Protein AF-A0A354T573-F1 (afdb_monomer_lite)

pLDDT: mean 89.65, std 6.26, range [58.09, 98.44]

Foldseek 3Di:
DAADDPPDPFGLLNVLLQVLLVQQWDFDPPPRFDFPFFFPDVVLQVVLVVVVVVLVVVLLVLLVVLLVQCLDLLNQLVLLVLLLVCLPPPDLVVQQVVCVVVPHQSLLSVLSNVLCVPAACDPDHQLQRLLVNVLSPDDLVCNQVCQQVSLVVLCDPVSSHQNVLSVQCNVPGDRGNSSVSSSLSVVLNVCPRVSSVVSCCPPSHPNVQDSVRSVSRDDPVSVVVSVVSSVVSVCSCQPRSRRGDGDRDIFGHPDRDFAFRAHSPPNVRGDHTSANFHGVVVPGHGADPGSCVVVVVCVCPPPVNLPNLLLVLQVLVCVQQVAGQFNQSVDDDPVGDDRPPNVVSSVLSVVCVVVVNDPVVSCVVQCPDPLSVFAQDADPVNCVVQVPCSVSPGGDKFFDFPQRLLQLLLQLLVLADPVPDDGAADDCPDPCVSNYRPVRHDADLVDGDPVNVVRQNDRPVDDDSHGDGDDDVVVVCCLVPPPSNLVSLQSLLVVQDDDPPDDDLSSVQSLCCSQLVDGDDPVRSVVLNVLQVVLVVVLVLDLFFKFKFKWFWDADPVGDTDTHDTDGADDWDDDPPRQKIKGANDPDAPDPPLQAHRFIQILFFTFAGPDRMWIKMKTAHRAWAKKKKKKKKFADALPAAWKKKFWAKPVPGTPDIDICGSVRGIDIDIDIDTDGHGIMTMIIIHGDHGRPRRTIGIWMFMAGPPPRHTSDICNQQPADPVSGRPNDDRDDNSSSVSSSVSSPDSSNRIDD

Sequence (752 aa):
RCHDHKFDPIPSRDYYAMFSIFSSSDEPDEPAMPIIGKAANEQDGKDYEVKIAEIEKKALDFKRTVYDEFRQPERLTEYLVFAQETVGIADSTVFRGKAGQMKLRDRVADQWRDFLKRHALSPKPHAAMVAWKRFAELPAGEFATKAPAIAQELAKPESGCSPEIAAAFAKAPPKSMKDVASAYAQIILDSKVEPVRQLMQDKLSPMSVPVEGADAFFTRKDRETVVRLENERSKLDSTHAGAPPRAMVLLDKPKPNDVRIYIRGNPARQGDPAPRAWLTMFGGEKFTDGSGRLELAKHIASKDNPLTARVIVNRVWMQHFGRPLVSQPSDFGVQTPKPVQADLLDYLAAYLMENGWSLKKLHTLILSSRTWQQSSHATPEKLTKDAENDLLSRFNRQRLDYETMRDAILAATGELDAAKQGGRAVELSAKDADTRRTLYLKVDRYDQASVPAMFDFANPDSHSPQRFNTTVPQQALFLMNSPFMRARADAIAKATPLKGSTFDSEAIRAMYQRILARDPQPDEVELAQRFAADADALNGEKPFRWSYGSMQLTRTPDGKPAFAEFQSFAHLTERSGGGQRLWSPSEKIPSADPTWGHAFWANYGGHAAPKDLAVTARWHVPTDMKISIDAVLSRSSDRGDGVRAWIHNSRSGVVSEYFCTPQNKKVPTQITTDVKKGDIVSFIVHNETGTDSDSFDWQPQITRADNGEVLTHAKNDFCDASRWPFGRQKPQQPLSQLAQVLMISNEFMFVD

Secondary structure (DSSP, 8-state):
--S--TT-SS-HHHHHHHHHHHHTEEPPPTT-SPB-S--SSHHHHHHHHHHHHHHHHHHHHHHHHHHHHTTSHHHHHHHHHHHHHTTT---HHHHHHHHHHTT--HHHHHHHHHHHHHHTSSSS--TTTHHHHHHHTS-GGGHHHHHHHHHHHHTSGGG---HHHHHHHHHS--SSHHHHHHHHHHHHHH---HHHHHHHTSTTSGGGS-GGGGGGG--HHHHHHHHHHHHHHHHHHHH-TTSPPB----EEPSS--PPEEEGGG-TTSEEEE--SB--GGGT-PBP-STTSHHHHHHHHT-TT-HHHHHHHHHHHHHHHHSS-SSS-TT--STTSPPPTTHHHHHHHHHHHHHTTT-HHHHHHHHHTSTTTT------HHHHHH-TT-TT--SPPPEEPPHHHHHHHHHHHHT---TT--SS--B-TTSTTGGGS-GGGB---SSS--HHHHHTTPPPTTS--SS------HHHHHHHHH-HHHHHHHHHHHHHS--STT---HHHHHHHHHHHTSSPPPHHHHHHHHHHHHHHHHHHH--S--EEEEEEEEEE-TTS-EEEEEEEEP-EEEE-TTSS-EEEESSSSSS-SSTTTTT-EEETTEEEPPSTTEEEEEEEEP-SSEEEEEE-EEEES-S-SS-EEEEEEETTTEEEEEEEE-SS--EEE--EEEEE-TT-EEEEEEEESS--TT-EEEE--EEEETTT--EEEETTTT-B-TTS-BTTSPPPPPHHHHHHHHHHTSHHHHEE-

Radius of gyration: 44.27 Å; chains: 1; bounding box: 96×80×131 Å

Structure (mmCIF, N/CA/C/O backbone):
data_AF-A0A354T573-F1
#
_entry.id   AF-A0A354T573-F1
#
loop_
_atom_site.group_PDB
_atom_site.id
_atom_site.type_symbol
_atom_site.label_atom_id
_atom_site.label_alt_id
_atom_site.label_comp_id
_atom_site.label_asym_id
_atom_site.label_entity_id
_atom_site.label_seq_id
_atom_site.pdbx_PDB_ins_code
_atom_site.Cartn_x
_atom_site.Cartn_y
_atom_site.Cartn_z
_atom_site.occupancy
_atom_site.B_iso_or_equiv
_atom_site.auth_seq_id
_atom_site.auth_comp_id
_atom_site.auth_asym_id
_atom_site.auth_atom_id
_atom_site.pdbx_PDB_model_num
ATOM 1 N N . ARG A 1 1 ? 16.384 -21.798 -17.582 1.00 75.50 1 ARG A N 1
ATOM 2 C CA . ARG A 1 1 ? 16.438 -23.258 -17.329 1.00 75.50 1 ARG A CA 1
ATOM 3 C C . ARG A 1 1 ? 17.745 -23.813 -17.889 1.00 75.50 1 ARG A C 1
ATOM 5 O O . ARG A 1 1 ? 18.058 -23.489 -19.024 1.00 75.50 1 ARG A O 1
ATOM 12 N N . CYS A 1 2 ? 18.539 -24.560 -17.113 1.00 77.50 2 CYS A N 1
ATOM 13 C CA . CYS A 1 2 ? 19.895 -24.954 -17.538 1.00 77.50 2 CYS A CA 1
ATOM 14 C C . CYS A 1 2 ? 19.952 -26.297 -18.285 1.00 77.50 2 CYS A C 1
ATOM 16 O O . CYS A 1 2 ? 20.821 -26.482 -19.132 1.00 77.50 2 CYS A O 1
ATOM 18 N N . HIS A 1 3 ? 19.074 -27.239 -17.957 1.00 81.38 3 HIS A N 1
ATOM 19 C CA . HIS A 1 3 ? 19.016 -28.564 -18.572 1.00 81.38 3 HIS A CA 1
ATOM 20 C C . HIS A 1 3 ? 17.621 -29.172 -18.389 1.00 81.38 3 HIS A C 1
ATOM 22 O O . HIS A 1 3 ? 16.781 -28.618 -17.671 1.00 81.38 3 HIS A O 1
ATOM 28 N N . ASP A 1 4 ? 17.396 -30.313 -19.036 1.00 83.56 4 ASP A N 1
ATOM 29 C CA . ASP A 1 4 ? 16.202 -31.130 -18.838 1.00 83.56 4 ASP A CA 1
ATOM 30 C C . ASP A 1 4 ? 16.300 -31.852 -17.499 1.00 83.56 4 ASP A C 1
ATOM 32 O O . ASP A 1 4 ? 17.265 -32.573 -17.236 1.00 83.56 4 ASP A O 1
ATOM 36 N N . HIS A 1 5 ? 15.310 -31.650 -16.636 1.00 81.50 5 HIS A N 1
ATOM 37 C CA . HIS A 1 5 ? 15.233 -32.366 -15.372 1.00 81.50 5 HIS A CA 1
ATOM 38 C C . HIS A 1 5 ? 14.504 -33.694 -15.573 1.00 81.50 5 HIS A C 1
ATOM 40 O O . HIS A 1 5 ? 13.460 -33.742 -16.212 1.00 81.50 5 HIS A O 1
ATOM 46 N N . LYS A 1 6 ? 15.023 -34.768 -14.967 1.00 78.69 6 LYS A N 1
ATOM 47 C CA . LYS A 1 6 ? 14.490 -36.138 -15.097 1.00 78.69 6 LYS A CA 1
ATOM 48 C C . LYS A 1 6 ? 12.989 -36.262 -14.790 1.00 78.69 6 LYS A C 1
ATOM 50 O O . LYS A 1 6 ? 12.331 -37.120 -15.364 1.00 78.69 6 LYS A O 1
ATOM 55 N N . PHE A 1 7 ? 12.481 -35.455 -13.861 1.00 77.44 7 PHE A N 1
ATOM 56 C CA . PHE A 1 7 ? 11.103 -35.534 -13.363 1.00 77.44 7 PHE A CA 1
ATOM 57 C C . PHE A 1 7 ? 10.227 -34.358 -13.795 1.00 77.44 7 PHE A C 1
ATOM 59 O O . PHE A 1 7 ? 9.070 -34.290 -13.393 1.00 77.44 7 PHE A O 1
ATOM 66 N N . ASP A 1 8 ? 10.768 -33.426 -14.578 1.00 78.19 8 ASP A N 1
ATOM 67 C CA . ASP A 1 8 ? 9.994 -32.297 -15.072 1.00 78.19 8 ASP A CA 1
ATOM 68 C C . ASP A 1 8 ? 9.544 -32.598 -16.507 1.00 78.19 8 ASP A C 1
ATOM 70 O O . ASP A 1 8 ? 10.397 -32.771 -17.382 1.00 78.19 8 ASP A O 1
ATOM 74 N N . PRO A 1 9 ? 8.226 -32.675 -16.761 1.00 81.06 9 PRO A N 1
ATOM 75 C CA . PRO A 1 9 ? 7.696 -33.034 -18.069 1.00 81.06 9 PRO A CA 1
ATOM 76 C C . PRO A 1 9 ? 7.913 -31.948 -19.128 1.00 81.06 9 PRO A C 1
ATOM 78 O O . PRO A 1 9 ? 7.636 -32.205 -20.295 1.00 81.06 9 PRO A O 1
ATOM 81 N N . ILE A 1 10 ? 8.390 -30.755 -18.753 1.00 89.25 10 ILE A N 1
ATOM 82 C CA . ILE A 1 10 ? 8.650 -29.650 -19.677 1.00 89.25 10 ILE A CA 1
ATOM 83 C C . ILE A 1 10 ? 10.118 -29.708 -20.135 1.00 89.25 10 ILE A C 1
ATOM 85 O O . ILE A 1 10 ? 11.024 -29.451 -19.331 1.00 89.25 10 ILE A O 1
ATOM 89 N N . PRO A 1 11 ? 10.401 -29.992 -21.421 1.00 91.00 11 PRO A N 1
ATOM 90 C CA . PRO A 1 11 ? 11.755 -29.911 -21.954 1.00 91.00 11 PRO A CA 1
ATOM 91 C C . PRO A 1 11 ? 12.308 -28.483 -21.903 1.00 91.00 11 PRO A C 1
ATOM 93 O O . PRO A 1 11 ? 11.579 -27.491 -21.940 1.00 91.00 11 PRO A O 1
ATOM 96 N N . SER A 1 12 ? 13.630 -28.354 -21.923 1.00 91.00 12 SER A N 1
ATOM 97 C CA . SER A 1 12 ? 14.335 -27.076 -22.047 1.00 91.00 12 SER A CA 1
ATOM 98 C C . SER A 1 12 ? 13.889 -26.337 -23.300 1.00 91.00 12 SER A C 1
ATOM 100 O O . SER A 1 12 ? 13.683 -25.129 -23.252 1.00 91.00 12 SER A O 1
ATOM 102 N N . ARG A 1 13 ? 13.678 -27.061 -24.405 1.00 92.25 13 ARG A N 1
ATOM 103 C CA . ARG A 1 13 ? 13.150 -26.494 -25.649 1.00 92.25 13 ARG A CA 1
ATOM 104 C C . ARG A 1 13 ? 11.804 -25.798 -25.435 1.00 92.25 13 ARG A C 1
ATOM 106 O O . ARG A 1 13 ? 11.670 -24.653 -25.850 1.00 92.25 13 ARG A O 1
ATOM 113 N N . ASP A 1 14 ? 10.865 -26.442 -24.751 1.00 94.12 14 ASP A N 1
ATOM 114 C CA . ASP A 1 14 ? 9.524 -25.898 -24.502 1.00 94.12 14 ASP A CA 1
ATOM 115 C C . ASP A 1 14 ? 9.564 -24.718 -23.530 1.00 94.12 14 ASP A C 1
ATOM 117 O O . ASP A 1 14 ? 8.904 -23.704 -23.750 1.00 94.12 14 ASP A O 1
ATOM 121 N N . TYR A 1 15 ? 10.420 -24.785 -22.505 1.00 93.62 15 TYR A N 1
ATOM 122 C CA . TYR A 1 15 ? 10.694 -23.632 -21.647 1.00 93.62 15 TYR A CA 1
ATOM 123 C C . TYR A 1 15 ? 11.185 -22.427 -22.463 1.00 93.62 15 TYR A C 1
ATOM 125 O O . TYR A 1 15 ? 10.714 -21.309 -22.261 1.00 93.62 15 TYR A O 1
ATOM 133 N N . TYR A 1 16 ? 12.133 -22.634 -23.383 1.00 94.62 16 TYR A N 1
ATOM 134 C CA . TYR A 1 16 ? 12.661 -21.551 -24.211 1.00 94.62 16 TYR A CA 1
ATOM 135 C C . TYR A 1 16 ? 11.662 -21.088 -25.281 1.00 94.62 16 TYR A C 1
ATOM 137 O O . TYR A 1 16 ? 11.648 -19.902 -25.588 1.00 94.62 16 TYR A O 1
ATOM 145 N N . ALA A 1 17 ? 10.783 -21.961 -25.783 1.00 95.12 17 ALA A N 1
ATOM 146 C CA . ALA A 1 17 ? 9.676 -21.579 -26.663 1.00 95.12 17 ALA A CA 1
ATOM 147 C C . ALA A 1 17 ? 8.694 -20.641 -25.943 1.00 95.12 17 ALA A C 1
ATOM 149 O O . ALA A 1 17 ? 8.340 -19.587 -26.471 1.00 95.12 17 ALA A O 1
ATOM 150 N N . MET A 1 18 ? 8.341 -20.965 -24.694 1.00 94.19 18 MET A N 1
ATOM 151 C CA . MET A 1 18 ? 7.554 -20.088 -23.822 1.00 94.19 18 MET A CA 1
ATOM 152 C C . MET A 1 18 ? 8.297 -18.786 -23.511 1.00 94.19 18 MET A C 1
ATOM 154 O O . MET A 1 18 ? 7.709 -17.708 -23.546 1.00 94.19 18 MET A O 1
ATOM 158 N N . PHE A 1 19 ? 9.605 -18.853 -23.256 1.00 94.31 19 PHE A N 1
ATOM 159 C CA . PHE A 1 19 ? 10.422 -17.659 -23.051 1.00 94.31 19 PHE A CA 1
ATOM 160 C C . PHE A 1 19 ? 10.437 -16.747 -24.286 1.00 94.31 19 PHE A C 1
ATOM 162 O O . PHE A 1 19 ? 10.341 -15.534 -24.125 1.00 94.31 19 PHE A O 1
ATOM 169 N N . SER A 1 20 ? 10.477 -17.296 -25.507 1.00 95.44 20 SER A N 1
ATOM 170 C CA . SER A 1 20 ? 10.376 -16.510 -26.746 1.00 95.44 20 SER A CA 1
ATOM 171 C C . SER A 1 20 ? 9.075 -15.712 -26.832 1.00 95.44 20 SER A C 1
ATOM 173 O O . SER A 1 20 ? 9.087 -14.597 -27.354 1.00 95.44 20 SER A O 1
ATOM 175 N N . ILE A 1 21 ? 7.967 -16.245 -26.296 1.00 95.62 21 ILE A N 1
ATOM 176 C CA . ILE A 1 21 ? 6.666 -15.557 -26.293 1.00 95.62 21 ILE A CA 1
ATOM 177 C C . ILE A 1 21 ? 6.771 -14.261 -25.489 1.00 95.62 21 ILE A C 1
ATOM 179 O O . ILE A 1 21 ? 6.440 -13.187 -25.980 1.00 95.62 21 ILE A O 1
ATOM 183 N N . PHE A 1 22 ? 7.295 -14.339 -24.267 1.00 93.94 22 PHE A N 1
ATOM 184 C CA . PHE A 1 22 ? 7.407 -13.170 -23.390 1.00 93.94 22 PHE A CA 1
ATOM 185 C C . PHE A 1 22 ? 8.586 -12.258 -23.751 1.00 93.94 22 PHE A C 1
ATOM 187 O O . PHE A 1 22 ? 8.494 -11.046 -23.588 1.00 93.94 22 PHE A O 1
ATOM 194 N N . SER A 1 23 ? 9.676 -12.809 -24.298 1.00 93.81 23 SER A N 1
ATOM 195 C CA . SER A 1 23 ? 10.812 -12.021 -24.796 1.00 93.81 23 SER A CA 1
ATOM 196 C C . SER A 1 23 ? 10.439 -11.162 -26.011 1.00 93.81 23 SER A C 1
ATOM 198 O O . SER A 1 23 ? 11.102 -10.153 -26.263 1.00 93.81 23 SER A O 1
ATOM 200 N N . SER A 1 24 ? 9.356 -11.518 -26.709 1.00 95.06 24 SER A N 1
ATOM 201 C CA . SER A 1 24 ? 8.780 -10.773 -27.833 1.00 95.06 24 SER A CA 1
ATOM 202 C C . SER A 1 24 ? 7.867 -9.610 -27.415 1.00 95.06 24 SER A C 1
ATOM 204 O O . SER A 1 24 ? 7.118 -9.086 -28.242 1.00 95.06 24 SER A O 1
ATOM 206 N N . SER A 1 25 ? 7.922 -9.187 -26.153 1.00 92.81 25 SER A N 1
ATOM 207 C CA . SER A 1 25 ? 7.190 -8.031 -25.635 1.00 92.81 25 SER A CA 1
ATOM 208 C C . SER A 1 25 ? 8.126 -7.031 -24.957 1.00 92.81 25 SER A C 1
ATOM 210 O O . SER A 1 25 ? 9.206 -7.407 -24.502 1.00 92.81 25 SER A O 1
ATOM 212 N N . ASP A 1 26 ? 7.699 -5.771 -24.908 1.00 89.56 26 ASP A N 1
ATOM 213 C CA . ASP A 1 26 ? 8.361 -4.677 -24.196 1.00 89.56 26 ASP A CA 1
ATOM 214 C C . ASP A 1 26 ? 7.409 -4.068 -23.163 1.00 89.56 26 ASP A C 1
ATOM 216 O O . ASP A 1 26 ? 6.204 -3.919 -23.402 1.00 89.56 26 ASP A O 1
ATOM 220 N N . GLU A 1 27 ? 7.966 -3.714 -22.009 1.00 88.31 27 GLU A N 1
ATOM 221 C CA . GLU A 1 27 ? 7.308 -2.834 -21.051 1.00 88.31 27 GLU A CA 1
ATOM 222 C C . GLU A 1 27 ? 7.547 -1.389 -21.512 1.00 88.31 27 GLU A C 1
ATOM 224 O O . GLU A 1 27 ? 8.699 -1.010 -21.731 1.00 88.31 27 GLU A O 1
ATOM 229 N N . PRO A 1 28 ? 6.495 -0.591 -21.756 1.00 84.19 28 PRO A N 1
ATOM 230 C CA . PRO A 1 28 ? 6.670 0.797 -22.145 1.00 84.19 28 PRO A CA 1
ATOM 231 C C . PRO A 1 28 ? 7.262 1.585 -20.971 1.00 84.19 28 PRO A C 1
ATOM 233 O O . PRO A 1 28 ? 6.624 1.698 -19.926 1.00 84.19 28 PRO A O 1
ATOM 236 N N . ASP A 1 29 ? 8.455 2.152 -21.161 1.00 73.12 29 ASP A N 1
ATOM 237 C CA . ASP A 1 29 ? 9.105 3.013 -20.166 1.00 73.12 29 ASP A CA 1
ATOM 238 C C . ASP A 1 29 ? 8.200 4.197 -19.789 1.00 73.12 29 ASP A C 1
ATOM 240 O O . ASP A 1 29 ? 7.486 4.736 -20.637 1.00 73.12 29 ASP A O 1
ATOM 244 N N . GLU A 1 30 ? 8.237 4.663 -18.537 1.00 62.28 30 GLU A N 1
ATOM 245 C CA . GLU A 1 30 ? 7.581 5.928 -18.190 1.00 62.28 30 GLU A CA 1
ATOM 246 C C . GLU A 1 30 ? 8.228 7.073 -18.984 1.00 62.28 30 GLU A C 1
ATOM 248 O O . GLU A 1 30 ? 9.455 7.194 -18.994 1.00 62.28 30 GLU A O 1
ATOM 253 N N . PRO A 1 31 ? 7.450 7.930 -19.674 1.00 65.06 31 PRO A N 1
ATOM 254 C CA . PRO A 1 31 ? 5.999 8.155 -19.577 1.00 65.06 31 PRO A CA 1
ATOM 255 C C . PRO A 1 31 ? 5.146 7.510 -20.690 1.00 65.06 31 PRO A C 1
ATOM 257 O O . PRO A 1 31 ? 3.982 7.884 -20.870 1.00 65.06 31 PRO A O 1
ATOM 260 N N . ALA A 1 32 ? 5.710 6.599 -21.479 1.00 71.44 32 ALA A N 1
ATOM 261 C CA . ALA A 1 32 ? 5.087 5.983 -22.651 1.00 71.44 32 ALA A CA 1
ATOM 262 C C . ALA A 1 32 ? 3.964 4.982 -22.318 1.00 71.44 32 ALA A C 1
ATOM 264 O O . ALA A 1 32 ? 3.316 4.465 -23.230 1.00 71.44 32 ALA A O 1
ATOM 265 N N . MET A 1 33 ? 3.691 4.724 -21.033 1.00 82.44 33 MET A N 1
ATOM 266 C CA . MET A 1 33 ? 2.549 3.910 -20.615 1.00 82.44 33 MET A CA 1
ATOM 267 C C . MET A 1 33 ? 1.224 4.478 -21.164 1.00 82.44 33 MET A C 1
ATOM 269 O O . MET A 1 33 ? 0.958 5.676 -20.982 1.00 82.44 33 MET A O 1
ATOM 273 N N . PRO A 1 34 ? 0.357 3.649 -21.781 1.00 86.75 34 PRO A N 1
ATOM 274 C CA . PRO A 1 34 ? -0.887 4.111 -22.385 1.00 86.75 34 PRO A CA 1
ATOM 275 C C . PRO A 1 34 ? -1.823 4.782 -21.384 1.00 86.75 34 PRO A C 1
ATOM 277 O O . PRO A 1 34 ? -2.126 4.233 -20.324 1.00 86.75 34 PRO A O 1
ATOM 280 N N . ILE A 1 35 ? -2.328 5.954 -21.761 1.00 88.38 35 ILE A N 1
ATOM 281 C CA . ILE A 1 35 ? -3.375 6.659 -21.025 1.00 88.38 35 ILE A CA 1
ATOM 282 C C . ILE A 1 35 ? -4.716 5.984 -21.329 1.00 88.38 35 ILE A C 1
ATOM 284 O O . ILE A 1 35 ? -5.114 5.885 -22.488 1.00 88.38 35 ILE A O 1
ATOM 288 N N . ILE A 1 36 ? -5.417 5.535 -20.288 1.00 88.38 36 ILE A N 1
ATOM 289 C CA . ILE A 1 36 ? -6.692 4.798 -20.404 1.00 88.38 36 ILE A CA 1
ATOM 290 C C . ILE A 1 36 ? -7.904 5.587 -19.907 1.00 88.38 36 ILE A C 1
ATOM 292 O O . ILE A 1 36 ? -9.014 5.064 -19.838 1.00 88.38 36 ILE A O 1
ATOM 296 N N . GLY A 1 37 ? -7.714 6.857 -19.564 1.00 86.25 37 GLY A N 1
ATOM 297 C CA . GLY A 1 37 ? -8.786 7.720 -19.095 1.00 86.25 37 GLY A CA 1
ATOM 298 C C . GLY A 1 37 ? -8.309 9.142 -18.850 1.00 86.25 37 GLY A C 1
ATOM 299 O O . GLY A 1 37 ? -7.150 9.479 -19.075 1.00 86.25 37 GLY A O 1
ATOM 300 N N . LYS A 1 38 ? -9.227 9.984 -18.382 1.00 86.06 38 LYS A N 1
ATOM 301 C CA . LYS A 1 38 ? -8.937 11.367 -17.990 1.00 86.06 38 LYS A CA 1
ATOM 302 C C . LYS A 1 38 ? -8.722 11.461 -16.480 1.00 86.06 38 LYS A C 1
ATOM 304 O O . LYS A 1 38 ? -9.063 10.536 -15.742 1.00 86.06 38 LYS A O 1
ATOM 309 N N . ALA A 1 39 ? -8.178 12.590 -16.033 1.00 83.44 39 ALA A N 1
ATOM 310 C CA . ALA A 1 39 ? -8.167 12.951 -14.622 1.00 83.44 39 ALA A CA 1
ATOM 311 C C . ALA A 1 39 ? -9.592 12.925 -14.043 1.00 83.44 39 ALA A C 1
ATOM 313 O O . ALA A 1 39 ? -10.556 13.252 -14.738 1.00 83.44 39 ALA A O 1
ATOM 314 N N . ALA A 1 40 ? -9.720 12.565 -12.765 1.00 75.88 40 ALA A N 1
ATOM 315 C CA . ALA A 1 40 ? -11.015 12.554 -12.082 1.00 75.88 40 ALA A CA 1
ATOM 316 C C . ALA A 1 40 ? -11.615 13.968 -11.937 1.00 75.88 40 ALA A C 1
ATOM 318 O O . ALA A 1 40 ? -12.833 14.118 -11.878 1.00 75.88 40 ALA A O 1
ATOM 319 N N . ASN A 1 41 ? -10.761 14.995 -11.900 1.00 85.44 41 ASN A N 1
ATOM 320 C CA . ASN A 1 41 ? -11.126 16.403 -11.806 1.00 85.44 41 ASN A CA 1
ATOM 321 C C . ASN A 1 41 ? -10.400 17.200 -12.905 1.00 85.44 41 ASN A C 1
ATOM 323 O O . ASN A 1 41 ? -9.191 17.055 -13.088 1.00 85.44 41 ASN A O 1
ATOM 327 N N . GLU A 1 42 ? -11.135 18.042 -13.636 1.00 88.50 42 GLU A N 1
ATOM 328 C CA . GLU A 1 42 ? -10.591 18.835 -14.747 1.00 88.50 42 GLU A CA 1
ATOM 329 C C . GLU A 1 42 ? -9.580 19.896 -14.283 1.00 88.50 42 GLU A C 1
ATOM 331 O O . GLU A 1 42 ? -8.574 20.121 -14.954 1.00 88.50 42 GLU A O 1
ATOM 336 N N . GLN A 1 43 ? -9.817 20.530 -13.132 1.00 90.81 43 GLN A N 1
ATOM 337 C CA . GLN A 1 43 ? -8.921 21.546 -12.581 1.00 90.81 43 GLN A CA 1
ATOM 338 C C . GLN A 1 43 ? -7.587 20.931 -12.155 1.00 90.81 43 GLN A C 1
ATOM 340 O O . GLN A 1 43 ? -6.532 21.472 -12.487 1.00 90.81 43 GLN A O 1
ATOM 345 N N . ASP A 1 44 ? -7.633 19.777 -11.486 1.00 89.75 44 ASP A N 1
ATOM 346 C CA . ASP A 1 44 ? -6.421 19.039 -11.123 1.00 89.75 44 ASP A CA 1
ATOM 347 C C . ASP A 1 44 ? -5.676 18.570 -12.381 1.00 89.75 44 ASP A C 1
ATOM 349 O O . ASP A 1 44 ? -4.446 18.603 -12.417 1.00 89.75 44 ASP A O 1
ATOM 353 N N . GLY A 1 45 ? -6.413 18.164 -13.424 1.00 91.00 45 GLY A N 1
ATOM 354 C CA . GLY A 1 45 ? -5.855 17.800 -14.728 1.00 91.00 45 GLY A CA 1
ATOM 355 C C . GLY A 1 45 ? -5.085 18.947 -15.386 1.00 91.00 45 GLY A C 1
ATOM 356 O O . GLY A 1 45 ? -3.954 18.749 -15.821 1.00 91.00 45 GLY A O 1
ATOM 357 N N . LYS A 1 46 ? -5.642 20.165 -15.385 1.00 93.69 46 LYS A N 1
ATOM 358 C CA . LYS A 1 46 ? -4.953 21.362 -15.902 1.00 93.69 46 LYS A CA 1
ATOM 359 C C . LYS A 1 46 ? -3.697 21.697 -15.100 1.00 93.69 46 LYS A C 1
ATOM 361 O O . LYS A 1 46 ? -2.663 22.000 -15.686 1.00 93.69 46 LYS A O 1
ATOM 366 N N . ASP A 1 47 ? -3.763 21.619 -13.771 1.00 94.25 47 ASP A N 1
ATOM 367 C CA . ASP A 1 47 ? -2.596 21.844 -12.905 1.00 94.25 47 ASP A CA 1
ATOM 368 C C . ASP A 1 47 ? -1.486 20.803 -13.154 1.00 94.25 47 ASP A C 1
ATOM 370 O O . ASP A 1 47 ? -0.304 21.144 -13.227 1.00 94.25 47 ASP A O 1
ATOM 374 N N . TYR A 1 48 ? -1.864 19.540 -13.377 1.00 93.81 48 TYR A N 1
ATOM 375 C CA . TYR A 1 48 ? -0.935 18.485 -13.783 1.00 93.81 48 TYR A CA 1
ATOM 376 C C . TYR A 1 48 ? -0.258 18.792 -15.127 1.00 93.81 48 TYR A C 1
ATOM 378 O O . TYR A 1 48 ? 0.967 18.702 -15.222 1.00 93.81 48 TYR A O 1
ATOM 386 N N . GLU A 1 49 ? -1.023 19.190 -16.148 1.00 92.88 49 GLU A N 1
ATOM 387 C CA . GLU A 1 49 ? -0.487 19.530 -17.474 1.00 92.88 49 GLU A CA 1
ATOM 388 C C . GLU A 1 49 ? 0.520 20.685 -17.413 1.00 92.88 49 GLU A C 1
ATOM 390 O O . GLU A 1 49 ? 1.579 20.609 -18.037 1.00 92.88 49 GLU A O 1
ATOM 395 N N . VAL A 1 50 ? 0.239 21.719 -16.611 1.00 95.88 50 VAL A N 1
ATOM 396 C CA . VAL A 1 50 ? 1.167 22.841 -16.393 1.00 95.88 50 VAL A CA 1
ATOM 397 C C . VAL A 1 50 ? 2.486 22.350 -15.795 1.00 95.88 50 VAL A C 1
ATOM 399 O O . VAL A 1 50 ? 3.554 22.665 -16.320 1.00 95.88 50 VAL A O 1
ATOM 402 N N . LYS A 1 51 ? 2.433 21.526 -14.743 1.00 95.00 51 LYS A N 1
ATOM 403 C CA . LYS A 1 51 ? 3.636 20.990 -14.085 1.00 95.00 51 LYS A CA 1
ATOM 404 C C . LYS A 1 51 ? 4.441 20.061 -14.996 1.00 95.00 51 LYS A C 1
ATOM 406 O O . LYS A 1 51 ? 5.670 20.111 -14.983 1.00 95.00 51 LYS A O 1
ATOM 411 N N . ILE A 1 52 ? 3.778 19.243 -15.817 1.00 93.12 52 ILE A N 1
ATOM 412 C CA . ILE A 1 52 ? 4.457 18.427 -16.835 1.00 93.12 52 ILE A CA 1
ATOM 413 C C . ILE A 1 52 ? 5.152 19.320 -17.862 1.00 93.12 52 ILE A C 1
ATOM 415 O O . ILE A 1 52 ? 6.333 19.110 -18.136 1.00 93.12 52 ILE A O 1
ATOM 419 N N . ALA A 1 53 ? 4.467 20.345 -18.374 1.00 94.31 53 ALA A N 1
ATOM 420 C CA . ALA A 1 53 ? 5.043 21.275 -19.340 1.00 94.31 53 ALA A CA 1
ATOM 421 C C . ALA A 1 53 ? 6.273 22.008 -18.773 1.00 94.31 53 ALA A C 1
ATOM 423 O O . ALA A 1 53 ? 7.253 22.220 -19.488 1.00 94.31 53 ALA A O 1
ATOM 424 N N . GLU A 1 54 ? 6.272 22.349 -17.480 1.00 95.81 54 GLU A N 1
ATOM 425 C CA . GLU A 1 54 ? 7.444 22.913 -16.802 1.00 95.81 54 GLU A CA 1
ATOM 426 C C . GLU A 1 54 ? 8.629 21.939 -16.764 1.00 95.81 54 GLU A C 1
ATOM 428 O O . GLU A 1 54 ? 9.761 22.342 -17.041 1.00 95.81 54 GLU A O 1
ATOM 433 N N . ILE A 1 55 ? 8.395 20.662 -16.443 1.00 94.31 55 ILE A N 1
ATOM 434 C CA . ILE A 1 55 ? 9.449 19.634 -16.412 1.00 94.31 55 ILE A CA 1
ATOM 435 C C . ILE A 1 55 ? 10.000 19.384 -17.820 1.00 94.31 55 ILE A C 1
ATOM 437 O O . ILE A 1 55 ? 11.218 19.341 -18.009 1.00 94.31 55 ILE A O 1
ATOM 441 N N . GLU A 1 56 ? 9.125 19.270 -18.820 1.00 91.38 56 GLU A N 1
ATOM 442 C CA . GLU A 1 56 ? 9.517 19.074 -20.220 1.00 91.38 56 GLU A CA 1
ATOM 443 C C . GLU A 1 56 ? 10.312 20.270 -20.751 1.00 91.38 56 GLU A C 1
ATOM 445 O O . GLU A 1 56 ? 11.346 20.087 -21.401 1.00 91.38 56 GLU A O 1
ATOM 450 N N . LYS A 1 57 ? 9.911 21.493 -20.387 1.00 94.81 57 LYS A N 1
ATOM 451 C CA . LYS A 1 57 ? 10.672 22.706 -20.692 1.00 94.81 57 LYS A CA 1
ATOM 452 C C . LYS A 1 57 ? 12.057 22.684 -20.041 1.00 94.81 57 LYS A C 1
ATOM 454 O O . LYS A 1 57 ? 13.040 22.899 -20.743 1.00 94.81 57 LYS A O 1
ATOM 459 N N . LYS A 1 58 ? 12.169 22.358 -18.745 1.00 95.44 58 LYS A N 1
ATOM 460 C CA . LYS A 1 58 ? 13.473 22.221 -18.058 1.00 95.44 58 LYS A CA 1
ATOM 461 C C . LYS A 1 58 ? 14.376 21.200 -18.761 1.00 95.44 58 LYS A C 1
ATOM 463 O O . LYS A 1 58 ? 15.574 21.441 -18.911 1.00 95.44 58 LYS A O 1
ATOM 468 N N . ALA A 1 59 ? 13.817 20.068 -19.193 1.00 92.06 59 ALA A N 1
ATOM 469 C CA . ALA A 1 59 ? 14.563 19.030 -19.901 1.00 92.06 59 ALA A CA 1
ATOM 470 C C . ALA A 1 59 ? 15.053 19.511 -21.277 1.00 92.06 59 ALA A C 1
ATOM 472 O O . ALA A 1 59 ? 16.212 19.278 -21.633 1.00 92.06 59 ALA A O 1
ATOM 473 N N . LEU A 1 60 ? 14.206 20.218 -22.030 1.00 93.56 60 LEU A N 1
ATOM 474 C CA . LEU A 1 60 ? 14.569 20.789 -23.327 1.00 93.56 60 LEU A CA 1
ATOM 475 C C . LEU A 1 60 ? 15.599 21.921 -23.195 1.00 93.56 60 LEU A C 1
ATOM 477 O O . LEU A 1 60 ? 16.563 21.951 -23.957 1.00 93.56 60 LEU A O 1
ATOM 481 N N . ASP A 1 61 ? 15.448 22.805 -22.207 1.00 95.25 61 ASP A N 1
ATOM 482 C CA . ASP A 1 61 ? 16.398 23.886 -21.911 1.00 95.25 61 ASP A CA 1
ATOM 483 C C . ASP A 1 61 ? 17.777 23.318 -21.530 1.00 95.25 61 ASP A C 1
ATOM 485 O O . ASP A 1 61 ? 18.822 23.817 -21.965 1.00 95.25 61 ASP A O 1
ATOM 489 N N . PHE A 1 62 ? 17.801 22.212 -20.779 1.00 94.94 62 PHE A N 1
ATOM 490 C CA . PHE A 1 62 ? 19.037 21.501 -20.463 1.00 94.94 62 PHE A CA 1
ATOM 491 C C . PHE A 1 62 ? 19.679 20.875 -21.711 1.00 94.94 62 PHE A C 1
ATOM 493 O O . PHE A 1 62 ? 20.877 21.057 -21.945 1.00 94.94 62 PHE A O 1
ATOM 500 N N . LYS A 1 63 ? 18.889 20.202 -22.559 1.00 94.19 63 LYS A N 1
ATOM 501 C CA . LYS A 1 63 ? 19.358 19.688 -23.857 1.00 94.19 63 LYS A CA 1
ATOM 502 C C . LYS A 1 63 ? 19.920 20.801 -24.738 1.00 94.19 63 LYS A C 1
ATOM 504 O O . LYS A 1 63 ? 20.987 20.625 -25.321 1.00 94.19 63 LYS A O 1
ATOM 509 N N . ARG A 1 64 ? 19.256 21.959 -24.783 1.00 95.12 64 ARG A N 1
ATOM 510 C CA . ARG A 1 64 ? 19.722 23.150 -25.505 1.00 95.12 64 ARG A CA 1
ATOM 511 C C . ARG A 1 64 ? 21.052 23.659 -24.957 1.00 95.12 64 ARG A C 1
ATOM 513 O O . ARG A 1 64 ? 21.959 23.909 -25.735 1.00 95.12 64 ARG A O 1
ATOM 520 N N . THR A 1 65 ? 21.215 23.699 -23.636 1.00 94.00 65 THR A N 1
ATOM 521 C CA . THR A 1 65 ? 22.491 24.082 -23.007 1.00 94.00 65 THR A CA 1
ATOM 522 C C . THR A 1 65 ? 23.637 23.173 -23.461 1.00 94.00 65 THR A C 1
ATOM 524 O O . THR A 1 65 ? 24.699 23.660 -23.843 1.00 94.00 65 THR A O 1
ATOM 527 N N . VAL A 1 66 ? 23.419 21.852 -23.474 1.00 92.56 66 VAL A N 1
ATOM 528 C CA . VAL A 1 66 ? 24.413 20.886 -23.976 1.00 92.56 66 VAL A CA 1
ATOM 529 C C . VAL A 1 66 ? 24.665 21.074 -25.473 1.00 92.56 66 VAL A C 1
ATOM 531 O O . VAL A 1 66 ? 25.816 21.056 -25.905 1.00 92.56 66 VAL A O 1
ATOM 534 N N . TYR A 1 67 ? 23.601 21.255 -26.255 1.00 92.62 67 TYR A N 1
ATOM 535 C CA . TYR A 1 67 ? 23.654 21.473 -27.699 1.00 92.62 67 TYR A CA 1
ATOM 536 C C . TYR A 1 67 ? 24.464 22.725 -28.070 1.00 92.62 67 TYR A C 1
ATOM 538 O O . TYR A 1 67 ? 25.254 22.676 -29.017 1.00 92.62 67 TYR A O 1
ATOM 546 N N . ASP A 1 68 ? 24.281 23.817 -27.326 1.00 93.00 68 ASP A N 1
ATOM 547 C CA . ASP A 1 68 ? 24.950 25.097 -27.550 1.00 93.00 68 ASP A CA 1
ATOM 548 C C . ASP A 1 68 ? 26.412 25.055 -27.084 1.00 93.00 68 ASP A C 1
ATOM 550 O O . ASP A 1 68 ? 27.275 25.607 -27.763 1.00 93.00 68 ASP A O 1
ATOM 554 N N . GLU A 1 69 ? 26.725 24.353 -25.983 1.00 91.31 69 GLU A N 1
ATOM 555 C CA . GLU A 1 69 ? 28.077 24.282 -25.399 1.00 91.31 69 GLU A CA 1
ATOM 556 C C . GLU A 1 69 ? 29.141 23.916 -26.442 1.00 91.31 69 GLU A C 1
ATOM 558 O O . GLU A 1 69 ? 30.129 24.628 -26.605 1.00 91.31 69 GLU A O 1
ATOM 563 N N . PHE A 1 70 ? 28.952 22.817 -27.178 1.00 89.69 70 PHE A N 1
ATOM 564 C CA . PHE A 1 70 ? 29.945 22.364 -28.159 1.00 89.69 70 PHE A CA 1
ATOM 565 C C . PHE A 1 70 ? 29.849 23.071 -29.518 1.00 89.69 70 PHE A C 1
ATOM 567 O O . PHE A 1 70 ? 30.653 22.789 -30.406 1.00 89.69 70 PHE A O 1
ATOM 574 N N . ARG A 1 71 ? 28.894 23.994 -29.670 1.00 91.19 71 ARG A N 1
ATOM 575 C CA . ARG A 1 71 ? 28.728 24.863 -30.843 1.00 91.19 71 ARG A CA 1
ATOM 576 C C . ARG A 1 71 ? 29.213 26.292 -30.595 1.00 91.19 71 ARG A C 1
ATOM 578 O O . ARG A 1 71 ? 29.122 27.124 -31.491 1.00 91.19 71 ARG A O 1
ATOM 585 N N . GLN A 1 72 ? 29.768 26.585 -29.421 1.00 93.19 72 GLN A N 1
ATOM 586 C CA . GLN A 1 72 ? 30.483 27.839 -29.197 1.00 93.19 72 GLN A CA 1
ATOM 587 C C . GLN A 1 72 ? 31.783 27.858 -30.023 1.00 93.19 72 GLN A C 1
ATOM 589 O O . GLN A 1 72 ? 32.467 26.831 -30.070 1.00 93.19 72 GLN A O 1
ATOM 594 N N . PRO A 1 73 ? 32.156 28.983 -30.663 1.00 92.31 73 PRO A N 1
ATOM 595 C CA . PRO A 1 73 ? 33.327 29.052 -31.543 1.00 92.31 73 PRO A CA 1
ATOM 596 C C . PRO A 1 73 ? 34.625 28.561 -30.888 1.00 92.31 73 PRO A C 1
ATOM 598 O O . PRO A 1 73 ? 35.368 27.766 -31.471 1.00 92.31 73 PRO A O 1
ATOM 601 N N . GLU A 1 74 ? 34.881 28.983 -29.651 1.00 92.62 74 GLU A N 1
ATOM 602 C CA . GLU A 1 74 ? 36.071 28.616 -28.882 1.00 92.62 74 GLU A CA 1
ATOM 603 C C . GLU A 1 74 ? 36.066 27.119 -28.571 1.00 92.62 74 GLU A C 1
ATOM 605 O O . GLU A 1 74 ? 37.069 26.425 -28.741 1.00 92.62 74 GLU A O 1
ATOM 610 N N . ARG A 1 75 ? 34.902 26.597 -28.183 1.00 94.62 75 ARG A N 1
ATOM 611 C CA . ARG A 1 75 ? 34.746 25.200 -27.794 1.00 94.62 75 ARG A CA 1
ATOM 612 C C . ARG A 1 75 ? 34.844 24.252 -28.984 1.00 94.62 75 ARG A C 1
ATOM 614 O O . ARG A 1 75 ? 35.498 23.216 -28.896 1.00 94.62 75 ARG A O 1
ATOM 621 N N . LEU A 1 76 ? 34.240 24.615 -30.111 1.00 94.81 76 LEU A N 1
ATOM 622 C CA . LEU A 1 76 ? 34.360 23.878 -31.366 1.00 94.81 76 LEU A CA 1
ATOM 623 C C . LEU A 1 76 ? 35.818 23.845 -31.845 1.00 94.81 76 LEU A C 1
ATOM 625 O O . LEU A 1 76 ? 36.303 22.799 -32.272 1.00 94.81 76 LEU A O 1
ATOM 629 N N . THR A 1 77 ? 36.544 24.955 -31.691 1.00 95.25 77 THR A N 1
ATOM 630 C CA . THR A 1 77 ? 37.986 25.009 -31.965 1.00 95.25 77 THR A CA 1
ATOM 631 C C . THR A 1 77 ? 38.752 23.993 -31.116 1.00 95.25 77 THR A C 1
ATOM 633 O O . THR A 1 77 ? 39.558 23.236 -31.656 1.00 95.25 77 THR A O 1
ATOM 636 N N . GLU A 1 78 ? 38.483 23.922 -29.807 1.00 95.62 78 GLU A N 1
ATOM 637 C CA . GLU A 1 78 ? 39.103 22.929 -28.916 1.00 95.62 78 GLU A CA 1
ATOM 638 C C . GLU A 1 78 ? 38.813 21.489 -29.361 1.00 95.62 78 GLU A C 1
ATOM 640 O O . GLU A 1 78 ? 39.737 20.676 -29.415 1.00 95.62 78 GLU A O 1
ATOM 645 N N . TYR A 1 79 ? 37.564 21.175 -29.730 1.00 95.81 79 TYR A N 1
ATOM 646 C CA . TYR A 1 79 ? 37.200 19.846 -30.236 1.00 95.81 79 TYR A CA 1
ATOM 647 C C . TYR A 1 79 ? 37.948 19.483 -31.517 1.00 95.81 79 TYR A C 1
ATOM 649 O O . TYR A 1 79 ? 38.428 18.357 -31.637 1.00 95.81 79 TYR A O 1
ATOM 657 N N . LEU A 1 80 ? 38.058 20.415 -32.463 1.00 94.94 80 LEU A N 1
ATOM 658 C CA . LEU A 1 80 ? 38.720 20.183 -33.745 1.00 94.94 80 LEU A CA 1
ATOM 659 C C . LEU A 1 80 ? 40.242 20.016 -33.593 1.00 94.94 80 LEU A C 1
ATOM 661 O O . LEU A 1 80 ? 40.822 19.122 -34.212 1.00 94.94 80 LEU A O 1
ATOM 665 N N . VAL A 1 81 ? 40.885 20.820 -32.734 1.00 94.75 81 VAL A N 1
ATOM 666 C CA . VAL A 1 81 ? 42.311 20.654 -32.390 1.00 94.75 81 VAL A CA 1
ATOM 667 C C . VAL A 1 81 ? 42.537 19.305 -31.716 1.00 94.75 81 VAL A C 1
ATOM 669 O O . VAL A 1 81 ? 43.381 18.527 -32.160 1.00 94.75 81 VAL A O 1
ATOM 672 N N . PHE A 1 82 ? 41.737 18.989 -30.696 1.00 95.44 82 PHE A N 1
ATOM 673 C CA . PHE A 1 82 ? 41.841 17.722 -29.983 1.00 95.44 82 PHE A CA 1
ATOM 674 C C . PHE A 1 82 ? 41.642 16.527 -30.919 1.00 95.44 82 PHE A C 1
ATOM 676 O O . PHE A 1 82 ? 42.417 15.569 -30.883 1.00 95.44 82 PHE A O 1
ATOM 683 N N . ALA A 1 83 ? 40.635 16.588 -31.793 1.00 94.12 83 ALA A N 1
ATOM 684 C CA . ALA A 1 83 ? 40.359 15.553 -32.777 1.00 94.12 83 ALA A CA 1
ATOM 685 C C . ALA A 1 83 ? 41.563 15.315 -33.697 1.00 94.12 83 ALA A C 1
ATOM 687 O O . ALA A 1 83 ? 41.908 14.156 -33.913 1.00 94.12 83 ALA A O 1
ATOM 688 N N . GLN A 1 84 ? 42.232 16.378 -34.167 1.00 92.56 84 GLN A N 1
ATOM 689 C CA . GLN A 1 84 ? 43.432 16.299 -35.009 1.00 92.56 84 GLN A CA 1
ATOM 690 C C . GLN A 1 84 ? 44.639 15.692 -34.281 1.00 92.56 84 GLN A C 1
ATOM 692 O O . GLN A 1 84 ? 45.299 14.800 -34.814 1.00 92.56 84 GLN A O 1
ATOM 697 N N . GLU A 1 85 ? 44.929 16.145 -33.063 1.00 90.69 85 GLU A N 1
ATOM 698 C CA . GLU A 1 85 ? 46.083 15.674 -32.279 1.00 90.69 85 GLU A CA 1
ATOM 699 C C . GLU A 1 85 ? 45.944 14.208 -31.852 1.00 90.69 85 GLU A C 1
ATOM 701 O O . GLU A 1 85 ? 46.932 13.515 -31.602 1.00 90.69 85 GLU A O 1
ATOM 706 N N . THR A 1 86 ? 44.709 13.714 -31.776 1.00 91.75 86 THR A N 1
ATOM 707 C CA . THR A 1 86 ? 44.399 12.371 -31.277 1.00 91.75 86 THR A CA 1
ATOM 708 C C . THR A 1 86 ? 43.975 11.382 -32.361 1.00 91.75 86 THR A C 1
ATOM 710 O O . THR A 1 86 ? 43.668 10.233 -32.038 1.00 91.75 86 THR A O 1
ATOM 713 N N . VAL A 1 87 ? 44.022 11.756 -33.649 1.00 88.00 87 VAL A N 1
ATOM 714 C CA . VAL A 1 87 ? 43.685 10.864 -34.781 1.00 88.00 87 VAL A CA 1
ATOM 715 C C . VAL A 1 87 ? 44.437 9.531 -34.710 1.00 88.00 87 VAL A C 1
ATOM 717 O O . VAL A 1 87 ? 43.844 8.481 -34.975 1.00 88.00 87 VAL A O 1
ATOM 720 N N . GLY A 1 88 ? 45.718 9.569 -34.327 1.00 85.00 88 GLY A N 1
ATOM 721 C CA . GLY A 1 88 ? 46.596 8.398 -34.233 1.00 85.00 88 GLY A CA 1
ATOM 722 C C . GLY A 1 88 ? 46.425 7.546 -32.969 1.00 85.00 88 GLY A C 1
ATOM 723 O O . GLY A 1 88 ? 47.046 6.490 -32.869 1.00 85.00 88 GLY A O 1
ATOM 724 N N . ILE A 1 89 ? 45.601 7.962 -32.001 1.00 88.62 89 ILE A N 1
ATOM 725 C CA . ILE A 1 89 ? 45.359 7.187 -30.777 1.00 88.62 89 ILE A CA 1
ATOM 726 C C . ILE A 1 89 ? 44.319 6.102 -31.077 1.00 88.62 89 ILE A C 1
ATOM 728 O O . ILE A 1 89 ? 43.142 6.399 -31.278 1.00 88.62 89 ILE A O 1
ATOM 732 N N . ALA A 1 90 ? 44.759 4.841 -31.109 1.00 84.00 90 ALA A N 1
ATOM 733 C CA . ALA A 1 90 ? 43.883 3.687 -31.331 1.00 84.00 90 ALA A CA 1
ATOM 734 C C . ALA A 1 90 ? 43.167 3.210 -30.051 1.00 84.00 90 ALA A C 1
ATOM 736 O O . ALA A 1 90 ? 42.062 2.679 -30.127 1.00 84.00 90 ALA A O 1
ATOM 737 N N . ASP A 1 91 ? 43.774 3.410 -28.877 1.00 88.94 91 ASP A N 1
ATOM 738 C CA . ASP A 1 91 ? 43.199 3.000 -27.592 1.00 88.94 91 ASP A CA 1
ATOM 739 C C . ASP A 1 91 ? 42.090 3.970 -27.142 1.00 88.94 91 ASP A C 1
ATOM 741 O O . ASP A 1 91 ? 42.331 5.149 -26.852 1.00 88.94 91 ASP A O 1
ATOM 745 N N . SER A 1 92 ? 40.858 3.461 -27.051 1.00 84.69 92 SER A N 1
ATOM 746 C CA . SER A 1 92 ? 39.683 4.247 -26.663 1.00 84.69 92 SER A CA 1
ATOM 747 C C . SER A 1 92 ? 39.736 4.766 -25.225 1.00 84.69 92 SER A C 1
ATOM 749 O O . SER A 1 92 ? 39.182 5.825 -24.935 1.00 84.69 92 SER A O 1
ATOM 751 N N . THR A 1 93 ? 40.383 4.041 -24.314 1.00 87.31 93 THR A N 1
ATOM 752 C CA . THR A 1 93 ? 40.504 4.424 -22.901 1.00 87.31 93 THR A CA 1
ATOM 753 C C . THR A 1 93 ? 41.457 5.602 -22.762 1.00 87.31 93 THR A C 1
ATOM 755 O O . THR A 1 93 ? 41.125 6.593 -22.110 1.00 87.31 93 THR A O 1
ATOM 758 N N . VAL A 1 94 ? 42.601 5.540 -23.449 1.00 88.81 94 VAL A N 1
ATOM 759 C CA . VAL A 1 94 ? 43.576 6.640 -23.495 1.00 88.81 94 VAL A CA 1
ATOM 760 C C . VAL A 1 94 ? 42.957 7.883 -24.138 1.00 88.81 94 VAL A C 1
ATOM 762 O O . VAL A 1 94 ? 43.113 8.989 -23.616 1.00 88.81 94 VAL A O 1
ATOM 765 N N . PHE A 1 95 ? 42.203 7.711 -25.229 1.00 91.00 95 PHE A N 1
ATOM 766 C CA . PHE A 1 95 ? 41.484 8.803 -25.890 1.00 91.00 95 PHE A CA 1
ATOM 767 C C . PHE A 1 95 ? 40.489 9.497 -24.948 1.00 91.00 95 PHE A C 1
ATOM 769 O O . PHE A 1 95 ? 40.561 10.714 -24.761 1.00 91.00 95 PHE A O 1
ATOM 776 N N . ARG A 1 96 ? 39.596 8.731 -24.303 1.00 87.31 96 ARG A N 1
ATOM 777 C CA . ARG A 1 96 ? 38.596 9.282 -23.370 1.00 87.31 96 ARG A CA 1
ATOM 778 C C . ARG A 1 96 ? 39.247 9.942 -22.155 1.00 87.31 96 ARG A C 1
ATOM 780 O O . ARG A 1 96 ? 38.784 10.993 -21.720 1.00 87.31 96 ARG A O 1
ATOM 787 N N . GLY A 1 97 ? 40.342 9.374 -21.645 1.00 89.19 97 GLY A N 1
ATOM 788 C CA . GLY A 1 97 ? 41.119 9.960 -20.552 1.00 89.19 97 GLY A CA 1
ATOM 789 C C . GLY A 1 97 ? 41.659 11.352 -20.895 1.00 89.19 97 GLY A C 1
ATOM 790 O O . GLY A 1 97 ? 41.483 12.287 -20.114 1.00 89.19 97 GLY A O 1
ATOM 791 N N . LYS A 1 98 ? 42.242 11.520 -22.090 1.00 90.94 98 LYS A N 1
ATOM 792 C CA . LYS A 1 98 ? 42.725 12.829 -22.566 1.00 90.94 98 LYS A CA 1
ATOM 793 C C . LYS A 1 98 ? 41.588 13.825 -22.811 1.00 90.94 98 LYS A C 1
ATOM 795 O O . LYS A 1 98 ? 41.708 14.980 -22.408 1.00 90.94 98 LYS A O 1
ATOM 800 N N . ALA A 1 99 ? 40.471 13.381 -23.396 1.00 90.88 99 ALA A N 1
ATOM 801 C CA . ALA A 1 99 ? 39.291 14.232 -23.578 1.00 90.88 99 ALA A CA 1
ATOM 802 C C . ALA A 1 99 ? 38.782 14.762 -22.225 1.00 90.88 99 ALA A C 1
ATOM 804 O O . ALA A 1 99 ? 38.529 15.957 -22.076 1.00 90.88 99 ALA A O 1
ATOM 805 N N . GLY A 1 100 ? 38.733 13.893 -21.208 1.00 89.56 100 GLY A N 1
ATOM 806 C CA . GLY A 1 100 ? 38.349 14.256 -19.843 1.00 89.56 100 GLY A CA 1
ATOM 807 C C . GLY A 1 100 ? 39.280 15.280 -19.182 1.00 89.56 100 GLY A C 1
ATOM 808 O O . GLY A 1 100 ? 38.791 16.192 -18.517 1.00 89.56 100 GLY A O 1
ATOM 809 N N . GLN A 1 101 ? 40.599 15.198 -19.403 1.00 91.19 101 GLN A N 1
ATOM 810 C CA . GLN A 1 101 ? 41.566 16.192 -18.896 1.00 91.19 101 GLN A CA 1
ATOM 811 C C . GLN A 1 101 ? 41.313 17.594 -19.468 1.00 91.19 101 GLN A C 1
ATOM 813 O O . GLN A 1 101 ? 41.433 18.586 -18.750 1.00 91.19 101 GLN A O 1
ATOM 818 N N . MET A 1 102 ? 40.890 17.673 -20.732 1.00 89.81 102 MET A N 1
ATOM 819 C CA . MET A 1 102 ? 40.489 18.922 -21.398 1.00 89.81 102 MET A CA 1
ATOM 820 C C . MET A 1 102 ? 39.020 19.293 -21.144 1.00 89.81 102 MET A C 1
ATOM 822 O O . MET A 1 102 ? 38.491 20.239 -21.731 1.00 89.81 102 MET A O 1
ATOM 826 N N . LYS A 1 103 ? 38.343 18.541 -20.265 1.00 91.06 103 LYS A N 1
ATOM 827 C CA . LYS A 1 103 ? 36.915 18.663 -19.956 1.00 91.06 103 LYS A CA 1
ATOM 828 C C . LYS A 1 103 ? 36.017 18.556 -21.192 1.00 91.06 103 LYS A C 1
ATOM 830 O O . LYS A 1 103 ? 34.906 19.067 -21.155 1.00 91.06 103 LYS A O 1
ATOM 835 N N . LEU A 1 104 ? 36.476 17.944 -22.283 1.00 92.56 104 LEU A N 1
ATOM 836 C CA . LEU A 1 104 ? 35.709 17.758 -23.516 1.00 92.56 104 LEU A CA 1
ATOM 837 C C . LEU A 1 104 ? 34.709 16.608 -23.356 1.00 92.56 104 LEU A C 1
ATOM 839 O O . LEU A 1 104 ? 34.973 15.622 -22.664 1.00 92.56 104 LEU A O 1
ATOM 843 N N . ARG A 1 105 ? 33.566 16.710 -24.038 1.00 92.69 105 ARG A N 1
ATOM 844 C CA . ARG A 1 105 ? 32.595 15.618 -24.150 1.00 92.69 105 ARG A CA 1
ATOM 845 C C . ARG A 1 105 ? 33.191 14.553 -25.055 1.00 92.69 105 ARG A C 1
ATOM 847 O O . ARG A 1 105 ? 33.369 14.767 -26.253 1.00 92.69 105 ARG A O 1
ATOM 854 N N . ASP A 1 106 ? 33.501 13.406 -24.471 1.00 90.50 106 ASP A N 1
ATOM 855 C CA . ASP A 1 106 ? 34.196 12.307 -25.132 1.00 90.50 106 ASP A CA 1
ATOM 856 C C . ASP A 1 106 ? 33.509 11.860 -26.427 1.00 90.50 106 ASP A C 1
ATOM 858 O O . ASP A 1 106 ? 34.178 11.707 -27.441 1.00 90.50 106 ASP A O 1
ATOM 862 N N . ARG A 1 107 ? 32.178 11.735 -26.430 1.00 90.38 107 ARG A N 1
ATOM 863 C CA . ARG A 1 107 ? 31.398 11.349 -27.617 1.00 90.38 107 ARG A CA 1
ATOM 864 C C . ARG A 1 107 ? 31.432 12.386 -28.739 1.00 90.38 107 ARG A C 1
ATOM 866 O O . ARG A 1 107 ? 31.493 12.006 -29.903 1.00 90.38 107 ARG A O 1
ATOM 873 N N . VAL A 1 108 ? 31.418 13.678 -28.405 1.00 93.12 108 VAL A N 1
ATOM 874 C CA . VAL A 1 108 ? 31.532 14.762 -29.399 1.00 93.12 108 VAL A CA 1
ATOM 875 C C . VAL A 1 108 ? 32.936 14.759 -30.002 1.00 93.12 108 VAL A C 1
ATOM 877 O O . VAL A 1 108 ? 33.092 14.823 -31.219 1.00 93.12 108 VAL A O 1
ATOM 880 N N . ALA A 1 109 ? 33.960 14.612 -29.158 1.00 93.06 109 ALA A N 1
ATOM 881 C CA . ALA A 1 109 ? 35.346 14.495 -29.597 1.00 93.06 109 ALA A CA 1
ATOM 882 C C . ALA A 1 109 ? 35.575 13.260 -30.486 1.00 93.06 109 ALA A C 1
ATOM 884 O O . ALA A 1 109 ? 36.275 13.347 -31.494 1.00 93.06 109 ALA A O 1
ATOM 885 N N . ASP A 1 110 ? 34.975 12.120 -30.133 1.00 91.19 110 ASP A N 1
ATOM 886 C CA . ASP A 1 110 ? 35.053 10.868 -30.892 1.00 91.19 110 ASP A CA 1
ATOM 887 C C . ASP A 1 110 ? 34.443 11.031 -32.291 1.00 91.19 110 ASP A C 1
ATOM 889 O O . ASP A 1 110 ? 35.073 10.681 -33.291 1.00 91.19 110 ASP A O 1
ATOM 893 N N . GLN A 1 111 ? 33.268 11.668 -32.376 1.00 91.94 111 GLN A N 1
ATOM 894 C CA . GLN A 1 111 ? 32.621 11.973 -33.652 1.00 91.94 111 GLN A CA 1
ATOM 895 C C . GLN A 1 111 ? 33.435 12.950 -34.504 1.00 91.94 111 GLN A C 1
ATOM 897 O O . GLN A 1 111 ? 33.588 12.707 -35.698 1.00 91.94 111 GLN A O 1
ATOM 902 N N . TRP A 1 112 ? 34.017 14.005 -33.922 1.00 93.19 112 TRP A N 1
ATOM 903 C CA . TRP A 1 112 ? 34.903 14.910 -34.665 1.00 93.19 112 TRP A CA 1
ATOM 904 C C . TRP A 1 112 ? 36.174 14.215 -35.161 1.00 93.19 112 TRP A C 1
ATOM 906 O O . TRP A 1 112 ? 36.596 14.440 -36.295 1.00 93.19 112 TRP A O 1
ATOM 916 N N . ARG A 1 113 ? 36.770 13.323 -34.362 1.00 92.69 113 ARG A N 1
ATOM 917 C CA . ARG A 1 113 ? 37.934 12.526 -34.783 1.00 92.69 113 ARG A CA 1
ATOM 918 C C . ARG A 1 113 ? 37.588 11.623 -35.964 1.00 92.69 113 ARG A C 1
ATOM 920 O O . ARG A 1 113 ? 38.329 11.577 -36.947 1.00 92.69 113 ARG A O 1
ATOM 927 N N . ASP A 1 114 ? 36.470 10.915 -35.879 1.00 91.38 114 ASP A N 1
ATOM 928 C CA . ASP A 1 114 ? 35.994 10.041 -36.950 1.00 91.38 114 ASP A CA 1
ATOM 929 C C . ASP A 1 114 ? 35.613 10.836 -38.206 1.00 91.38 114 ASP A C 1
ATOM 931 O O . ASP A 1 114 ? 35.925 10.423 -39.326 1.00 91.38 114 ASP A O 1
ATOM 935 N N . PHE A 1 115 ? 35.008 12.009 -38.026 1.00 92.94 115 PHE A N 1
ATOM 936 C CA . PHE A 1 115 ? 34.701 12.948 -39.096 1.00 92.94 115 PHE A CA 1
ATOM 937 C C . PHE A 1 115 ? 35.972 13.388 -39.839 1.00 92.94 115 PHE A C 1
ATOM 939 O O . PHE A 1 115 ? 36.040 13.268 -41.065 1.00 92.94 115 PHE A O 1
ATOM 946 N N . LEU A 1 116 ? 37.018 13.815 -39.119 1.00 92.62 116 LEU A N 1
ATOM 947 C CA . LEU A 1 116 ? 38.293 14.204 -39.732 1.00 92.62 116 LEU A CA 1
ATOM 948 C C . LEU A 1 116 ? 38.951 13.031 -40.469 1.00 92.62 116 LEU A C 1
ATOM 950 O O . LEU A 1 116 ? 39.412 13.208 -41.597 1.00 92.62 116 LEU A O 1
ATOM 954 N N . LYS A 1 117 ? 38.942 11.819 -39.895 1.00 91.69 117 LYS A N 1
ATOM 955 C CA . LYS A 1 117 ? 39.468 10.609 -40.557 1.00 91.69 117 LYS A CA 1
ATOM 956 C C . LYS A 1 117 ? 38.785 10.334 -41.897 1.00 91.69 117 LYS A C 1
ATOM 958 O O . LYS A 1 117 ? 39.460 9.999 -42.868 1.00 91.69 117 LYS A O 1
ATOM 963 N N . ARG A 1 118 ? 37.459 10.478 -41.956 1.00 90.62 118 ARG A N 1
ATOM 964 C CA . ARG A 1 118 ? 36.666 10.190 -43.162 1.00 90.62 118 ARG A CA 1
ATOM 965 C C . ARG A 1 118 ? 36.785 11.286 -44.217 1.00 90.62 118 ARG A C 1
ATOM 967 O O . ARG A 1 118 ? 36.989 10.981 -45.391 1.00 90.62 118 ARG A O 1
ATOM 974 N N . HIS A 1 119 ? 36.663 12.547 -43.807 1.00 90.81 119 HIS A N 1
ATOM 975 C CA . HIS A 1 119 ? 36.438 13.653 -44.740 1.00 90.81 119 HIS A CA 1
ATOM 976 C C . HIS A 1 119 ? 37.664 14.538 -44.971 1.00 90.81 119 HIS A C 1
ATOM 978 O O . HIS A 1 119 ? 37.756 15.144 -46.036 1.00 90.81 119 HIS A O 1
ATOM 984 N N . ALA A 1 120 ? 38.609 14.602 -44.029 1.00 90.56 120 ALA A N 1
ATOM 985 C CA . ALA A 1 120 ? 39.792 15.459 -44.132 1.00 90.56 120 ALA A CA 1
ATOM 986 C C . ALA A 1 120 ? 41.085 14.674 -44.385 1.00 90.56 120 ALA A C 1
ATOM 988 O O . ALA A 1 120 ? 41.888 15.062 -45.221 1.00 90.56 120 ALA A O 1
ATOM 989 N N . LEU A 1 121 ? 41.296 13.555 -43.694 1.00 89.94 121 LEU A N 1
ATOM 990 C CA . LEU A 1 121 ? 42.570 12.822 -43.707 1.00 89.94 121 LEU A CA 1
ATOM 991 C C . LEU A 1 121 ? 42.551 11.579 -44.607 1.00 89.94 121 LEU A C 1
ATOM 993 O O . LEU A 1 121 ? 43.492 10.787 -44.607 1.00 89.94 121 LEU A O 1
ATOM 997 N N . SER A 1 122 ? 41.496 11.405 -45.401 1.00 88.31 122 SER A N 1
ATOM 998 C CA . SER A 1 122 ? 41.402 10.326 -46.379 1.00 88.31 122 SER A CA 1
ATOM 999 C C . SER A 1 122 ? 42.294 10.596 -47.608 1.00 88.31 122 SER A C 1
ATOM 1001 O O . SER A 1 122 ? 42.729 11.733 -47.844 1.00 88.31 122 SER A O 1
ATOM 1003 N N . PRO A 1 123 ? 42.597 9.576 -48.437 1.00 86.25 123 PRO A N 1
ATOM 1004 C CA . PRO A 1 123 ? 43.377 9.768 -49.663 1.00 86.25 123 PRO A CA 1
ATOM 1005 C C . PRO A 1 123 ? 42.764 10.811 -50.610 1.00 86.25 123 PRO A C 1
ATOM 1007 O O . PRO A 1 123 ? 43.502 11.580 -51.222 1.00 86.25 123 PRO A O 1
ATOM 1010 N N . LYS A 1 124 ? 41.426 10.885 -50.664 1.00 88.19 124 LYS A N 1
ATOM 1011 C CA . LYS A 1 124 ? 40.646 11.881 -51.410 1.00 88.19 124 LYS A CA 1
ATOM 1012 C C . LYS A 1 124 ? 39.776 12.692 -50.433 1.00 88.19 124 LYS A C 1
ATOM 1014 O O . LYS A 1 124 ? 38.637 12.289 -50.190 1.00 88.19 124 LYS A O 1
ATOM 1019 N N . PRO A 1 125 ? 40.301 13.782 -49.841 1.00 89.00 125 PRO A N 1
ATOM 1020 C CA . PRO A 1 125 ? 39.534 14.606 -48.910 1.00 89.00 125 PRO A CA 1
ATOM 1021 C C . PRO A 1 125 ? 38.337 15.265 -49.604 1.00 89.00 125 PRO A C 1
ATOM 1023 O O . PRO A 1 125 ? 38.370 15.540 -50.804 1.00 89.00 125 PRO A O 1
ATOM 1026 N N . HIS A 1 126 ? 37.288 15.552 -48.836 1.00 90.94 126 HIS A N 1
ATOM 1027 C CA . HIS A 1 126 ? 36.154 16.340 -49.311 1.00 90.94 126 HIS A CA 1
ATOM 1028 C C . HIS A 1 126 ? 36.629 17.743 -49.720 1.00 90.94 126 HIS A C 1
ATOM 1030 O O . HIS A 1 126 ? 37.504 18.299 -49.056 1.00 90.94 126 HIS A O 1
ATOM 1036 N N . ALA A 1 127 ? 36.028 18.356 -50.747 1.00 88.38 127 ALA A N 1
ATOM 1037 C CA . ALA A 1 127 ? 36.432 19.677 -51.256 1.00 88.38 127 ALA A CA 1
ATOM 1038 C C . ALA A 1 127 ? 36.453 20.770 -50.167 1.00 88.38 127 ALA A C 1
ATOM 1040 O O . ALA A 1 127 ? 37.249 21.708 -50.218 1.00 88.38 127 ALA A O 1
ATOM 1041 N N . ALA A 1 128 ? 35.593 20.634 -49.154 1.00 89.75 128 ALA A N 1
ATOM 1042 C CA . ALA A 1 128 ? 35.541 21.527 -47.997 1.00 89.75 128 ALA A CA 1
ATOM 1043 C C . ALA A 1 128 ? 36.690 21.322 -46.987 1.00 89.75 128 ALA A C 1
ATOM 1045 O O . ALA A 1 128 ? 36.941 22.197 -46.176 1.00 89.75 128 ALA A O 1
ATOM 1046 N N . MET A 1 129 ? 37.381 20.180 -47.018 1.00 93.19 129 MET A N 1
ATOM 1047 C CA . MET A 1 129 ? 38.408 19.782 -46.045 1.00 93.19 129 MET A CA 1
ATOM 1048 C C . MET A 1 129 ? 39.806 19.628 -46.671 1.00 93.19 129 MET A C 1
ATOM 1050 O O . MET A 1 129 ? 40.754 19.256 -45.979 1.00 93.19 129 MET A O 1
ATOM 1054 N N . VAL A 1 130 ? 39.973 19.931 -47.965 1.00 92.31 130 VAL A N 1
ATOM 1055 C CA . VAL A 1 130 ? 41.281 19.904 -48.651 1.00 92.31 130 VAL A CA 1
ATOM 1056 C C . VAL A 1 130 ? 42.289 20.807 -47.939 1.00 92.31 130 VAL A C 1
ATOM 1058 O O . VAL A 1 130 ? 43.410 20.377 -47.662 1.00 92.31 130 VAL A O 1
ATOM 1061 N N . ALA A 1 131 ? 41.884 22.031 -47.580 1.00 92.12 131 ALA A N 1
ATOM 1062 C CA . ALA A 1 131 ? 42.744 22.949 -46.838 1.00 92.12 131 ALA A CA 1
ATOM 1063 C C . ALA A 1 131 ? 43.141 22.381 -45.464 1.00 92.12 131 ALA A C 1
ATOM 1065 O O . ALA A 1 131 ? 44.301 22.499 -45.077 1.00 92.12 131 ALA A O 1
ATOM 1066 N N . TRP A 1 132 ? 42.225 21.695 -44.763 1.00 94.69 132 TRP A N 1
ATOM 1067 C CA . TRP A 1 132 ? 42.532 21.035 -43.488 1.00 94.69 132 TRP A CA 1
ATOM 1068 C C . TRP A 1 132 ? 43.665 20.020 -43.643 1.00 94.69 132 TRP A C 1
ATOM 1070 O O . TRP A 1 132 ? 44.633 20.063 -42.889 1.00 94.69 132 TRP A O 1
ATOM 1080 N N . LYS A 1 133 ? 43.572 19.141 -44.650 1.00 93.62 133 LYS A N 1
ATOM 1081 C CA . LYS A 1 133 ? 44.589 18.118 -44.927 1.00 93.62 133 LYS A CA 1
ATOM 1082 C C . LYS A 1 133 ? 45.960 18.731 -45.196 1.00 93.62 133 LYS A C 1
ATOM 1084 O O . LYS A 1 133 ? 46.942 18.334 -44.580 1.00 93.62 133 LYS A O 1
ATOM 1089 N N . ARG A 1 134 ? 46.009 19.722 -46.092 1.00 91.75 134 ARG A N 1
ATOM 1090 C CA . ARG A 1 134 ? 47.259 20.372 -46.511 1.00 91.75 134 ARG A CA 1
ATOM 1091 C C . ARG A 1 134 ? 47.979 21.050 -45.350 1.00 91.75 134 ARG A C 1
ATOM 1093 O O . ARG A 1 134 ? 49.198 20.963 -45.264 1.00 91.75 134 ARG A O 1
ATOM 1100 N N . PHE A 1 135 ? 47.240 21.695 -44.448 1.00 93.25 135 PHE A N 1
ATOM 1101 C CA . PHE A 1 135 ? 47.836 22.285 -43.251 1.00 93.25 135 PHE A CA 1
ATOM 1102 C C . PHE A 1 135 ? 48.203 21.233 -42.196 1.00 93.25 135 PHE A C 1
ATOM 1104 O O . PHE A 1 135 ? 49.237 21.369 -41.550 1.00 93.25 135 PHE A O 1
ATOM 1111 N N . ALA A 1 136 ? 47.416 20.166 -42.044 1.00 91.50 136 ALA A N 1
ATOM 1112 C CA . ALA A 1 136 ? 47.697 19.082 -41.102 1.00 91.50 136 ALA A CA 1
ATOM 1113 C C . ALA A 1 136 ? 48.980 18.286 -41.425 1.00 91.50 136 ALA A C 1
ATOM 1115 O O . ALA A 1 136 ? 49.558 17.679 -40.527 1.00 91.50 136 ALA A O 1
ATOM 1116 N N . GLU A 1 137 ? 49.424 18.283 -42.686 1.00 90.44 137 GLU A N 1
ATOM 1117 C CA . GLU A 1 137 ? 50.664 17.632 -43.138 1.00 90.44 137 GLU A CA 1
ATOM 1118 C C . GLU A 1 137 ? 51.935 18.442 -42.799 1.00 90.44 137 GLU A C 1
ATOM 1120 O O . GLU A 1 137 ? 53.047 17.926 -42.928 1.00 90.44 137 GLU A O 1
ATOM 1125 N N . LEU A 1 138 ? 51.801 19.696 -42.345 1.00 90.25 138 LEU A N 1
ATOM 1126 C CA . LEU A 1 138 ? 52.941 20.535 -41.976 1.00 90.25 138 LEU A CA 1
ATOM 1127 C C . LEU A 1 138 ? 53.516 20.166 -40.596 1.00 90.25 138 LEU A C 1
ATOM 1129 O O . LEU A 1 138 ? 52.776 20.130 -39.609 1.00 90.25 138 LEU A O 1
ATOM 1133 N N . PRO A 1 139 ? 54.847 20.011 -40.469 1.00 87.06 139 PRO A N 1
ATOM 1134 C CA . PRO A 1 139 ? 55.499 19.924 -39.167 1.00 87.06 139 PRO A CA 1
ATOM 1135 C C . PRO A 1 139 ? 55.304 21.210 -38.351 1.00 87.06 139 PRO A C 1
ATOM 1137 O O . PRO A 1 139 ? 55.447 22.315 -38.876 1.00 87.06 139 PRO A O 1
ATOM 1140 N N . ALA A 1 140 ? 55.059 21.083 -37.043 1.00 82.88 140 ALA A N 1
ATOM 1141 C CA . ALA A 1 140 ? 54.755 22.221 -36.166 1.00 82.88 140 ALA A CA 1
ATOM 1142 C C . ALA A 1 140 ? 55.824 23.336 -36.189 1.00 82.88 140 ALA A C 1
ATOM 1144 O O . ALA A 1 140 ? 55.478 24.515 -36.175 1.00 82.88 140 ALA A O 1
ATOM 1145 N N . GLY A 1 141 ? 57.113 22.978 -36.273 1.00 84.25 141 GLY A N 1
ATOM 1146 C CA . GLY A 1 141 ? 58.225 23.941 -36.318 1.00 84.25 141 GLY A CA 1
ATOM 1147 C C . GLY A 1 141 ? 58.350 24.720 -37.633 1.00 84.25 141 GLY A C 1
ATOM 1148 O O . GLY A 1 141 ? 58.983 25.770 -37.662 1.00 84.25 141 GLY A O 1
ATOM 1149 N N . GLU A 1 142 ? 57.724 24.240 -38.710 1.00 88.81 142 GLU A N 1
ATOM 1150 C CA . GLU A 1 142 ? 57.764 24.858 -40.045 1.00 88.81 142 GLU A CA 1
ATOM 1151 C C . GLU A 1 142 ? 56.403 25.431 -40.467 1.00 88.81 142 GLU A C 1
ATOM 1153 O O . GLU A 1 142 ? 56.252 25.962 -41.568 1.00 88.81 142 GLU A O 1
ATOM 1158 N N . PHE A 1 143 ? 55.393 25.329 -39.598 1.00 91.94 143 PHE A N 1
ATOM 1159 C CA . PHE A 1 143 ? 54.014 25.663 -39.935 1.00 91.94 143 PHE A CA 1
ATOM 1160 C C . PHE A 1 143 ? 53.876 27.136 -40.339 1.00 91.94 143 PHE A C 1
ATOM 1162 O O . PHE A 1 143 ? 53.393 27.441 -41.425 1.00 91.94 143 PHE A O 1
ATOM 1169 N N . ALA A 1 144 ? 54.362 28.058 -39.503 1.00 88.50 144 ALA A N 1
ATOM 1170 C CA . ALA A 1 144 ? 54.208 29.495 -39.730 1.00 88.50 144 ALA A CA 1
ATOM 1171 C C . ALA A 1 144 ? 54.965 30.008 -40.971 1.00 88.50 144 ALA A C 1
ATOM 1173 O O . ALA A 1 144 ? 54.553 31.001 -41.568 1.00 88.50 144 ALA A O 1
ATOM 1174 N N . THR A 1 145 ? 56.055 29.346 -41.371 1.00 89.12 145 THR A N 1
ATOM 1175 C CA . THR A 1 145 ? 56.859 29.742 -42.538 1.00 89.12 145 THR A CA 1
ATOM 1176 C C . THR A 1 145 ? 56.316 29.161 -43.842 1.00 89.12 145 THR A C 1
ATOM 1178 O O . THR A 1 145 ? 56.371 29.837 -44.868 1.00 89.12 145 THR A O 1
ATOM 1181 N N . LYS A 1 146 ? 55.752 27.944 -43.821 1.00 90.94 146 LYS A N 1
ATOM 1182 C CA . LYS A 1 146 ? 55.223 27.259 -45.018 1.00 90.94 146 LYS A CA 1
ATOM 1183 C C . LYS A 1 146 ? 53.728 27.486 -45.270 1.00 90.94 146 LYS A C 1
ATOM 1185 O O . LYS A 1 146 ? 53.291 27.392 -46.418 1.00 90.94 146 LYS A O 1
ATOM 1190 N N . ALA A 1 147 ? 52.941 27.825 -44.248 1.00 89.94 147 ALA A N 1
ATOM 1191 C CA . ALA A 1 147 ? 51.496 28.030 -44.385 1.00 89.94 147 ALA A CA 1
ATOM 1192 C C . ALA A 1 147 ? 51.091 29.122 -45.403 1.00 89.94 147 ALA A C 1
ATOM 1194 O O . ALA A 1 147 ? 50.137 28.877 -46.145 1.00 89.94 147 ALA A O 1
ATOM 1195 N N . PRO A 1 148 ? 51.785 30.277 -45.532 1.00 91.25 148 PRO A N 1
ATOM 1196 C CA . PRO A 1 148 ? 51.438 31.281 -46.545 1.00 91.25 148 PRO A CA 1
ATOM 1197 C C . PRO A 1 148 ? 51.554 30.770 -47.988 1.00 91.25 148 PRO A C 1
ATOM 1199 O O . PRO A 1 148 ? 50.710 31.101 -48.819 1.00 91.25 148 PRO A O 1
ATOM 1202 N N . ALA A 1 149 ? 52.553 29.929 -48.280 1.00 90.06 149 ALA A N 1
ATOM 1203 C CA . ALA A 1 149 ? 52.719 29.326 -49.603 1.00 90.06 149 ALA A CA 1
ATOM 1204 C C . ALA A 1 149 ? 51.578 28.340 -49.912 1.00 90.06 149 ALA A C 1
ATOM 1206 O O . ALA A 1 149 ? 50.975 28.407 -50.980 1.00 90.06 149 ALA A O 1
ATOM 1207 N N . ILE A 1 150 ? 51.203 27.499 -48.941 1.00 89.81 150 ILE A N 1
ATOM 1208 C CA . ILE A 1 150 ? 50.066 26.575 -49.079 1.00 89.81 150 ILE A CA 1
ATOM 1209 C C . ILE A 1 150 ? 48.743 27.333 -49.244 1.00 89.81 150 ILE A C 1
ATOM 1211 O O . ILE A 1 150 ? 47.917 26.938 -50.062 1.00 89.81 150 ILE A O 1
ATOM 1215 N N . ALA A 1 151 ? 48.537 28.444 -48.531 1.00 89.12 151 ALA A N 1
ATOM 1216 C CA . ALA A 1 151 ? 47.343 29.274 -48.695 1.00 89.12 151 ALA A CA 1
ATOM 1217 C C . ALA A 1 151 ? 47.220 29.848 -50.122 1.00 89.12 151 ALA A C 1
ATOM 1219 O O . ALA A 1 151 ? 46.123 29.882 -50.679 1.00 89.12 151 ALA A O 1
ATOM 1220 N N . GLN A 1 152 ? 48.340 30.239 -50.743 1.00 86.38 152 GLN A N 1
ATOM 1221 C CA . GLN A 1 152 ? 48.370 30.685 -52.143 1.00 86.38 152 GLN A CA 1
ATOM 1222 C C . GLN A 1 152 ? 48.140 29.535 -53.135 1.00 86.38 152 GLN A C 1
ATOM 1224 O O . GLN A 1 152 ? 47.476 29.728 -54.153 1.00 86.38 152 GLN A O 1
ATOM 1229 N N . GLU A 1 153 ? 48.646 28.331 -52.852 1.00 87.44 153 GLU A N 1
ATOM 1230 C CA . GLU A 1 153 ? 48.382 27.140 -53.671 1.00 87.44 153 GLU A CA 1
ATOM 1231 C C . GLU A 1 153 ? 46.916 26.701 -53.608 1.00 87.44 153 GLU A C 1
ATOM 1233 O O . GLU A 1 153 ? 46.335 26.359 -54.637 1.00 87.44 153 GLU A O 1
ATOM 1238 N N . LEU A 1 154 ? 46.296 26.761 -52.427 1.00 88.75 154 LEU A N 1
ATOM 1239 C CA . LEU A 1 154 ? 44.878 26.447 -52.227 1.00 88.75 154 LEU A CA 1
ATOM 1240 C C . LEU A 1 154 ? 43.950 27.405 -52.988 1.00 88.75 154 LEU A C 1
ATOM 1242 O O . LEU A 1 154 ? 42.852 27.006 -53.362 1.00 88.75 154 LEU A O 1
ATOM 1246 N N . ALA A 1 155 ? 44.384 28.642 -53.253 1.00 85.88 155 ALA A N 1
ATOM 1247 C CA . ALA A 1 155 ? 43.625 29.614 -54.042 1.00 85.88 155 ALA A CA 1
ATOM 1248 C C . ALA A 1 155 ? 43.587 29.291 -55.549 1.00 85.88 155 ALA A C 1
ATOM 1250 O O . ALA A 1 155 ? 42.788 29.878 -56.281 1.00 85.88 155 ALA A O 1
ATOM 1251 N N . LYS A 1 156 ? 44.422 28.360 -56.033 1.00 87.38 156 LYS A N 1
ATOM 1252 C CA . LYS A 1 156 ? 44.396 27.917 -57.433 1.00 87.38 156 LYS A CA 1
ATOM 1253 C C . LYS A 1 156 ? 43.229 26.940 -57.663 1.00 87.38 156 LYS A C 1
ATOM 1255 O O . LYS A 1 156 ? 43.040 26.040 -56.840 1.00 87.38 156 LYS A O 1
ATOM 1260 N N . PRO A 1 157 ? 42.500 27.029 -58.795 1.00 78.06 157 PRO A N 1
ATOM 1261 C CA . PRO A 1 157 ? 41.387 26.120 -59.111 1.00 78.06 157 PRO A CA 1
ATOM 1262 C C . PRO A 1 157 ? 41.778 24.632 -59.129 1.00 78.06 157 PRO A C 1
ATOM 1264 O O . PRO A 1 157 ? 40.983 23.766 -58.775 1.00 78.06 157 PRO A O 1
ATOM 1267 N N . GLU A 1 158 ? 43.027 24.338 -59.491 1.00 83.06 158 GLU A N 1
ATOM 1268 C CA . GLU A 1 158 ? 43.604 22.988 -59.568 1.00 83.06 158 GLU A CA 1
ATOM 1269 C C . GLU A 1 158 ? 43.778 22.312 -58.196 1.00 83.06 158 GLU A C 1
ATOM 1271 O O . GLU A 1 158 ? 44.023 21.109 -58.123 1.00 83.06 158 GLU A O 1
ATOM 1276 N N . SER A 1 159 ? 43.645 23.063 -57.095 1.00 81.06 159 SER A N 1
ATOM 1277 C CA . SER A 1 159 ? 43.815 22.538 -55.735 1.00 81.06 159 SER A CA 1
ATOM 1278 C C . SER A 1 159 ? 42.672 21.622 -55.282 1.00 81.06 159 SER A C 1
ATOM 1280 O O . SER A 1 159 ? 42.848 20.856 -54.335 1.00 81.06 159 SER A O 1
ATOM 1282 N N . GLY A 1 160 ? 41.498 21.715 -55.920 1.00 82.94 160 GLY A N 1
ATOM 1283 C CA . GLY A 1 160 ? 40.281 21.005 -55.512 1.00 82.94 160 GLY A CA 1
ATOM 1284 C C . GLY A 1 160 ? 39.662 21.500 -54.195 1.00 82.94 160 GLY A C 1
ATOM 1285 O O . GLY A 1 160 ? 38.708 20.891 -53.709 1.00 82.94 160 GLY A O 1
ATOM 1286 N N . CYS A 1 161 ? 40.190 22.579 -53.605 1.00 87.62 161 CYS A N 1
ATOM 1287 C CA . CYS A 1 161 ? 39.648 23.206 -52.401 1.00 87.62 161 CYS A CA 1
ATOM 1288 C C . CYS A 1 161 ? 38.444 24.099 -52.738 1.00 87.62 161 CYS A C 1
ATOM 1290 O O . CYS A 1 161 ? 38.406 24.733 -53.791 1.00 87.62 161 CYS A O 1
ATOM 1292 N N . SER A 1 162 ? 37.468 24.179 -51.830 1.00 88.75 162 SER A N 1
ATOM 1293 C CA . SER A 1 162 ? 36.311 25.071 -52.003 1.00 88.75 162 SER A CA 1
ATOM 1294 C C . SER A 1 162 ? 36.776 26.539 -52.087 1.00 88.75 162 SER A C 1
ATOM 1296 O O . SER A 1 162 ? 37.516 26.966 -51.190 1.00 88.75 162 SER A O 1
ATOM 1298 N N . PRO A 1 163 ? 36.366 27.319 -53.112 1.00 86.56 163 PRO A N 1
ATOM 1299 C CA . PRO A 1 163 ? 36.860 28.682 -53.343 1.00 86.56 163 PRO A CA 1
ATOM 1300 C C . PRO A 1 163 ? 36.706 29.621 -52.141 1.00 86.56 163 PRO A C 1
ATOM 1302 O O . PRO A 1 163 ? 37.597 30.417 -51.855 1.00 86.56 163 PRO A O 1
ATOM 1305 N N . GLU A 1 164 ? 35.611 29.497 -51.392 1.00 86.00 164 GLU A N 1
ATOM 1306 C CA . GLU A 1 164 ? 35.305 30.323 -50.221 1.00 86.00 164 GLU A CA 1
ATOM 1307 C C . GLU A 1 164 ? 36.267 30.046 -49.058 1.00 86.00 164 GLU A C 1
ATOM 1309 O O . GLU A 1 164 ? 36.709 30.965 -48.368 1.00 86.00 164 GLU A O 1
ATOM 1314 N N . ILE A 1 165 ? 36.639 28.777 -48.867 1.00 88.31 165 ILE A N 1
ATOM 1315 C CA . ILE A 1 165 ? 37.581 28.348 -47.825 1.00 88.31 165 ILE A CA 1
ATOM 1316 C C . ILE A 1 165 ? 39.005 28.741 -48.219 1.00 88.31 165 ILE A C 1
ATOM 1318 O O . ILE A 1 165 ? 39.763 29.254 -47.396 1.00 88.31 165 ILE A O 1
ATOM 1322 N N . ALA A 1 166 ? 39.360 28.547 -49.491 1.00 88.44 166 ALA A N 1
ATOM 1323 C CA . ALA A 1 166 ? 40.648 28.970 -50.025 1.00 88.44 166 ALA A CA 1
ATOM 1324 C C . ALA A 1 166 ? 40.846 30.490 -49.889 1.00 88.44 166 ALA A C 1
ATOM 1326 O O . ALA A 1 166 ? 41.893 30.935 -49.420 1.00 88.44 166 ALA A O 1
ATOM 1327 N N . ALA A 1 167 ? 39.818 31.286 -50.205 1.00 87.00 167 ALA A N 1
ATOM 1328 C CA . ALA A 1 167 ? 39.839 32.736 -50.032 1.00 87.00 167 ALA A CA 1
ATOM 1329 C C . ALA A 1 167 ? 39.986 33.154 -48.558 1.00 87.00 167 ALA A C 1
ATOM 1331 O O . ALA A 1 167 ? 40.728 34.094 -48.260 1.00 87.00 167 ALA A O 1
ATOM 1332 N N . ALA A 1 168 ? 39.331 32.446 -47.628 1.00 88.00 168 ALA A N 1
ATOM 1333 C CA . ALA A 1 168 ? 39.446 32.715 -46.195 1.00 88.00 168 ALA A CA 1
ATOM 1334 C C . ALA A 1 168 ? 40.893 32.554 -45.692 1.00 88.00 168 ALA A C 1
ATOM 1336 O O . ALA A 1 168 ? 41.415 33.449 -45.022 1.00 88.00 168 ALA A O 1
ATOM 1337 N N . PHE A 1 169 ? 41.571 31.467 -46.076 1.00 90.69 169 PHE A N 1
ATOM 1338 C CA . PHE A 1 169 ? 42.966 31.223 -45.688 1.00 90.69 169 PHE A CA 1
ATOM 1339 C C . PHE A 1 169 ? 43.982 32.063 -46.473 1.00 90.69 169 PHE A C 1
ATOM 1341 O O . PHE A 1 169 ? 45.036 32.389 -45.933 1.00 90.69 169 PHE A O 1
ATOM 1348 N N . ALA A 1 170 ? 43.678 32.468 -47.709 1.00 87.25 170 ALA A N 1
ATOM 1349 C CA . ALA A 1 170 ? 44.517 33.400 -48.466 1.00 87.25 170 ALA A CA 1
ATOM 1350 C C . ALA A 1 170 ? 44.496 34.818 -47.866 1.00 87.25 170 ALA A C 1
ATOM 1352 O O . ALA A 1 170 ? 45.524 35.494 -47.839 1.00 87.25 170 ALA A O 1
ATOM 1353 N N . LYS A 1 171 ? 43.341 35.261 -47.349 1.00 87.19 171 LYS A N 1
ATOM 1354 C CA . LYS A 1 171 ? 43.182 36.569 -46.691 1.00 87.19 171 LYS A CA 1
ATOM 1355 C C . LYS A 1 171 ? 43.911 36.641 -45.347 1.00 87.19 171 LYS A C 1
ATOM 1357 O O . LYS A 1 171 ? 44.452 37.690 -45.004 1.00 87.19 171 LYS A O 1
ATOM 1362 N N . ALA A 1 172 ? 43.907 35.549 -44.587 1.00 88.88 172 ALA A N 1
ATOM 1363 C CA . ALA A 1 172 ? 44.576 35.451 -43.295 1.00 88.88 172 ALA A CA 1
ATOM 1364 C C . ALA A 1 172 ? 45.273 34.084 -43.157 1.00 88.88 172 ALA A C 1
ATOM 1366 O O . ALA A 1 172 ? 44.667 33.137 -42.648 1.00 88.88 172 ALA A O 1
ATOM 1367 N N . PRO A 1 173 ? 46.540 33.963 -43.602 1.00 87.94 173 PRO A N 1
ATOM 1368 C CA . PRO A 1 173 ? 47.289 32.719 -43.480 1.00 87.94 173 PRO A CA 1
ATOM 1369 C C . PRO A 1 173 ? 47.429 32.273 -42.012 1.00 87.94 173 PRO A C 1
ATOM 1371 O O . PRO A 1 173 ? 47.810 33.087 -41.162 1.00 87.94 173 PRO A O 1
ATOM 1374 N N . PRO A 1 174 ? 47.143 30.998 -41.692 1.00 92.81 174 PRO A N 1
ATOM 1375 C CA . PRO A 1 174 ? 47.176 30.496 -40.322 1.00 92.81 174 PRO A CA 1
ATOM 1376 C C . PRO A 1 174 ? 48.624 30.345 -39.836 1.00 92.81 174 PRO A C 1
ATOM 1378 O O . PRO A 1 174 ? 49.503 29.951 -40.602 1.00 92.81 174 PRO A O 1
ATOM 1381 N N . LYS A 1 175 ? 48.887 30.619 -38.553 1.00 91.56 175 LYS A N 1
ATOM 1382 C CA . LYS A 1 175 ? 50.225 30.468 -37.948 1.00 91.56 175 LYS A CA 1
ATOM 1383 C C . LYS A 1 175 ? 50.388 29.140 -37.211 1.00 91.56 175 LYS A C 1
ATOM 1385 O O . LYS A 1 175 ? 51.509 28.738 -36.913 1.00 91.56 175 LYS A O 1
ATOM 1390 N N . SER A 1 176 ? 49.284 28.455 -36.933 1.00 93.12 176 SER A N 1
ATOM 1391 C CA . SER A 1 176 ? 49.238 27.168 -36.245 1.00 93.12 176 SER A CA 1
ATOM 1392 C C . SER A 1 176 ? 48.024 26.342 -36.676 1.00 93.12 176 SER A C 1
ATOM 1394 O O . SER A 1 176 ? 47.049 26.873 -37.215 1.00 93.12 176 SER A O 1
ATOM 1396 N N . MET A 1 177 ? 48.027 25.045 -36.353 1.00 92.19 177 MET A N 1
ATOM 1397 C CA . MET A 1 177 ? 46.850 24.190 -36.550 1.00 92.19 177 MET A CA 1
ATOM 1398 C C . MET A 1 177 ? 45.640 24.660 -35.721 1.00 92.19 177 MET A C 1
ATOM 1400 O O . MET A 1 177 ? 44.494 24.457 -36.118 1.00 92.19 177 MET A O 1
ATOM 1404 N N . LYS A 1 178 ? 45.875 25.361 -34.605 1.00 93.00 178 LYS A N 1
ATOM 1405 C CA . LYS A 1 178 ? 44.818 26.004 -33.817 1.00 93.00 178 LYS A CA 1
ATOM 1406 C C . LYS A 1 178 ? 44.148 27.152 -34.579 1.00 93.00 178 LYS A C 1
ATOM 1408 O O . LYS A 1 178 ? 42.931 27.302 -34.484 1.00 93.00 178 LYS A O 1
ATOM 1413 N N . ASP A 1 179 ? 44.898 27.916 -35.372 1.00 92.69 179 ASP A N 1
ATOM 1414 C CA . ASP A 1 179 ? 44.330 28.981 -36.213 1.00 92.69 179 ASP A CA 1
ATOM 1415 C C . ASP A 1 179 ? 43.497 28.389 -37.356 1.00 92.69 179 ASP A C 1
ATOM 1417 O O . ASP A 1 179 ? 42.427 28.907 -37.673 1.00 92.69 179 ASP A O 1
ATOM 1421 N N . VAL A 1 180 ? 43.937 27.254 -37.920 1.00 93.44 180 VAL A N 1
ATOM 1422 C CA . VAL A 1 180 ? 43.144 26.477 -38.889 1.00 93.44 180 VAL A CA 1
ATOM 1423 C C . VAL A 1 180 ? 41.839 26.009 -38.251 1.00 93.44 180 VAL A C 1
ATOM 1425 O O . VAL A 1 180 ? 40.770 26.264 -38.799 1.00 93.44 180 VAL A O 1
ATOM 1428 N N . ALA A 1 181 ? 41.906 25.390 -37.071 1.00 94.56 181 ALA A N 1
ATOM 1429 C CA . ALA A 1 181 ? 40.726 24.952 -36.332 1.00 94.56 181 ALA A CA 1
ATOM 1430 C C . ALA A 1 181 ? 39.766 26.108 -36.011 1.00 94.56 181 ALA A C 1
ATOM 1432 O O . ALA A 1 181 ? 38.561 25.956 -36.188 1.00 94.56 181 ALA A O 1
ATOM 1433 N N . SER A 1 182 ? 40.296 27.273 -35.625 1.00 94.88 182 SER A N 1
ATOM 1434 C CA . SER A 1 182 ? 39.505 28.477 -35.329 1.00 94.88 182 SER A CA 1
ATOM 1435 C C . SER A 1 182 ? 38.773 29.001 -36.566 1.00 94.88 182 SER A C 1
ATOM 1437 O O . SER A 1 182 ? 37.586 29.325 -36.505 1.00 94.88 182 SER A O 1
ATOM 1439 N N . ALA A 1 183 ? 39.458 29.046 -37.712 1.00 91.62 183 ALA A N 1
ATOM 1440 C CA . ALA A 1 183 ? 38.859 29.463 -38.976 1.00 91.62 183 ALA A CA 1
ATOM 1441 C C . ALA A 1 183 ? 37.764 28.485 -39.431 1.00 91.62 183 ALA A C 1
ATOM 1443 O O . ALA A 1 183 ? 36.677 28.914 -39.813 1.00 91.62 183 ALA A O 1
ATOM 1444 N N . TYR A 1 184 ? 38.006 27.174 -39.324 1.00 92.38 184 TYR A N 1
ATOM 1445 C CA . TYR A 1 184 ? 36.991 26.163 -39.628 1.00 92.38 184 TYR A CA 1
ATOM 1446 C C . TYR A 1 184 ? 35.805 26.213 -38.666 1.00 92.38 184 TYR A C 1
ATOM 1448 O O . TYR A 1 184 ? 34.675 26.087 -39.126 1.00 92.38 184 TYR A O 1
ATOM 1456 N N . ALA A 1 185 ? 36.024 26.445 -37.369 1.00 93.12 185 ALA A N 1
ATOM 1457 C CA . ALA A 1 185 ? 34.941 26.609 -36.405 1.00 93.12 185 ALA A CA 1
ATOM 1458 C C . ALA A 1 185 ? 34.011 27.766 -36.805 1.00 93.12 185 ALA A C 1
ATOM 1460 O O . ALA A 1 185 ? 32.795 27.592 -36.833 1.00 93.12 185 ALA A O 1
ATOM 1461 N N . GLN A 1 186 ? 34.568 28.911 -37.214 1.00 91.06 186 GLN A N 1
ATOM 1462 C CA . GLN A 1 186 ? 33.772 30.039 -37.709 1.00 91.06 186 GLN A CA 1
ATOM 1463 C C . GLN A 1 186 ? 33.029 29.715 -39.010 1.00 91.06 186 GLN A C 1
ATOM 1465 O O . GLN A 1 186 ? 31.845 30.017 -39.130 1.00 91.06 186 GLN A O 1
ATOM 1470 N N . ILE A 1 187 ? 33.685 29.057 -39.970 1.00 90.19 187 ILE A N 1
ATOM 1471 C CA . ILE A 1 187 ? 33.065 28.684 -41.253 1.00 90.19 187 ILE A CA 1
ATOM 1472 C C . ILE A 1 187 ? 31.917 27.680 -41.049 1.00 90.19 187 ILE A C 1
ATOM 1474 O O . ILE A 1 187 ? 30.872 27.793 -41.693 1.00 90.19 187 ILE A O 1
ATOM 1478 N N . ILE A 1 188 ? 32.098 26.712 -40.146 1.00 91.50 188 ILE A N 1
ATOM 1479 C CA . ILE A 1 188 ? 31.079 25.721 -39.779 1.00 91.50 188 ILE A CA 1
ATOM 1480 C C . ILE A 1 188 ? 29.860 26.408 -39.152 1.00 91.50 188 ILE A C 1
ATOM 1482 O O . ILE A 1 188 ? 28.731 26.054 -39.483 1.00 91.50 188 ILE A O 1
ATOM 1486 N N . LEU A 1 189 ? 30.074 27.401 -38.283 1.00 89.69 189 LEU A N 1
ATOM 1487 C CA . LEU A 1 189 ? 28.991 28.105 -37.592 1.00 89.69 189 LEU A CA 1
ATOM 1488 C C . LEU A 1 189 ? 28.272 29.129 -38.484 1.00 89.69 189 LEU A C 1
ATOM 1490 O O . LEU A 1 189 ? 27.045 29.197 -38.447 1.00 89.69 189 LEU A O 1
ATOM 1494 N N . ASP A 1 190 ? 28.991 29.865 -39.339 1.00 84.56 190 ASP A N 1
ATOM 1495 C CA . ASP A 1 190 ? 28.408 30.875 -40.241 1.00 84.56 190 ASP A CA 1
ATOM 1496 C C . ASP A 1 190 ? 27.472 30.249 -41.294 1.00 84.56 190 ASP A C 1
ATOM 1498 O O . ASP A 1 190 ? 26.591 30.919 -41.823 1.00 84.56 190 ASP A O 1
ATOM 1502 N N . SER A 1 191 ? 27.608 28.945 -41.584 1.00 73.88 191 SER A N 1
ATOM 1503 C CA . SER A 1 191 ? 26.694 28.156 -42.436 1.00 73.88 191 SER A CA 1
ATOM 1504 C C . SER A 1 191 ? 26.455 28.713 -43.853 1.00 73.88 191 SER A C 1
ATOM 1506 O O . SER A 1 191 ? 25.562 28.245 -44.562 1.00 73.88 191 SER A O 1
ATOM 1508 N N . LYS A 1 192 ? 27.235 29.693 -44.321 1.00 82.75 192 LYS A N 1
ATOM 1509 C CA . LYS A 1 192 ? 27.088 30.311 -45.654 1.00 82.75 192 LYS A CA 1
ATOM 1510 C C . LYS A 1 192 ? 27.809 29.551 -46.765 1.00 82.75 192 LYS A C 1
ATOM 1512 O O . LYS A 1 192 ? 27.420 29.661 -47.921 1.00 82.75 192 LYS A O 1
ATOM 1517 N N . VAL A 1 193 ? 28.808 28.742 -46.418 1.00 84.19 193 VAL A N 1
ATOM 1518 C CA . VAL A 1 193 ? 29.599 27.959 -47.378 1.00 84.19 193 VAL A CA 1
ATOM 1519 C C . VAL A 1 193 ? 28.874 26.646 -47.694 1.00 84.19 193 VAL A C 1
ATOM 1521 O O . VAL A 1 193 ? 28.838 25.738 -46.864 1.00 84.19 193 VAL A O 1
ATOM 1524 N N . GLU A 1 194 ? 28.281 26.548 -48.890 1.00 83.56 194 GLU A N 1
ATOM 1525 C CA . GLU A 1 194 ? 27.425 25.423 -49.315 1.00 83.56 194 GLU A CA 1
ATOM 1526 C C . GLU A 1 194 ? 28.090 24.042 -49.128 1.00 83.56 194 GLU A C 1
ATOM 1528 O O . GLU A 1 194 ? 27.485 23.192 -48.466 1.00 83.56 194 GLU A O 1
ATOM 1533 N N . PRO A 1 195 ? 29.348 23.807 -49.569 1.00 84.44 195 PRO A N 1
ATOM 1534 C CA . PRO A 1 195 ? 30.007 22.513 -49.366 1.00 84.44 195 PRO A CA 1
ATOM 1535 C C . PRO A 1 195 ? 30.233 22.146 -47.893 1.00 84.44 195 PRO A C 1
ATOM 1537 O O . PRO A 1 195 ? 30.273 20.965 -47.551 1.00 84.44 195 PRO A O 1
ATOM 1540 N N . VAL A 1 196 ? 30.393 23.138 -47.009 1.00 86.31 196 VAL A N 1
ATOM 1541 C CA . VAL A 1 196 ? 30.546 22.914 -45.562 1.00 86.31 196 VAL A CA 1
ATOM 1542 C C . VAL A 1 196 ? 29.192 22.602 -44.941 1.00 86.31 196 VAL A C 1
ATOM 1544 O O . VAL A 1 196 ? 29.091 21.675 -44.145 1.00 86.31 196 VAL A O 1
ATOM 1547 N N . ARG A 1 197 ? 28.134 23.316 -45.338 1.00 87.44 197 ARG A N 1
ATOM 1548 C CA . ARG A 1 197 ? 26.780 23.081 -44.825 1.00 87.44 197 ARG A CA 1
ATOM 1549 C C . ARG A 1 197 ? 26.288 21.670 -45.136 1.00 87.44 197 ARG A C 1
ATOM 1551 O O . ARG A 1 197 ? 25.808 20.996 -44.230 1.00 87.44 197 ARG A O 1
ATOM 1558 N N . GLN A 1 198 ? 26.455 21.210 -46.377 1.00 86.31 198 GLN A N 1
ATOM 1559 C CA . GLN A 1 198 ? 26.092 19.843 -46.774 1.00 86.31 198 GLN A CA 1
ATOM 1560 C C . GLN A 1 198 ? 26.864 18.803 -45.957 1.00 86.31 198 GLN A C 1
ATOM 1562 O O . GLN A 1 198 ? 26.287 17.835 -45.471 1.00 86.31 198 GLN A O 1
ATOM 1567 N N . LEU A 1 199 ? 28.156 19.048 -45.731 1.00 88.75 199 LEU A N 1
ATOM 1568 C CA . LEU A 1 199 ? 29.000 18.167 -44.932 1.00 88.75 199 LEU A CA 1
ATOM 1569 C C . LEU A 1 199 ? 28.600 18.151 -43.443 1.00 88.75 199 LEU A C 1
ATOM 1571 O O . LEU A 1 199 ? 28.695 17.117 -42.789 1.00 88.75 199 LEU A O 1
ATOM 1575 N N . MET A 1 200 ? 28.119 19.273 -42.900 1.00 91.31 200 MET A N 1
ATOM 1576 C CA . MET A 1 200 ? 27.621 19.352 -41.521 1.00 91.31 200 MET A CA 1
ATOM 1577 C C . MET A 1 200 ? 26.252 18.687 -41.326 1.00 91.31 200 MET A C 1
ATOM 1579 O O . MET A 1 200 ? 25.933 18.316 -40.199 1.00 91.31 200 MET A O 1
ATOM 1583 N N . GLN A 1 201 ? 25.473 18.511 -42.398 1.00 88.06 201 GLN A N 1
ATOM 1584 C CA . GLN A 1 201 ? 24.188 17.799 -42.399 1.00 88.06 201 GLN A CA 1
ATOM 1585 C C . GLN A 1 201 ? 24.333 16.275 -42.556 1.00 88.06 201 GLN A C 1
ATOM 1587 O O . GLN A 1 201 ? 23.344 15.552 -42.423 1.00 88.06 201 GLN A O 1
ATOM 1592 N N . ASP A 1 202 ? 25.543 15.771 -42.818 1.00 86.00 202 ASP A N 1
ATOM 1593 C CA . ASP A 1 202 ? 25.811 14.334 -42.839 1.00 86.00 202 ASP A CA 1
ATOM 1594 C C . ASP A 1 202 ? 25.465 13.705 -41.480 1.00 86.00 202 ASP A C 1
ATOM 1596 O O . ASP A 1 202 ? 25.835 14.234 -40.432 1.00 86.00 202 ASP A O 1
ATOM 1600 N N . LYS A 1 203 ? 24.783 12.552 -41.486 1.00 83.44 203 LYS A N 1
ATOM 1601 C CA . LYS A 1 203 ? 24.326 11.860 -40.263 1.00 83.44 203 LYS A CA 1
ATOM 1602 C C . LYS A 1 203 ? 25.457 11.509 -39.292 1.00 83.44 203 LYS A C 1
ATOM 1604 O O . LYS A 1 203 ? 25.195 11.241 -38.123 1.00 83.44 203 LYS A O 1
ATOM 1609 N N . LEU A 1 204 ? 26.695 11.441 -39.776 1.00 83.69 204 LEU A N 1
ATOM 1610 C CA . LEU A 1 204 ? 27.883 11.136 -38.987 1.00 83.69 204 LEU A CA 1
ATOM 1611 C C . LEU A 1 204 ? 28.581 12.397 -38.455 1.00 83.69 204 LEU A C 1
ATOM 1613 O O . LEU A 1 204 ? 29.543 12.273 -37.695 1.00 83.69 204 LEU A O 1
ATOM 1617 N N . SER A 1 205 ? 28.116 13.590 -38.835 1.00 88.25 205 SER A N 1
ATOM 1618 C CA . SER A 1 205 ? 28.575 14.855 -38.272 1.00 88.25 205 SER A CA 1
ATOM 1619 C C . SER A 1 205 ? 27.915 15.113 -36.913 1.00 88.25 205 SER A C 1
ATOM 1621 O O . SER A 1 205 ? 26.683 15.051 -36.823 1.00 88.25 205 SER A O 1
ATOM 1623 N N . PRO A 1 206 ? 28.678 15.509 -35.875 1.00 88.69 206 PRO A N 1
ATOM 1624 C CA . PRO A 1 206 ? 28.102 15.927 -34.592 1.00 88.69 206 PRO A CA 1
ATOM 1625 C C . PRO A 1 206 ? 27.206 17.170 -34.722 1.00 88.69 206 PRO A C 1
ATOM 1627 O O . PRO A 1 206 ? 26.348 17.408 -33.872 1.00 88.69 206 PRO A O 1
ATOM 1630 N N . MET A 1 207 ? 27.363 17.951 -35.798 1.00 90.38 207 MET A N 1
ATOM 1631 C CA . MET A 1 207 ? 26.549 19.140 -36.062 1.00 90.38 207 MET A CA 1
ATOM 1632 C C . MET A 1 207 ? 25.143 18.809 -36.579 1.00 90.38 207 MET A C 1
ATOM 1634 O O . MET A 1 207 ? 24.259 19.654 -36.442 1.00 90.38 207 MET A O 1
ATOM 1638 N N . SER A 1 208 ? 24.922 17.598 -37.106 1.00 90.06 208 SER A N 1
ATOM 1639 C CA . SER A 1 208 ? 23.639 17.158 -37.682 1.00 90.06 208 SER A CA 1
ATOM 1640 C C . SER A 1 208 ? 22.582 16.777 -36.638 1.00 90.06 208 SER A C 1
ATOM 1642 O O . SER A 1 208 ? 21.395 16.705 -36.953 1.00 90.06 208 SER A O 1
ATOM 1644 N N . VAL A 1 209 ? 23.001 16.531 -35.393 1.00 90.31 209 VAL A N 1
ATOM 1645 C CA . VAL A 1 209 ? 22.113 16.103 -34.306 1.00 90.31 209 VAL A CA 1
ATOM 1646 C C . VAL A 1 209 ? 21.290 17.298 -33.813 1.00 90.31 209 VAL A C 1
ATOM 1648 O O . VAL A 1 209 ? 21.907 18.280 -33.388 1.00 90.31 209 VAL A O 1
ATOM 1651 N N . PRO A 1 210 ? 19.941 17.236 -33.828 1.00 92.06 210 PRO A N 1
ATOM 1652 C CA . PRO A 1 210 ? 19.074 18.315 -33.352 1.00 92.06 210 PRO A CA 1
ATOM 1653 C C . PRO A 1 210 ? 19.110 18.450 -31.820 1.00 92.06 210 PRO A C 1
ATOM 1655 O O . PRO A 1 210 ? 19.644 17.585 -31.123 1.00 92.06 210 PRO A O 1
ATOM 1658 N N . VAL A 1 211 ? 18.520 19.522 -31.279 1.00 91.56 211 VAL A N 1
ATOM 1659 C CA . VAL A 1 211 ? 18.489 19.794 -29.826 1.00 91.56 211 VAL A CA 1
ATOM 1660 C C . VAL A 1 211 ? 17.879 18.621 -29.058 1.00 91.56 211 VAL A C 1
ATOM 1662 O O . VAL A 1 211 ? 18.403 18.203 -28.028 1.00 91.56 211 VAL A O 1
ATOM 1665 N N . GLU A 1 212 ? 16.814 18.030 -29.589 1.00 89.94 212 GLU A N 1
ATOM 1666 C CA . GLU A 1 212 ? 16.104 16.905 -28.986 1.00 89.94 212 GLU A CA 1
ATOM 1667 C C . GLU A 1 212 ? 16.988 15.659 -28.858 1.00 89.94 212 GLU A C 1
ATOM 1669 O O . GLU A 1 212 ? 16.781 14.886 -27.924 1.00 89.94 212 GLU A O 1
ATOM 1674 N N . GLY A 1 213 ? 17.978 15.503 -29.746 1.00 89.12 213 GLY A N 1
ATOM 1675 C CA . GLY A 1 213 ? 18.943 14.398 -29.768 1.00 89.12 213 GLY A CA 1
ATOM 1676 C C . GLY A 1 213 ? 20.247 14.674 -29.011 1.00 89.12 213 GLY A C 1
ATOM 1677 O O . GLY A 1 213 ? 21.186 13.877 -29.085 1.00 89.12 213 GLY A O 1
ATOM 1678 N N . ALA A 1 214 ? 20.354 15.804 -28.299 1.00 90.81 214 ALA A N 1
ATOM 1679 C CA . ALA A 1 214 ? 21.564 16.177 -27.560 1.00 90.81 214 ALA A CA 1
ATOM 1680 C C . ALA A 1 214 ? 21.939 15.177 -26.445 1.00 90.81 214 ALA A C 1
ATOM 1682 O O . ALA A 1 214 ? 23.081 15.167 -25.980 1.00 90.81 214 ALA A O 1
ATOM 1683 N N . ASP A 1 215 ? 21.016 14.296 -26.051 1.00 89.19 215 ASP A N 1
ATOM 1684 C CA . ASP A 1 215 ? 21.246 13.187 -25.123 1.00 89.19 215 ASP A CA 1
ATOM 1685 C C . ASP A 1 215 ? 22.315 12.201 -25.613 1.00 89.19 215 ASP A C 1
ATOM 1687 O O . ASP A 1 215 ? 23.045 11.614 -24.802 1.00 89.19 215 ASP A O 1
ATOM 1691 N N . ALA A 1 216 ? 22.517 12.108 -26.932 1.00 89.50 216 ALA A N 1
ATOM 1692 C CA . ALA A 1 216 ? 23.627 11.368 -27.520 1.00 89.50 216 ALA A CA 1
ATOM 1693 C C . ALA A 1 216 ? 24.993 11.834 -26.976 1.00 89.50 216 ALA A C 1
ATOM 1695 O O . ALA A 1 216 ? 25.913 11.016 -26.875 1.00 89.50 216 ALA A O 1
ATOM 1696 N N . PHE A 1 217 ? 25.110 13.102 -26.561 1.00 91.56 217 PHE A N 1
ATOM 1697 C CA . PHE A 1 217 ? 26.339 13.757 -26.093 1.00 91.56 217 PHE A CA 1
ATOM 1698 C C . PHE A 1 217 ? 26.420 13.955 -24.576 1.00 91.56 217 PHE A C 1
ATOM 1700 O O . PHE A 1 217 ? 27.334 14.629 -24.083 1.00 91.56 217 PHE A O 1
ATOM 1707 N N . PHE A 1 218 ? 25.484 13.385 -23.818 1.00 92.38 218 PHE A N 1
ATOM 1708 C CA . PHE A 1 218 ? 25.481 13.506 -22.367 1.00 92.38 218 PHE A CA 1
ATOM 1709 C C . PHE A 1 218 ? 26.668 12.797 -21.723 1.00 92.38 218 PHE A C 1
ATOM 1711 O O . PHE A 1 218 ? 26.915 11.606 -21.943 1.00 92.38 218 PHE A O 1
ATOM 1718 N N . THR A 1 219 ? 27.353 13.533 -20.851 1.00 90.25 219 THR A N 1
ATOM 1719 C CA . THR A 1 219 ? 28.277 12.967 -19.872 1.00 90.25 219 THR A CA 1
ATOM 1720 C C . THR A 1 219 ? 27.492 12.250 -18.774 1.00 90.25 219 THR A C 1
ATOM 1722 O O . THR A 1 219 ? 26.270 12.371 -18.661 1.00 90.25 219 THR A O 1
ATOM 1725 N N . ARG A 1 220 ? 28.199 11.534 -17.894 1.00 87.31 220 ARG A N 1
ATOM 1726 C CA . ARG A 1 220 ? 27.588 10.932 -16.701 1.00 87.31 220 ARG A CA 1
ATOM 1727 C C . ARG A 1 220 ? 26.814 11.958 -15.856 1.00 87.31 220 ARG A C 1
ATOM 1729 O O . ARG A 1 220 ? 25.702 11.667 -15.437 1.00 87.31 220 ARG A O 1
ATOM 1736 N N . LYS A 1 221 ? 27.369 13.159 -15.665 1.00 88.31 221 LYS A N 1
ATOM 1737 C CA . LYS A 1 221 ? 26.748 14.231 -14.870 1.00 88.31 221 LYS A CA 1
ATOM 1738 C C . LYS A 1 221 ? 25.473 14.781 -15.521 1.00 88.31 221 LYS A C 1
ATOM 1740 O O . LYS A 1 221 ? 24.511 15.119 -14.835 1.00 88.31 221 LYS A O 1
ATOM 1745 N N . ASP A 1 222 ? 25.446 14.853 -16.849 1.00 92.12 222 ASP A N 1
ATOM 1746 C CA . ASP A 1 222 ? 24.249 15.299 -17.567 1.00 92.12 222 ASP A CA 1
ATOM 1747 C C . ASP A 1 222 ? 23.130 14.263 -17.458 1.00 92.12 222 ASP A C 1
ATOM 1749 O O . ASP A 1 222 ? 21.977 14.620 -17.224 1.00 92.12 222 ASP A O 1
ATOM 1753 N N . ARG A 1 223 ? 23.480 12.971 -17.529 1.00 90.00 223 ARG A N 1
ATOM 1754 C CA . ARG A 1 223 ? 22.524 11.881 -17.293 1.00 90.00 223 ARG A CA 1
ATOM 1755 C C . ARG A 1 223 ? 21.927 11.943 -15.895 1.00 90.00 223 ARG A C 1
ATOM 1757 O O . ARG A 1 223 ? 20.726 11.783 -15.770 1.00 90.00 223 ARG A O 1
ATOM 1764 N N . GLU A 1 224 ? 22.719 12.234 -14.864 1.00 92.38 224 GLU A N 1
ATOM 1765 C CA . GLU A 1 224 ? 22.199 12.430 -13.499 1.00 92.38 224 GLU A CA 1
ATOM 1766 C C . GLU A 1 224 ? 21.160 13.564 -13.436 1.00 92.38 224 GLU A C 1
ATOM 1768 O O . GLU A 1 224 ? 20.156 13.456 -12.733 1.00 92.38 224 GLU A O 1
ATOM 1773 N N . THR A 1 225 ? 21.362 14.637 -14.208 1.00 91.62 225 THR A N 1
ATOM 1774 C CA . THR A 1 225 ? 20.416 15.761 -14.280 1.00 91.62 225 THR A CA 1
ATOM 1775 C C . THR A 1 225 ? 19.110 15.364 -14.961 1.00 91.62 225 THR A C 1
ATOM 1777 O O . THR A 1 225 ? 18.040 15.708 -14.461 1.00 91.62 225 THR A O 1
ATOM 1780 N N . VAL A 1 226 ? 19.183 14.627 -16.071 1.00 88.00 226 VAL A N 1
ATOM 1781 C CA . VAL A 1 226 ? 17.990 14.161 -16.791 1.00 88.00 226 VAL A CA 1
ATOM 1782 C C . VAL A 1 226 ? 17.241 13.094 -16.005 1.00 88.00 226 VAL A C 1
ATOM 1784 O O . VAL A 1 226 ? 16.040 13.241 -15.827 1.00 88.00 226 VAL A O 1
ATOM 1787 N N . VAL A 1 227 ? 17.944 12.133 -15.402 1.00 90.00 227 VAL A N 1
ATOM 1788 C CA . VAL A 1 227 ? 17.345 11.140 -14.495 1.00 90.00 227 VAL A CA 1
ATOM 1789 C C . VAL A 1 227 ? 16.615 11.824 -13.338 1.00 90.00 227 VAL A C 1
ATOM 1791 O O . VAL A 1 227 ? 15.541 11.393 -12.935 1.00 90.00 227 VAL A O 1
ATOM 1794 N N . ARG A 1 228 ? 17.143 12.933 -12.804 1.00 93.12 228 ARG A N 1
ATOM 1795 C CA . ARG A 1 228 ? 16.433 13.709 -11.776 1.00 93.12 228 ARG A CA 1
ATOM 1796 C C . ARG A 1 228 ? 15.117 14.302 -12.294 1.00 93.12 228 ARG A C 1
ATOM 1798 O O . ARG A 1 228 ? 14.139 14.279 -11.555 1.00 93.12 228 ARG A O 1
ATOM 1805 N N . LEU A 1 229 ? 15.088 14.831 -13.519 1.00 91.81 229 LEU A N 1
ATOM 1806 C CA . LEU A 1 229 ? 13.870 15.379 -14.134 1.00 91.81 229 LEU A CA 1
ATOM 1807 C C . LEU A 1 229 ? 12.866 14.272 -14.494 1.00 91.81 229 LEU A C 1
ATOM 1809 O O . LEU A 1 229 ? 11.667 14.443 -14.294 1.00 91.81 229 LEU A O 1
ATOM 1813 N N . GLU A 1 230 ? 13.348 13.122 -14.962 1.00 88.50 230 GLU A N 1
ATOM 1814 C CA . GLU A 1 230 ? 12.537 11.920 -15.190 1.00 88.50 230 GLU A CA 1
ATOM 1815 C C . GLU A 1 230 ? 11.911 11.427 -13.880 1.00 88.50 230 GLU A C 1
ATOM 1817 O O . GLU A 1 230 ? 10.712 11.174 -13.831 1.00 88.50 230 GLU A O 1
ATOM 1822 N N . ASN A 1 231 ? 12.675 11.404 -12.784 1.00 90.44 231 ASN A N 1
ATOM 1823 C CA . ASN A 1 231 ? 12.157 11.076 -11.455 1.00 90.44 231 ASN A CA 1
ATOM 1824 C C . ASN A 1 231 ? 11.147 12.119 -10.944 1.00 90.44 231 ASN A C 1
ATOM 1826 O O . ASN A 1 231 ? 10.173 11.754 -10.287 1.00 90.44 231 ASN A O 1
ATOM 1830 N N . GLU A 1 232 ? 11.351 13.411 -11.230 1.00 92.00 232 GLU A N 1
ATOM 1831 C CA . GLU A 1 232 ? 10.383 14.476 -10.912 1.00 92.00 232 GLU A CA 1
ATOM 1832 C C . GLU A 1 232 ? 9.057 14.236 -11.648 1.00 92.00 232 GLU A C 1
ATOM 1834 O O . GLU A 1 232 ? 7.990 14.300 -11.033 1.00 92.00 232 GLU A O 1
ATOM 1839 N N . ARG A 1 233 ? 9.128 13.865 -12.933 1.00 90.44 233 ARG A N 1
ATOM 1840 C CA . ARG A 1 233 ? 7.966 13.490 -13.747 1.00 90.44 233 ARG A CA 1
ATOM 1841 C C . ARG A 1 233 ? 7.281 12.229 -13.229 1.00 90.44 233 ARG A C 1
ATOM 1843 O O . ARG A 1 233 ? 6.081 12.264 -12.995 1.00 90.44 233 ARG A O 1
ATOM 1850 N N . SER A 1 234 ? 8.025 11.148 -13.008 1.00 87.44 234 SER A N 1
ATOM 1851 C CA . SER A 1 234 ? 7.497 9.878 -12.488 1.00 87.44 234 SER A CA 1
ATOM 1852 C C . SER A 1 234 ? 6.827 10.063 -11.121 1.00 87.44 234 SER A C 1
ATOM 1854 O O . SER A 1 234 ? 5.730 9.564 -10.855 1.00 87.44 234 SER A O 1
ATOM 1856 N N . LYS A 1 235 ? 7.420 10.890 -10.250 1.00 88.94 235 LYS A N 1
ATOM 1857 C CA . LYS A 1 235 ? 6.795 11.278 -8.984 1.00 88.94 235 LYS A CA 1
ATOM 1858 C C . LYS A 1 235 ? 5.487 12.032 -9.213 1.00 88.94 235 LYS A C 1
ATOM 1860 O O . LYS A 1 235 ? 4.509 11.770 -8.518 1.00 88.94 235 LYS A O 1
ATOM 1865 N N . LEU A 1 236 ? 5.443 12.967 -10.157 1.00 90.06 236 LEU A N 1
ATOM 1866 C CA . LEU A 1 236 ? 4.218 13.696 -10.470 1.00 90.06 236 LEU A CA 1
ATOM 1867 C C . LEU A 1 236 ? 3.137 12.753 -11.025 1.00 90.06 236 LEU A C 1
ATOM 1869 O O . LEU A 1 236 ? 2.013 12.761 -10.524 1.00 90.06 236 LEU A O 1
ATOM 1873 N N . ASP A 1 237 ? 3.496 11.879 -11.965 1.00 86.75 237 ASP A N 1
ATOM 1874 C CA . ASP A 1 237 ? 2.617 10.858 -12.545 1.00 86.75 237 ASP A CA 1
ATOM 1875 C C . ASP A 1 237 ? 2.047 9.936 -11.457 1.00 86.75 237 ASP A C 1
ATOM 1877 O O . ASP A 1 237 ? 0.849 9.654 -11.439 1.00 86.75 237 ASP A O 1
ATOM 1881 N N . SER A 1 238 ? 2.864 9.543 -10.478 1.00 82.06 238 SER A N 1
ATOM 1882 C CA . SER A 1 238 ? 2.459 8.654 -9.383 1.00 82.06 238 SER A CA 1
ATOM 1883 C C . SER A 1 238 ? 1.759 9.345 -8.213 1.00 82.06 238 SER A C 1
ATOM 1885 O O . SER A 1 238 ? 0.995 8.682 -7.515 1.00 82.06 238 SER A O 1
ATOM 1887 N N . THR A 1 239 ? 1.902 10.661 -7.993 1.00 84.75 239 THR A N 1
ATOM 1888 C CA . THR A 1 239 ? 1.377 11.350 -6.781 1.00 84.75 239 THR A CA 1
ATOM 1889 C C . THR A 1 239 ? 0.340 12.450 -7.038 1.00 84.75 239 THR A C 1
ATOM 1891 O O . THR A 1 239 ? -0.469 12.723 -6.152 1.00 84.75 239 THR A O 1
ATOM 1894 N N . HIS A 1 240 ? 0.275 13.029 -8.238 1.00 89.38 240 HIS A N 1
ATOM 1895 C CA . HIS A 1 240 ? -0.645 14.128 -8.530 1.00 89.38 240 HIS A CA 1
ATOM 1896 C C . HIS A 1 240 ? -2.089 13.662 -8.769 1.00 89.38 240 HIS A C 1
ATOM 1898 O O . HIS A 1 240 ? -2.335 12.810 -9.620 1.00 89.38 240 HIS A O 1
ATOM 1904 N N . ALA A 1 241 ? -3.073 14.268 -8.094 1.00 86.19 241 ALA A N 1
ATOM 1905 C CA . ALA A 1 241 ? -4.495 13.925 -8.257 1.00 86.19 241 ALA A CA 1
ATOM 1906 C C . ALA A 1 241 ? -5.003 14.092 -9.705 1.00 86.19 241 ALA A C 1
ATOM 1908 O O . ALA A 1 241 ? -5.873 13.348 -10.156 1.00 86.19 241 ALA A O 1
ATOM 1909 N N . GLY A 1 242 ? -4.411 15.039 -10.436 1.00 89.50 242 GLY A N 1
ATOM 1910 C CA . GLY A 1 242 ? -4.701 15.320 -11.840 1.00 89.50 242 GLY A CA 1
ATOM 1911 C C . GLY A 1 242 ? -4.005 14.433 -12.868 1.00 89.50 242 GLY A C 1
ATOM 1912 O O . GLY A 1 242 ? -4.283 14.577 -14.055 1.00 89.50 242 GLY A O 1
ATOM 1913 N N . ALA A 1 243 ? -3.099 13.539 -12.463 1.00 89.25 243 ALA A N 1
ATOM 1914 C CA . ALA A 1 243 ? -2.444 12.670 -13.434 1.00 89.25 243 ALA A CA 1
ATOM 1915 C C . ALA A 1 243 ? -3.454 11.638 -13.975 1.00 89.25 243 ALA A C 1
ATOM 1917 O O . ALA A 1 243 ? -4.163 10.999 -13.185 1.00 89.25 243 ALA A O 1
ATOM 1918 N N . PRO A 1 244 ? -3.545 11.459 -15.304 1.00 87.88 244 PRO A N 1
ATOM 1919 C CA . PRO A 1 244 ? -4.500 10.538 -15.897 1.00 87.88 244 PRO A CA 1
ATOM 1920 C C . PRO A 1 244 ? -4.143 9.080 -15.560 1.00 87.88 244 PRO A C 1
ATOM 1922 O O . PRO A 1 244 ? -2.963 8.750 -15.414 1.00 87.88 244 PRO A O 1
ATOM 1925 N N . PRO A 1 245 ? -5.136 8.178 -15.459 1.00 86.00 245 PRO A N 1
ATOM 1926 C CA . PRO A 1 245 ? -4.871 6.766 -15.232 1.00 86.00 245 PRO A CA 1
ATOM 1927 C C . PRO A 1 245 ? -4.122 6.166 -16.425 1.00 86.00 245 PRO A C 1
ATOM 1929 O O . PRO A 1 245 ? -4.500 6.356 -17.587 1.00 86.00 245 PRO A O 1
ATOM 1932 N N . ARG A 1 246 ? -3.068 5.411 -16.119 1.00 85.69 246 ARG A N 1
ATOM 1933 C CA . ARG A 1 246 ? -2.232 4.710 -17.094 1.00 85.69 246 ARG A CA 1
ATOM 1934 C C . ARG A 1 246 ? -2.354 3.208 -16.897 1.00 85.69 246 ARG A C 1
ATOM 1936 O O . ARG A 1 246 ? -2.524 2.740 -15.772 1.00 85.69 246 ARG A O 1
ATOM 1943 N N . ALA A 1 247 ? -2.298 2.461 -17.991 1.00 86.06 247 ALA A N 1
ATOM 1944 C CA . ALA A 1 247 ? -2.350 1.010 -17.935 1.00 86.06 247 ALA A CA 1
ATOM 1945 C C . ALA A 1 247 ? -0.943 0.416 -17.823 1.00 86.06 247 ALA A C 1
ATOM 1947 O O . ALA A 1 247 ? -0.092 0.669 -18.674 1.00 86.06 247 ALA A O 1
ATOM 1948 N N . MET A 1 248 ? -0.746 -0.433 -16.813 1.00 86.44 248 MET A N 1
ATOM 1949 C CA . MET A 1 248 ? 0.421 -1.310 -16.704 1.00 86.44 248 MET A CA 1
ATOM 1950 C C . MET A 1 248 ? 0.274 -2.429 -17.741 1.00 86.44 248 MET A C 1
ATOM 1952 O O . MET A 1 248 ? -0.426 -3.416 -17.504 1.00 86.44 248 MET A O 1
ATOM 1956 N N . VAL A 1 249 ? 0.855 -2.245 -18.927 1.00 88.94 249 VAL A N 1
ATOM 1957 C CA . VAL A 1 249 ? 0.710 -3.175 -20.057 1.00 88.94 249 VAL A CA 1
ATOM 1958 C C . VAL A 1 249 ? 2.058 -3.618 -20.596 1.00 88.94 249 VAL A C 1
ATOM 1960 O O . VAL A 1 249 ? 3.044 -2.903 -20.502 1.00 88.94 249 VAL A O 1
ATOM 1963 N N . LEU A 1 250 ? 2.061 -4.780 -21.243 1.00 90.12 250 LEU A N 1
ATOM 1964 C CA . LEU A 1 250 ? 3.147 -5.218 -22.112 1.00 90.12 250 LEU A CA 1
ATOM 1965 C C . LEU A 1 250 ? 2.710 -5.057 -23.566 1.00 90.12 250 LEU A C 1
ATOM 1967 O O . LEU A 1 250 ? 1.645 -5.560 -23.950 1.00 90.12 250 LEU A O 1
ATOM 1971 N N . LEU A 1 251 ? 3.540 -4.399 -24.366 1.00 90.06 251 LEU A N 1
ATOM 1972 C CA . LEU A 1 251 ? 3.333 -4.212 -25.797 1.00 90.06 251 LEU A CA 1
ATOM 1973 C C . LEU A 1 251 ? 4.097 -5.276 -26.578 1.00 90.06 251 LEU A C 1
ATOM 1975 O O . LEU A 1 251 ? 5.151 -5.741 -26.154 1.00 90.06 251 LEU A O 1
ATOM 1979 N N . ASP A 1 252 ? 3.563 -5.679 -27.723 1.00 93.12 252 ASP A N 1
ATOM 1980 C CA . ASP A 1 252 ? 4.286 -6.580 -28.612 1.00 93.12 252 ASP A CA 1
ATOM 1981 C C . ASP A 1 252 ? 5.395 -5.824 -29.338 1.00 93.12 252 ASP A C 1
ATOM 1983 O O . ASP A 1 252 ? 5.206 -4.696 -29.803 1.00 93.12 252 ASP A O 1
ATOM 1987 N N . LYS A 1 253 ? 6.560 -6.464 -29.457 1.00 92.19 253 LYS A N 1
ATOM 1988 C CA . LYS A 1 253 ? 7.663 -5.911 -30.236 1.00 92.19 253 LYS A CA 1
ATOM 1989 C C . LYS A 1 253 ? 7.236 -5.749 -31.692 1.00 92.19 253 LYS A C 1
ATOM 1991 O O . LYS A 1 253 ? 6.665 -6.685 -32.252 1.00 92.19 253 LYS A O 1
ATOM 1996 N N . PRO A 1 254 ? 7.629 -4.653 -32.370 1.00 90.19 254 PRO A N 1
ATOM 1997 C CA . PRO A 1 254 ? 7.411 -4.513 -33.811 1.00 90.19 254 PRO A CA 1
ATOM 1998 C C . PRO A 1 254 ? 8.012 -5.669 -34.621 1.00 90.19 254 PRO A C 1
ATOM 2000 O O . PRO A 1 254 ? 7.542 -5.991 -35.709 1.00 90.19 254 PRO A O 1
ATOM 2003 N N . LYS A 1 255 ? 9.080 -6.283 -34.094 1.00 91.50 255 LYS A N 1
ATOM 2004 C CA . LYS A 1 255 ? 9.706 -7.492 -34.630 1.00 91.50 255 LYS A CA 1
ATOM 2005 C C . LYS A 1 255 ? 9.872 -8.514 -33.503 1.00 91.50 255 LYS A C 1
ATOM 2007 O O . LYS A 1 255 ? 10.862 -8.438 -32.772 1.00 91.50 255 LYS A O 1
ATOM 2012 N N . PRO A 1 256 ? 8.917 -9.440 -33.349 1.00 91.31 256 PRO A N 1
ATOM 2013 C CA . PRO A 1 256 ? 9.029 -10.551 -32.414 1.00 91.31 256 PRO A CA 1
ATOM 2014 C C . PRO A 1 256 ? 10.271 -11.399 -32.699 1.00 91.31 256 PRO A C 1
ATOM 2016 O O . PRO A 1 256 ? 10.714 -11.504 -33.847 1.00 91.31 256 PRO A O 1
ATOM 2019 N N . ASN A 1 257 ? 10.833 -12.013 -31.664 1.00 89.31 257 ASN A N 1
ATOM 2020 C CA . ASN A 1 257 ? 12.067 -12.778 -31.755 1.00 89.31 257 ASN A CA 1
ATOM 2021 C C . ASN A 1 257 ? 11.922 -14.173 -31.138 1.00 89.31 257 ASN A C 1
ATOM 2023 O O . ASN A 1 257 ? 11.432 -14.347 -30.025 1.00 89.31 257 ASN A O 1
ATOM 2027 N N . ASP A 1 258 ? 12.442 -15.166 -31.854 1.00 93.19 258 ASP A N 1
ATOM 2028 C CA . ASP A 1 258 ? 12.610 -16.514 -31.327 1.00 93.19 258 ASP A CA 1
ATOM 2029 C C . ASP A 1 258 ? 13.982 -16.607 -30.656 1.00 93.19 258 ASP A C 1
ATOM 2031 O O . ASP A 1 258 ? 15.027 -16.435 -31.295 1.00 93.19 258 ASP A O 1
ATOM 2035 N N . VAL A 1 259 ? 13.991 -16.844 -29.347 1.00 93.12 259 VAL A N 1
ATOM 2036 C CA . VAL A 1 259 ? 15.232 -16.960 -28.585 1.00 93.12 259 VAL A CA 1
ATOM 2037 C C . VAL A 1 259 ? 15.929 -18.283 -28.898 1.00 93.12 259 VAL A C 1
ATOM 2039 O O . VAL A 1 259 ? 15.311 -19.280 -29.277 1.00 93.12 259 VAL A O 1
ATOM 2042 N N . ARG A 1 260 ? 17.248 -18.316 -28.720 1.00 94.12 260 ARG A N 1
ATOM 2043 C CA . ARG A 1 260 ? 18.018 -19.562 -28.785 1.00 94.12 260 ARG A CA 1
ATOM 2044 C C . ARG A 1 260 ? 18.117 -20.190 -27.406 1.00 94.12 260 ARG A C 1
ATOM 2046 O O . ARG A 1 260 ? 18.243 -19.484 -26.408 1.00 94.12 260 ARG A O 1
ATOM 2053 N N . ILE A 1 261 ? 18.106 -21.517 -27.356 1.00 93.38 261 ILE A N 1
ATOM 2054 C CA . ILE A 1 261 ? 18.278 -22.274 -26.113 1.00 93.38 261 ILE A CA 1
ATOM 2055 C C . ILE A 1 261 ? 19.658 -21.961 -25.533 1.00 93.38 261 ILE A C 1
ATOM 2057 O O . ILE A 1 261 ? 20.669 -22.111 -26.220 1.00 93.38 261 ILE A O 1
ATOM 2061 N N . TYR A 1 262 ? 19.732 -21.551 -24.267 1.00 93.25 262 TYR A N 1
ATOM 2062 C CA . TYR A 1 262 ? 21.026 -21.360 -23.611 1.00 93.25 262 TYR A CA 1
ATOM 2063 C C . TYR A 1 262 ? 21.536 -22.694 -23.080 1.00 93.25 262 TYR A C 1
ATOM 2065 O O . TYR A 1 262 ? 20.968 -23.283 -22.157 1.00 93.25 262 TYR A O 1
ATOM 2073 N N . ILE A 1 263 ? 22.642 -23.170 -23.645 1.00 88.75 263 ILE A N 1
ATOM 2074 C CA . ILE A 1 263 ? 23.250 -24.438 -23.249 1.00 88.75 263 ILE A CA 1
ATOM 2075 C C . ILE A 1 263 ? 23.772 -24.285 -21.820 1.00 88.75 263 ILE A C 1
ATOM 2077 O O . ILE A 1 263 ? 24.634 -23.444 -21.551 1.00 88.75 263 ILE A O 1
ATOM 2081 N N . ARG A 1 264 ? 23.249 -25.098 -20.891 1.00 87.00 264 ARG A N 1
ATOM 2082 C CA . ARG A 1 264 ? 23.546 -24.989 -19.450 1.00 87.00 264 ARG A CA 1
ATOM 2083 C C . ARG A 1 264 ? 23.170 -23.626 -18.855 1.00 87.00 264 ARG A C 1
ATOM 2085 O O . ARG A 1 264 ? 23.747 -23.223 -17.852 1.00 87.00 264 ARG A O 1
ATOM 2092 N N . GLY A 1 265 ? 22.221 -22.916 -19.471 1.00 85.06 265 GLY A N 1
ATOM 2093 C CA . GLY A 1 265 ? 21.750 -21.607 -19.014 1.00 85.06 265 GLY A CA 1
ATOM 2094 C C . GLY A 1 265 ? 22.706 -20.441 -19.291 1.00 85.06 265 GLY A C 1
ATOM 2095 O O . GLY A 1 265 ? 22.430 -19.338 -18.834 1.00 85.06 265 GLY A O 1
ATOM 2096 N N . ASN A 1 266 ? 23.807 -20.651 -20.024 1.00 87.31 266 ASN A N 1
ATOM 2097 C CA . ASN A 1 266 ? 24.787 -19.605 -20.321 1.00 87.31 266 ASN A CA 1
ATOM 2098 C C . ASN A 1 266 ? 24.376 -18.788 -21.567 1.00 87.31 266 ASN A C 1
ATOM 2100 O O . ASN A 1 266 ? 24.413 -19.342 -22.669 1.00 87.31 266 ASN A O 1
ATOM 2104 N N . PRO A 1 267 ? 24.068 -17.479 -21.445 1.00 87.81 267 PRO A N 1
ATOM 2105 C CA . PRO A 1 267 ? 23.648 -16.651 -22.581 1.00 87.81 267 PRO A CA 1
ATOM 2106 C C . PRO A 1 267 ? 24.681 -16.549 -23.715 1.00 87.81 267 PRO A C 1
ATOM 2108 O O . PRO A 1 267 ? 24.304 -16.353 -24.869 1.00 87.81 267 PRO A O 1
ATOM 2111 N N . ALA A 1 268 ? 25.976 -16.715 -23.414 1.00 91.25 268 ALA A N 1
ATOM 2112 C CA . ALA A 1 268 ? 27.054 -16.702 -24.406 1.00 91.25 268 ALA A CA 1
ATOM 2113 C C . ALA A 1 268 ? 27.183 -18.027 -25.183 1.00 91.25 268 ALA A C 1
ATOM 2115 O O . ALA A 1 268 ? 27.878 -18.082 -26.196 1.00 91.25 268 ALA A O 1
ATOM 2116 N N . ARG A 1 269 ? 26.531 -19.107 -24.727 1.00 91.62 269 ARG A N 1
ATOM 2117 C CA . ARG A 1 269 ? 26.527 -20.420 -25.392 1.00 91.62 269 ARG A CA 1
ATOM 2118 C C . ARG A 1 269 ? 25.127 -20.754 -25.889 1.00 91.62 269 ARG A C 1
ATOM 2120 O O . ARG A 1 269 ? 24.336 -21.393 -25.196 1.00 91.62 269 ARG A O 1
ATOM 2127 N N . GLN A 1 270 ? 24.844 -20.330 -27.111 1.00 91.75 270 GLN A N 1
ATOM 2128 C CA . GLN A 1 270 ? 23.543 -20.502 -27.746 1.00 91.75 270 GLN A CA 1
ATOM 2129 C C . GLN A 1 270 ? 23.480 -21.814 -28.536 1.00 91.75 270 GLN A C 1
ATOM 2131 O O . GLN A 1 270 ? 24.389 -22.125 -29.303 1.00 91.75 270 GLN A O 1
ATOM 2136 N N . GLY A 1 271 ? 22.408 -22.574 -28.333 1.00 92.50 271 GLY A N 1
ATOM 2137 C CA . GLY A 1 271 ? 22.042 -23.747 -29.119 1.00 92.50 271 GLY A CA 1
ATOM 2138 C C . GLY A 1 271 ? 21.009 -23.409 -30.194 1.00 92.50 271 GLY A C 1
ATOM 2139 O O . GLY A 1 271 ? 21.014 -22.310 -30.761 1.00 92.50 271 GLY A O 1
ATOM 2140 N N . ASP A 1 272 ? 20.115 -24.361 -30.454 1.00 93.75 272 ASP A N 1
ATOM 2141 C CA . ASP A 1 272 ? 19.068 -24.233 -31.467 1.00 93.75 272 ASP A CA 1
ATOM 2142 C C . ASP A 1 272 ? 18.051 -23.127 -31.129 1.00 93.75 272 ASP A C 1
ATOM 2144 O O . ASP A 1 272 ? 17.794 -22.852 -29.948 1.00 93.75 272 ASP A O 1
ATOM 2148 N N . PRO A 1 273 ? 17.445 -22.486 -32.147 1.00 93.88 273 PRO A N 1
ATOM 2149 C CA . PRO A 1 273 ? 16.313 -21.592 -31.940 1.00 93.88 273 PRO A CA 1
ATOM 2150 C C . PRO A 1 273 ? 15.111 -22.355 -31.368 1.00 93.88 273 PRO A C 1
ATOM 2152 O O . PRO A 1 273 ? 14.762 -23.443 -31.834 1.00 93.88 273 PRO A O 1
ATOM 2155 N N . ALA A 1 274 ? 14.461 -21.757 -30.373 1.00 94.81 274 ALA A N 1
ATOM 2156 C CA . ALA A 1 274 ? 13.213 -22.226 -29.791 1.00 94.81 274 ALA A CA 1
ATOM 2157 C C . ALA A 1 274 ? 12.083 -21.293 -30.257 1.00 94.81 274 ALA A C 1
ATOM 2159 O O . ALA A 1 274 ? 11.876 -20.234 -29.654 1.00 94.81 274 ALA A O 1
ATOM 2160 N N . PRO A 1 275 ? 11.390 -21.632 -31.359 1.00 94.62 275 PRO A N 1
ATOM 2161 C CA . PRO A 1 275 ? 10.327 -20.784 -31.871 1.00 94.62 275 PRO A CA 1
ATOM 2162 C C . PRO A 1 275 ? 9.194 -20.666 -30.860 1.00 94.62 275 PRO A C 1
ATOM 2164 O O . PRO A 1 275 ? 8.930 -21.612 -30.117 1.00 94.62 275 PRO A O 1
ATOM 2167 N N . ARG A 1 276 ? 8.515 -19.518 -30.857 1.00 96.06 276 ARG A N 1
ATOM 2168 C CA . ARG A 1 276 ? 7.289 -19.314 -30.073 1.00 96.06 276 ARG A CA 1
ATOM 2169 C C . ARG A 1 276 ? 6.276 -20.390 -30.435 1.00 96.06 276 ARG A C 1
ATOM 2171 O O . ARG A 1 276 ? 5.900 -20.525 -31.599 1.00 96.06 276 ARG A O 1
ATOM 2178 N N . ALA A 1 277 ? 5.882 -21.183 -29.453 1.00 95.06 277 ALA A N 1
ATOM 2179 C CA . ALA A 1 277 ? 5.023 -22.331 -29.672 1.00 95.06 277 ALA A CA 1
ATOM 2180 C C . ALA A 1 277 ? 4.338 -22.757 -28.376 1.00 95.06 277 ALA A C 1
ATOM 2182 O O . ALA A 1 277 ? 4.799 -22.437 -27.276 1.00 95.06 277 ALA A O 1
ATOM 2183 N N . TRP A 1 278 ? 3.263 -23.520 -28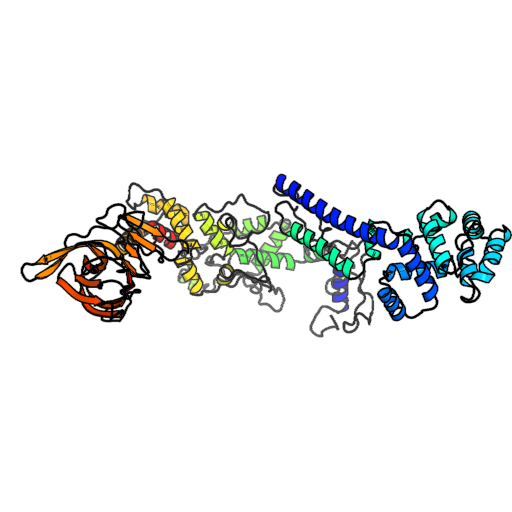.532 1.00 93.94 278 TRP A N 1
ATOM 2184 C CA . TRP A 1 278 ? 2.638 -24.270 -27.459 1.00 93.94 278 TRP A CA 1
ATOM 2185 C C . TRP A 1 278 ? 3.555 -25.396 -26.966 1.00 93.94 278 TRP A C 1
ATOM 2187 O O . TRP A 1 278 ? 4.523 -25.776 -27.631 1.00 93.94 278 TRP A O 1
ATOM 2197 N N . LEU A 1 279 ? 3.268 -25.932 -25.778 1.00 91.81 279 LEU A N 1
ATOM 2198 C CA . LEU A 1 279 ? 4.053 -27.038 -25.228 1.00 91.81 279 LEU A CA 1
ATOM 2199 C C . LEU A 1 279 ? 3.888 -28.277 -26.115 1.00 91.81 279 LEU A C 1
ATOM 2201 O O . LEU A 1 279 ? 2.776 -28.633 -26.509 1.00 91.81 279 LEU A O 1
ATOM 2205 N N . THR A 1 280 ? 4.989 -28.968 -26.399 1.00 92.12 280 THR A N 1
ATOM 2206 C CA . THR A 1 280 ? 4.997 -30.133 -27.297 1.00 92.12 280 THR A CA 1
ATOM 2207 C C . THR A 1 280 ? 4.157 -31.285 -26.758 1.00 92.12 280 THR A C 1
ATOM 2209 O O . THR A 1 280 ? 3.488 -31.964 -27.532 1.00 92.12 280 THR A O 1
ATOM 2212 N N . MET A 1 281 ? 4.091 -31.438 -25.430 1.00 88.25 281 MET A N 1
ATOM 2213 C CA . MET A 1 281 ? 3.200 -32.395 -24.757 1.00 88.25 281 MET A CA 1
ATOM 2214 C C . MET A 1 281 ? 1.705 -32.162 -25.038 1.00 88.25 281 MET A C 1
ATOM 2216 O O . MET A 1 281 ? 0.898 -33.053 -24.791 1.00 88.25 281 MET A O 1
ATOM 2220 N N . PHE A 1 282 ? 1.335 -30.981 -25.541 1.00 87.56 282 PHE A N 1
ATOM 2221 C CA . PHE A 1 282 ? -0.040 -30.594 -25.851 1.00 87.56 282 PHE A CA 1
ATOM 2222 C C . PHE A 1 282 ? -0.273 -30.274 -27.337 1.00 87.56 282 PHE A C 1
ATOM 2224 O O . PHE A 1 282 ? -1.342 -29.769 -27.663 1.00 87.56 282 PHE A O 1
ATOM 2231 N N . GLY A 1 283 ? 0.691 -30.555 -28.222 1.00 89.44 283 GLY A N 1
ATOM 2232 C CA . GLY A 1 283 ? 0.552 -30.360 -29.674 1.00 89.44 283 GLY A CA 1
ATOM 2233 C C . GLY A 1 283 ? 1.736 -29.645 -30.328 1.00 89.44 283 GLY A C 1
ATOM 2234 O O . GLY A 1 283 ? 2.130 -29.996 -31.441 1.00 89.44 283 GLY A O 1
ATOM 2235 N N . GLY A 1 284 ? 2.382 -28.713 -29.620 1.00 91.94 284 GLY A N 1
ATOM 2236 C CA . GLY A 1 284 ? 3.575 -28.015 -30.116 1.00 91.94 284 GLY A CA 1
ATOM 2237 C C . GLY A 1 284 ? 3.317 -27.031 -31.263 1.00 91.94 284 GLY A C 1
ATOM 2238 O O . GLY A 1 284 ? 4.231 -26.745 -32.044 1.00 91.94 284 GLY A O 1
ATOM 2239 N N . GLU A 1 285 ? 2.086 -26.536 -31.404 1.00 94.31 285 GLU A N 1
ATOM 2240 C CA . GLU A 1 285 ? 1.691 -25.583 -32.438 1.00 94.31 285 GLU A CA 1
ATOM 2241 C C . GLU A 1 285 ? 2.525 -24.303 -32.352 1.00 94.31 285 GLU A C 1
ATOM 2243 O O . GLU A 1 285 ? 2.714 -23.736 -31.277 1.00 94.31 285 GLU A O 1
ATOM 2248 N N . LYS A 1 286 ? 3.032 -23.826 -33.493 1.00 95.06 286 LYS A N 1
ATOM 2249 C CA . LYS A 1 286 ? 3.807 -22.581 -33.546 1.00 95.06 286 LYS A CA 1
ATOM 2250 C C . LYS A 1 286 ? 2.887 -21.369 -33.520 1.00 95.06 286 LYS A C 1
ATOM 2252 O O . LYS A 1 286 ? 1.891 -21.334 -34.235 1.00 95.06 286 LYS A O 1
ATOM 2257 N N . PHE A 1 287 ? 3.299 -20.358 -32.771 1.00 95.62 287 PHE A N 1
ATOM 2258 C CA . PHE A 1 287 ? 2.625 -19.070 -32.673 1.00 95.62 287 PHE A CA 1
ATOM 2259 C C . PHE A 1 287 ? 3.230 -18.085 -33.669 1.00 95.62 287 PHE A C 1
ATOM 2261 O O . PHE A 1 287 ? 4.451 -18.027 -33.847 1.00 95.62 287 PHE A O 1
ATOM 2268 N N . THR A 1 288 ? 2.369 -17.339 -34.354 1.00 92.31 288 THR A N 1
ATOM 2269 C CA . THR A 1 288 ? 2.772 -16.481 -35.481 1.00 92.31 288 THR A CA 1
ATOM 2270 C C . THR A 1 288 ? 2.301 -15.039 -35.352 1.00 92.31 288 THR A C 1
ATOM 2272 O O . THR A 1 288 ? 2.862 -14.176 -36.028 1.00 92.31 288 THR A O 1
ATOM 2275 N N . ASP A 1 289 ? 1.340 -14.759 -34.470 1.00 91.38 289 ASP A N 1
ATOM 2276 C CA . ASP A 1 289 ? 0.740 -13.438 -34.313 1.00 91.38 289 ASP A CA 1
ATOM 2277 C C . ASP A 1 289 ? 1.355 -12.674 -33.133 1.00 91.38 289 ASP A C 1
ATOM 2279 O O . ASP A 1 289 ? 1.433 -13.174 -32.006 1.00 91.38 289 ASP A O 1
ATOM 2283 N N . GLY A 1 290 ? 1.795 -11.440 -33.397 1.00 92.81 290 GLY A N 1
ATOM 2284 C CA . GLY A 1 290 ? 2.393 -10.566 -32.390 1.00 92.81 290 GLY A CA 1
ATOM 2285 C C . GLY A 1 290 ? 3.490 -11.274 -31.597 1.00 92.81 290 GLY A C 1
ATOM 2286 O O . GLY A 1 290 ? 4.374 -11.901 -32.174 1.00 92.81 290 GLY A O 1
ATOM 2287 N N . SER A 1 291 ? 3.431 -11.210 -30.269 1.00 94.75 291 SER A N 1
ATOM 2288 C CA . SER A 1 291 ? 4.326 -11.946 -29.362 1.00 94.75 291 SER A CA 1
ATOM 2289 C C . SER A 1 291 ? 3.984 -13.433 -29.203 1.00 94.75 291 SER A C 1
ATOM 2291 O O . SER A 1 291 ? 4.816 -14.193 -28.718 1.00 94.75 291 SER A O 1
ATOM 2293 N N . GLY A 1 292 ? 2.790 -13.875 -29.599 1.00 95.50 292 GLY A N 1
ATOM 2294 C CA . GLY A 1 292 ? 2.237 -15.197 -29.284 1.00 95.50 292 GLY A CA 1
ATOM 2295 C C . GLY A 1 292 ? 1.524 -15.272 -27.925 1.00 95.50 292 GLY A C 1
ATOM 2296 O O . GLY A 1 292 ? 0.951 -16.307 -27.592 1.00 95.50 292 GLY A O 1
ATOM 2297 N N . ARG A 1 293 ? 1.497 -14.191 -27.124 1.00 94.88 293 ARG A N 1
ATOM 2298 C CA . ARG A 1 293 ? 0.813 -14.177 -25.811 1.00 94.88 293 ARG A CA 1
ATOM 2299 C C . ARG A 1 293 ? -0.699 -14.359 -25.929 1.00 94.88 293 ARG A C 1
ATOM 2301 O O . ARG A 1 293 ? -1.299 -15.028 -25.091 1.00 94.88 293 ARG A O 1
ATOM 2308 N N . LEU A 1 294 ? -1.322 -13.767 -26.950 1.00 94.62 294 LEU A N 1
ATOM 2309 C CA . LEU A 1 294 ? -2.761 -13.917 -27.181 1.00 94.62 294 LEU A CA 1
ATOM 2310 C C . LEU A 1 294 ? -3.109 -15.348 -27.611 1.00 94.62 294 LEU A C 1
ATOM 2312 O O . LEU A 1 294 ? -4.094 -15.903 -27.133 1.00 94.62 294 LEU A O 1
ATOM 2316 N N . GLU A 1 295 ? -2.301 -15.947 -28.488 1.00 95.12 295 GLU A N 1
ATOM 2317 C CA . GLU A 1 295 ? -2.444 -17.350 -28.895 1.00 95.12 295 GLU A CA 1
ATOM 2318 C C . GLU A 1 295 ? -2.302 -18.271 -27.675 1.00 95.12 295 GLU A C 1
ATOM 2320 O O . GLU A 1 295 ? -3.196 -19.071 -27.397 1.00 95.12 295 GLU A O 1
ATOM 2325 N N . LEU A 1 296 ? -1.263 -18.056 -26.863 1.00 95.19 296 LEU A N 1
ATOM 2326 C CA . LEU A 1 296 ? -1.052 -18.753 -25.596 1.00 95.19 296 LEU A CA 1
ATOM 2327 C C . LEU A 1 296 ? -2.274 -18.661 -24.665 1.00 95.19 296 LEU A C 1
ATOM 2329 O O . LEU A 1 296 ? -2.749 -19.674 -24.152 1.00 95.19 296 LEU A O 1
ATOM 2333 N N . ALA A 1 297 ? -2.817 -17.456 -24.468 1.00 94.00 297 ALA A N 1
ATOM 2334 C CA . ALA A 1 297 ? -3.991 -17.238 -23.625 1.00 94.00 297 ALA A CA 1
ATOM 2335 C C . ALA A 1 297 ? -5.239 -17.962 -24.160 1.00 94.00 297 ALA A C 1
ATOM 2337 O O . ALA A 1 297 ? -5.995 -18.537 -23.375 1.00 94.00 297 ALA A O 1
ATOM 2338 N N . LYS A 1 298 ? -5.436 -17.983 -25.486 1.00 92.88 298 LYS A N 1
ATOM 2339 C CA . LYS A 1 298 ? -6.539 -18.710 -26.136 1.00 92.88 298 LYS A CA 1
ATOM 2340 C C . LYS A 1 298 ? -6.420 -20.224 -25.952 1.00 92.88 298 LYS A C 1
ATOM 2342 O O . LYS A 1 298 ? -7.437 -20.864 -25.716 1.00 92.88 298 LYS A O 1
ATOM 2347 N N . HIS A 1 299 ? -5.210 -20.786 -26.003 1.00 92.94 299 HIS A N 1
ATOM 2348 C CA . HIS A 1 299 ? -4.989 -22.206 -25.700 1.00 92.94 299 HIS A CA 1
ATOM 2349 C C . HIS A 1 299 ? -5.282 -22.527 -24.227 1.00 92.94 299 HIS A C 1
ATOM 2351 O O . HIS A 1 299 ? -5.972 -23.504 -23.933 1.00 92.94 299 HIS A O 1
ATOM 2357 N N . ILE A 1 300 ? -4.830 -21.681 -23.292 1.00 92.31 300 ILE A N 1
ATOM 2358 C CA . ILE A 1 300 ? -5.093 -21.865 -21.855 1.00 92.31 300 ILE A CA 1
ATOM 2359 C C . ILE A 1 300 ? -6.598 -21.810 -21.562 1.00 92.31 300 ILE A C 1
ATOM 2361 O O . ILE A 1 300 ? -7.110 -22.684 -20.866 1.00 92.31 300 ILE A O 1
ATOM 2365 N N . ALA A 1 301 ? -7.316 -20.823 -22.097 1.00 90.94 301 ALA A N 1
ATOM 2366 C CA . ALA A 1 301 ? -8.753 -20.632 -21.878 1.00 90.94 301 ALA A CA 1
ATOM 2367 C C . ALA A 1 301 ? -9.643 -21.342 -22.920 1.00 90.94 301 ALA A C 1
ATOM 2369 O O . ALA A 1 301 ? -10.815 -20.993 -23.075 1.00 90.94 301 ALA A O 1
ATOM 2370 N N . SER A 1 302 ? -9.102 -22.320 -23.655 1.00 89.50 302 SER A N 1
ATOM 2371 C CA . SER A 1 302 ? -9.872 -23.084 -24.637 1.00 89.50 302 SER A CA 1
ATOM 2372 C C . SER A 1 302 ? -10.924 -23.956 -23.951 1.00 89.50 302 SER A C 1
ATOM 2374 O O . SER A 1 302 ? -10.676 -24.532 -22.894 1.00 89.50 302 SER A O 1
ATOM 2376 N N . LYS A 1 303 ? -12.079 -24.130 -24.602 1.00 87.81 303 LYS A N 1
ATOM 2377 C CA . LYS A 1 303 ? -13.108 -25.104 -24.195 1.00 87.81 303 LYS A CA 1
ATOM 2378 C C . LYS A 1 303 ? -12.594 -26.551 -24.201 1.00 87.81 303 LYS A C 1
ATOM 2380 O O . LYS A 1 303 ? -13.117 -27.387 -23.476 1.00 87.81 303 LYS A O 1
ATOM 2385 N N . ASP A 1 304 ? -11.559 -26.825 -24.996 1.00 87.31 304 ASP A N 1
ATOM 2386 C CA . ASP A 1 304 ? -10.919 -28.141 -25.085 1.00 87.31 304 ASP A CA 1
ATOM 2387 C C . ASP A 1 304 ? -9.902 -28.357 -23.943 1.00 87.31 304 ASP A C 1
ATOM 2389 O O . ASP A 1 304 ? -9.355 -29.446 -23.783 1.00 87.31 304 ASP A O 1
ATOM 2393 N N . ASN A 1 305 ? -9.673 -27.328 -23.113 1.00 88.50 305 ASN A N 1
ATOM 2394 C CA . ASN A 1 305 ? -8.891 -27.391 -21.885 1.00 88.50 305 ASN A CA 1
ATOM 2395 C C . ASN A 1 305 ? -9.799 -27.182 -20.649 1.00 88.50 305 ASN A C 1
ATOM 2397 O O . ASN A 1 305 ? -9.949 -26.056 -20.160 1.00 88.50 305 ASN A O 1
ATOM 2401 N N . PRO A 1 306 ? -10.375 -28.253 -20.073 1.00 84.38 306 PRO A N 1
ATOM 2402 C CA . PRO A 1 306 ? -11.314 -28.133 -18.954 1.00 84.38 306 PRO A CA 1
ATOM 2403 C C . PRO A 1 306 ? -10.652 -27.671 -17.645 1.00 84.38 306 PRO A C 1
ATOM 2405 O O . PRO A 1 306 ? -11.349 -27.290 -16.702 1.00 84.38 306 PRO A O 1
ATOM 2408 N N . LEU A 1 307 ? -9.315 -27.696 -17.556 1.00 90.12 307 LEU A N 1
ATOM 2409 C CA . LEU A 1 307 ? -8.583 -27.352 -16.337 1.00 90.12 307 LEU A CA 1
ATOM 2410 C C . LEU A 1 307 ? -8.846 -25.905 -15.911 1.00 90.12 307 LEU A C 1
ATOM 2412 O O . LEU A 1 307 ? -9.103 -25.648 -14.737 1.00 90.12 307 LEU A O 1
ATOM 2416 N N . THR A 1 308 ? -8.848 -24.971 -16.862 1.00 92.88 308 THR A N 1
ATOM 2417 C CA . THR A 1 308 ? -9.054 -23.544 -16.582 1.00 92.88 308 THR A CA 1
ATOM 2418 C C . THR A 1 308 ? -10.428 -23.291 -15.967 1.00 92.88 308 THR A C 1
ATOM 2420 O O . THR A 1 308 ? -10.524 -22.594 -14.955 1.00 92.88 308 THR A O 1
ATOM 2423 N N . ALA A 1 309 ? -11.478 -23.916 -16.514 1.00 94.81 309 ALA A N 1
ATOM 2424 C CA . ALA A 1 309 ? -12.840 -23.813 -15.993 1.00 94.81 309 ALA A CA 1
ATOM 2425 C C . ALA A 1 309 ? -12.971 -24.435 -14.590 1.00 94.81 309 ALA A C 1
ATOM 2427 O O . ALA A 1 309 ? -13.521 -23.808 -13.685 1.00 94.81 309 ALA A O 1
ATOM 2428 N N . ARG A 1 310 ? -12.401 -25.627 -14.367 1.00 94.75 310 ARG A N 1
ATOM 2429 C CA . ARG A 1 310 ? -12.398 -26.283 -13.045 1.00 94.75 310 ARG A CA 1
ATOM 2430 C C . ARG A 1 310 ? -11.686 -25.440 -11.987 1.00 94.75 310 ARG A C 1
ATOM 2432 O O . ARG A 1 310 ? -12.197 -25.266 -10.883 1.00 94.75 310 ARG A O 1
ATOM 2439 N N . VAL A 1 311 ? -10.530 -24.877 -12.332 1.00 94.12 311 VAL A N 1
ATOM 2440 C CA . VAL A 1 311 ? -9.731 -24.054 -11.419 1.00 94.12 311 VAL A CA 1
ATOM 2441 C C . VAL A 1 311 ? -10.486 -22.783 -11.011 1.00 94.12 311 VAL A C 1
ATOM 2443 O O . VAL A 1 311 ? -10.539 -22.465 -9.821 1.00 94.12 311 VAL A O 1
ATOM 2446 N N . ILE A 1 312 ? -11.096 -22.059 -11.959 1.00 95.19 312 ILE A N 1
ATOM 2447 C CA . ILE A 1 312 ? -11.846 -20.836 -11.625 1.00 95.19 312 ILE A CA 1
ATOM 2448 C C . ILE A 1 312 ? -13.126 -21.146 -10.840 1.00 95.19 312 ILE A C 1
ATOM 2450 O O . ILE A 1 312 ? -13.408 -20.456 -9.862 1.00 95.19 312 ILE A O 1
ATOM 2454 N N . VAL A 1 313 ? -13.852 -22.213 -11.191 1.00 97.00 313 VAL A N 1
ATOM 2455 C CA . VAL A 1 313 ? -15.035 -22.667 -10.443 1.00 97.00 313 VAL A CA 1
ATOM 2456 C C . VAL A 1 313 ? -14.671 -23.009 -9.008 1.00 97.00 313 VAL A C 1
ATOM 2458 O O . VAL A 1 313 ? -15.351 -22.560 -8.092 1.00 97.00 313 VAL A O 1
ATOM 2461 N N . ASN A 1 314 ? -13.575 -23.738 -8.792 1.00 96.31 314 ASN A N 1
ATOM 2462 C CA . ASN A 1 314 ? -13.129 -24.089 -7.449 1.00 96.31 314 ASN A CA 1
ATOM 2463 C C . ASN A 1 314 ? -12.787 -22.854 -6.605 1.00 96.31 314 ASN A C 1
ATOM 2465 O O . ASN A 1 314 ? -13.106 -22.815 -5.421 1.00 96.31 314 ASN A O 1
ATOM 2469 N N . ARG A 1 315 ? -12.186 -21.821 -7.214 1.00 95.56 315 ARG A N 1
ATOM 2470 C CA . ARG A 1 315 ? -11.900 -20.546 -6.534 1.00 95.56 315 ARG A CA 1
ATOM 2471 C C . ARG A 1 315 ? -13.167 -19.767 -6.209 1.00 95.56 315 ARG A C 1
ATOM 2473 O O . ARG A 1 315 ? -13.292 -19.278 -5.094 1.00 95.56 315 ARG A O 1
ATOM 2480 N N . VAL A 1 316 ? -14.109 -19.680 -7.147 1.00 96.94 316 VAL A N 1
ATOM 2481 C CA . VAL A 1 316 ? -15.414 -19.045 -6.905 1.00 96.94 316 VAL A CA 1
ATOM 2482 C C . VAL A 1 316 ? -16.162 -19.771 -5.791 1.00 96.94 316 VAL A C 1
ATOM 2484 O O . VAL A 1 316 ? -16.670 -19.129 -4.880 1.00 96.94 316 VAL A O 1
ATOM 2487 N N . TRP A 1 317 ? -16.191 -21.102 -5.838 1.00 95.81 317 TRP A N 1
ATOM 2488 C CA . TRP A 1 317 ? -16.803 -21.927 -4.805 1.00 95.81 317 TRP A CA 1
ATOM 2489 C C . TRP A 1 317 ? -16.158 -21.688 -3.439 1.00 95.81 317 TRP A C 1
ATOM 2491 O O . TRP A 1 317 ? -16.863 -21.457 -2.466 1.00 95.81 317 TRP A O 1
ATOM 2501 N N . MET A 1 318 ? -14.825 -21.680 -3.374 1.00 93.88 318 MET A N 1
ATOM 2502 C CA . MET A 1 318 ? -14.072 -21.427 -2.144 1.00 93.88 318 MET A CA 1
ATOM 2503 C C . MET A 1 318 ? -14.402 -20.073 -1.513 1.00 93.88 318 MET A C 1
ATOM 2505 O O . MET A 1 318 ? -14.531 -20.003 -0.299 1.00 93.88 318 MET A O 1
ATOM 2509 N N . GLN A 1 319 ? -14.549 -19.018 -2.318 1.00 91.88 319 GLN A N 1
ATOM 2510 C CA . GLN A 1 319 ? -14.904 -17.681 -1.823 1.00 91.88 319 GLN A CA 1
ATOM 2511 C C . GLN A 1 319 ? -16.320 -17.624 -1.240 1.00 91.88 319 GLN A C 1
ATOM 2513 O O . GLN A 1 319 ? -16.588 -16.824 -0.356 1.00 91.88 319 GLN A O 1
ATOM 2518 N N . HIS A 1 320 ? -17.220 -18.474 -1.732 1.00 92.69 320 HIS A N 1
ATOM 2519 C CA . HIS A 1 320 ? -18.589 -18.565 -1.236 1.00 92.69 320 HIS A CA 1
ATOM 2520 C C . HIS A 1 320 ? -18.671 -19.470 0.000 1.00 92.69 320 HIS A C 1
ATOM 2522 O O . HIS A 1 320 ? -19.207 -19.072 1.028 1.00 92.69 320 HIS A O 1
ATOM 2528 N N . PHE A 1 321 ? -18.139 -20.689 -0.068 1.00 91.50 321 PHE A N 1
ATOM 2529 C CA . PHE A 1 321 ? -18.316 -21.724 0.961 1.00 91.50 321 PHE A CA 1
ATOM 2530 C C . PHE A 1 321 ? -17.169 -21.817 1.980 1.00 91.50 321 PHE A C 1
ATOM 2532 O O . PHE A 1 321 ? -17.171 -22.725 2.818 1.00 91.50 321 PHE A O 1
ATOM 2539 N N . GLY A 1 322 ? -16.155 -20.952 1.883 1.00 89.50 322 GLY A N 1
ATOM 2540 C CA . GLY A 1 322 ? -14.970 -20.928 2.753 1.00 89.50 322 GLY A CA 1
ATOM 2541 C C . GLY A 1 322 ? -14.047 -22.138 2.594 1.00 89.50 322 GLY A C 1
ATOM 2542 O O . GLY A 1 322 ? -12.976 -22.198 3.194 1.00 89.50 322 GLY A O 1
ATOM 2543 N N . ARG A 1 323 ? -14.456 -23.117 1.782 1.00 90.12 323 ARG A N 1
ATOM 2544 C CA . ARG A 1 323 ? -13.760 -24.374 1.539 1.00 90.12 323 ARG A CA 1
ATOM 2545 C C . ARG A 1 323 ? -13.865 -24.725 0.056 1.00 90.12 323 ARG A C 1
ATOM 2547 O O . ARG A 1 323 ? -14.973 -24.726 -0.481 1.00 90.12 323 ARG A O 1
ATOM 2554 N N . PRO A 1 324 ? -12.746 -25.015 -0.623 1.00 92.50 324 PRO A N 1
ATOM 2555 C CA . PRO A 1 324 ? -12.772 -25.407 -2.026 1.00 92.50 324 PRO A CA 1
ATOM 2556 C C . PRO A 1 324 ? -13.287 -26.848 -2.203 1.00 92.50 324 PRO A C 1
ATOM 2558 O O . PRO A 1 324 ? -13.163 -27.675 -1.300 1.00 92.50 324 PRO A O 1
ATOM 2561 N N . LEU A 1 325 ? -13.803 -27.171 -3.393 1.00 93.00 325 LEU A N 1
ATOM 2562 C CA . LEU A 1 325 ? -14.152 -28.543 -3.796 1.00 93.00 325 LEU A CA 1
ATOM 2563 C C . LEU A 1 325 ? -12.896 -29.416 -3.962 1.00 93.00 325 LEU A C 1
ATOM 2565 O O . LEU A 1 325 ? -12.894 -30.589 -3.595 1.00 93.00 325 LEU A O 1
ATOM 2569 N N . VAL A 1 326 ? -11.818 -28.830 -4.493 1.00 92.75 326 VAL A N 1
ATOM 2570 C CA . VAL A 1 326 ? -10.468 -29.411 -4.538 1.00 92.75 326 VAL A CA 1
ATOM 2571 C C . VAL A 1 326 ? -9.618 -28.721 -3.482 1.00 92.75 326 VAL A C 1
ATOM 2573 O O . VAL A 1 326 ? -9.368 -27.519 -3.577 1.00 92.75 326 VAL A O 1
ATOM 2576 N N . SER A 1 327 ? -9.150 -29.490 -2.499 1.00 88.81 327 SER A N 1
ATOM 2577 C CA . SER A 1 327 ? -8.486 -28.989 -1.286 1.00 88.81 327 SER A CA 1
ATOM 2578 C C . SER A 1 327 ? -7.203 -28.189 -1.524 1.00 88.81 327 SER A C 1
ATOM 2580 O O . SER A 1 327 ? -6.796 -27.445 -0.638 1.00 88.81 327 SER A O 1
ATOM 2582 N N . GLN A 1 328 ? -6.575 -28.309 -2.698 1.00 89.88 328 GLN A N 1
ATOM 2583 C CA . GLN A 1 328 ? -5.381 -27.552 -3.077 1.00 89.88 328 GLN A CA 1
ATOM 2584 C C . GLN A 1 328 ? -5.686 -26.588 -4.243 1.00 89.88 328 GLN A C 1
ATOM 2586 O O . GLN A 1 328 ? -5.563 -26.960 -5.410 1.00 89.88 328 GLN A O 1
ATOM 2591 N N . PRO A 1 329 ? -6.056 -25.317 -3.975 1.00 90.19 329 PRO A N 1
ATOM 2592 C CA . PRO A 1 329 ? -6.502 -24.368 -5.007 1.00 90.19 329 PRO A CA 1
ATOM 2593 C C . PRO A 1 329 ? -5.456 -23.983 -6.063 1.00 90.19 329 PRO A C 1
ATOM 2595 O O . PRO A 1 329 ? -5.804 -23.384 -7.086 1.00 90.19 329 PRO A O 1
ATOM 2598 N N . SER A 1 330 ? -4.177 -24.265 -5.808 1.00 88.62 330 SER A N 1
ATOM 2599 C CA . SER A 1 330 ? -3.059 -23.975 -6.717 1.00 88.62 330 SER A CA 1
ATOM 2600 C C . SER A 1 330 ? -2.408 -25.214 -7.318 1.00 88.62 330 SER A C 1
ATOM 2602 O O . SER A 1 330 ? -1.556 -25.052 -8.184 1.00 88.62 330 SER A O 1
ATOM 2604 N N . ASP A 1 331 ? -2.824 -26.413 -6.911 1.00 86.25 331 ASP A N 1
ATOM 2605 C CA . ASP A 1 331 ? -2.304 -27.670 -7.443 1.00 86.25 331 ASP A CA 1
ATOM 2606 C C . ASP A 1 331 ? -3.473 -28.559 -7.889 1.00 86.25 331 ASP A C 1
ATOM 2608 O O . ASP A 1 331 ? -4.090 -29.296 -7.121 1.00 86.25 331 ASP A O 1
ATOM 2612 N N . PHE A 1 332 ? -3.844 -28.409 -9.160 1.00 83.75 332 PHE A N 1
ATOM 2613 C CA . PHE A 1 332 ? -4.853 -29.237 -9.810 1.00 83.75 332 PHE A CA 1
ATOM 2614 C C . PHE A 1 332 ? -4.140 -30.282 -10.665 1.00 83.75 332 PHE A C 1
ATOM 2616 O O . PHE A 1 332 ? -3.787 -30.017 -11.815 1.00 83.75 332 PHE A O 1
ATOM 2623 N N . GLY A 1 333 ? -3.933 -31.474 -10.112 1.00 75.62 333 GLY A N 1
ATOM 2624 C CA . GLY A 1 333 ? -3.194 -32.523 -10.797 1.00 75.62 333 GLY A CA 1
ATOM 2625 C C . GLY A 1 333 ? -3.388 -33.902 -10.184 1.00 75.62 333 GLY A C 1
ATOM 2626 O O . GLY A 1 333 ? -4.128 -34.094 -9.228 1.00 75.62 333 GLY A O 1
ATOM 2627 N N . VAL A 1 334 ? -2.686 -34.885 -10.741 1.00 77.19 334 VAL A N 1
ATOM 2628 C CA . VAL A 1 334 ? -2.742 -36.289 -10.290 1.00 77.19 334 VAL A CA 1
ATOM 2629 C C . VAL A 1 334 ? -2.048 -36.530 -8.944 1.00 77.19 334 VAL A C 1
ATOM 2631 O O . VAL A 1 334 ? -2.114 -37.632 -8.411 1.00 77.19 334 VAL A O 1
ATOM 2634 N N . GLN A 1 335 ? -1.357 -35.518 -8.413 1.00 80.62 335 GLN A N 1
ATOM 2635 C CA . GLN A 1 335 ? -0.689 -35.567 -7.110 1.00 80.62 335 GLN A CA 1
ATOM 2636 C C . GLN A 1 335 ? -1.596 -35.107 -5.963 1.00 80.62 335 GLN A C 1
ATOM 2638 O O . GLN A 1 335 ? -1.199 -35.203 -4.803 1.00 80.62 335 GLN A O 1
ATOM 2643 N N . THR A 1 336 ? -2.813 -34.644 -6.264 1.00 83.56 336 THR A N 1
ATOM 2644 C CA . THR A 1 336 ? -3.782 -34.233 -5.249 1.00 83.56 336 THR A CA 1
ATOM 2645 C C . THR A 1 336 ? -4.910 -35.257 -5.103 1.00 83.56 336 THR A C 1
ATOM 2647 O O . THR A 1 336 ? -5.224 -35.982 -6.053 1.00 83.56 336 THR A O 1
ATOM 2650 N N . PRO A 1 337 ? -5.518 -35.388 -3.906 1.00 88.00 337 PRO A N 1
ATOM 2651 C CA . PRO A 1 337 ? -6.646 -36.291 -3.712 1.00 88.00 337 PRO A CA 1
ATOM 2652 C C . PRO A 1 337 ? -7.810 -35.946 -4.642 1.00 88.00 337 PRO A C 1
ATOM 2654 O O . PRO A 1 337 ? -8.112 -34.772 -4.866 1.00 88.00 337 PRO A O 1
ATOM 2657 N N . LYS A 1 338 ? -8.510 -36.971 -5.142 1.00 88.25 338 LYS A N 1
ATOM 2658 C CA . LYS A 1 338 ? -9.729 -36.767 -5.932 1.00 88.25 338 LYS A CA 1
ATOM 2659 C C . LYS A 1 338 ? -10.763 -35.995 -5.088 1.00 88.25 338 LYS A C 1
ATOM 2661 O O . LYS A 1 338 ? -11.010 -36.401 -3.951 1.00 88.25 338 LYS A O 1
ATOM 2666 N N . PRO A 1 339 ? -11.388 -34.924 -5.618 1.00 90.31 339 PRO A N 1
ATOM 2667 C CA . PRO A 1 339 ? -12.419 -34.195 -4.887 1.00 90.31 339 PRO A CA 1
ATOM 2668 C C . PRO A 1 339 ? -13.623 -35.097 -4.603 1.00 90.31 339 PRO A C 1
ATOM 2670 O O . PRO A 1 339 ? -14.072 -35.831 -5.486 1.00 90.31 339 PRO A O 1
ATOM 2673 N N . VAL A 1 340 ? -14.169 -35.005 -3.387 1.00 91.00 340 VAL A N 1
ATOM 2674 C CA . VAL A 1 340 ? -15.373 -35.751 -2.973 1.00 91.00 340 VAL A CA 1
ATOM 2675 C C . VAL A 1 340 ? -16.549 -35.411 -3.893 1.00 91.00 340 VAL A C 1
ATOM 2677 O O . VAL A 1 340 ? -17.244 -36.297 -4.377 1.00 91.00 340 VAL A O 1
ATOM 2680 N N . GLN A 1 341 ? -16.707 -34.123 -4.207 1.00 93.56 341 GLN A N 1
ATOM 2681 C CA . GLN A 1 341 ? -17.776 -33.580 -5.047 1.00 93.56 341 GLN A CA 1
ATOM 2682 C C . GLN A 1 341 ? -17.299 -33.342 -6.495 1.00 93.56 341 GLN A C 1
ATOM 2684 O O . GLN A 1 341 ? -17.474 -32.257 -7.053 1.00 93.56 341 GLN A O 1
ATOM 2689 N N . ALA A 1 342 ? -16.640 -34.339 -7.100 1.00 92.75 342 ALA A N 1
ATOM 2690 C CA . ALA A 1 342 ? -16.073 -34.230 -8.451 1.00 92.75 342 ALA A CA 1
ATOM 2691 C C . ALA A 1 342 ? -17.128 -33.901 -9.522 1.00 92.75 342 ALA A C 1
ATOM 2693 O O . ALA A 1 342 ? -16.907 -33.022 -10.352 1.00 92.75 342 ALA A O 1
ATOM 2694 N N . ASP A 1 343 ? -18.289 -34.555 -9.464 1.00 95.19 343 ASP A N 1
ATOM 2695 C CA . ASP A 1 343 ? -19.350 -34.376 -10.462 1.00 95.19 343 ASP A CA 1
ATOM 2696 C C . ASP A 1 343 ? -19.946 -32.962 -10.408 1.00 95.19 343 ASP A C 1
ATOM 2698 O O . ASP A 1 343 ? -20.250 -32.365 -11.439 1.00 95.19 343 ASP A O 1
ATOM 2702 N N . LEU A 1 344 ? -20.049 -32.382 -9.206 1.00 96.19 344 LEU A N 1
ATOM 2703 C CA . LEU A 1 344 ? -20.480 -30.997 -9.021 1.00 96.19 344 LEU A CA 1
ATOM 2704 C C . LEU A 1 344 ? -19.472 -30.012 -9.622 1.00 96.19 344 LEU A C 1
ATOM 2706 O O . LEU A 1 344 ? -19.869 -29.064 -10.300 1.00 96.19 344 LEU A O 1
ATOM 2710 N N . LEU A 1 345 ? -18.175 -30.232 -9.388 1.00 95.81 345 LEU A N 1
ATOM 2711 C CA . LEU A 1 345 ? -17.116 -29.418 -9.986 1.00 95.81 345 LEU A CA 1
ATOM 2712 C C . LEU A 1 345 ? -17.199 -29.449 -11.517 1.00 95.81 345 LEU A C 1
ATOM 2714 O O . LEU A 1 345 ? -17.131 -28.397 -12.154 1.00 95.81 345 LEU A O 1
ATOM 2718 N N . ASP A 1 346 ? -17.370 -30.638 -12.093 1.00 95.56 346 ASP A N 1
ATOM 2719 C CA . ASP A 1 346 ? -17.458 -30.828 -13.541 1.00 95.56 346 ASP A CA 1
ATOM 2720 C C . ASP A 1 346 ? -18.719 -30.191 -14.129 1.00 95.56 346 ASP A C 1
ATOM 2722 O O . ASP A 1 346 ? -18.632 -29.489 -15.138 1.00 95.56 346 ASP A O 1
ATOM 2726 N N . TYR A 1 347 ? -19.864 -30.336 -13.459 1.00 97.56 347 TYR A N 1
ATOM 2727 C CA . TYR A 1 347 ? -21.108 -29.671 -13.842 1.00 97.56 347 TYR A CA 1
ATOM 2728 C C . TYR A 1 347 ? -20.960 -28.144 -13.860 1.00 97.56 347 TYR A C 1
ATOM 2730 O O . TYR A 1 347 ? -21.309 -27.491 -14.843 1.00 97.56 347 TYR A O 1
ATOM 2738 N N . LEU A 1 348 ? -20.403 -27.559 -12.797 1.00 97.81 348 LEU A N 1
ATOM 2739 C CA . LEU A 1 348 ? -20.215 -26.110 -12.704 1.00 97.81 348 LEU A CA 1
ATOM 2740 C C . LEU A 1 348 ? -19.192 -25.594 -13.731 1.00 97.81 348 LEU A C 1
ATOM 2742 O O . LEU A 1 348 ? -19.371 -24.503 -14.276 1.00 97.81 348 LEU A O 1
ATOM 2746 N N . ALA A 1 349 ? -18.138 -26.367 -14.018 1.00 96.56 349 ALA A N 1
ATOM 2747 C CA . ALA A 1 349 ? -17.145 -26.034 -15.039 1.00 96.56 349 ALA A CA 1
ATOM 2748 C C . ALA A 1 349 ? -17.748 -26.060 -16.450 1.00 96.56 349 ALA A C 1
ATOM 2750 O O . ALA A 1 349 ? -17.539 -25.117 -17.216 1.00 96.56 349 ALA A O 1
ATOM 2751 N N . ALA A 1 350 ? -18.539 -27.088 -16.772 1.00 96.50 350 ALA A N 1
ATOM 2752 C CA . ALA A 1 350 ? -19.281 -27.167 -18.028 1.00 96.50 350 ALA A CA 1
ATOM 2753 C C . ALA A 1 350 ? -20.271 -26.000 -18.161 1.00 96.50 350 ALA A C 1
ATOM 2755 O O . ALA A 1 350 ? -20.208 -25.255 -19.141 1.00 96.50 350 ALA A O 1
ATOM 2756 N N . TYR A 1 351 ? -21.083 -25.752 -17.125 1.00 97.38 351 TYR A N 1
ATOM 2757 C CA . TYR A 1 351 ? -22.033 -24.637 -17.089 1.00 97.38 351 TYR A CA 1
ATOM 2758 C C . TYR A 1 351 ? -21.352 -23.288 -17.343 1.00 97.38 351 TYR A C 1
ATOM 2760 O O . TYR A 1 351 ? -21.875 -22.468 -18.102 1.00 97.38 351 TYR A O 1
ATOM 2768 N N . LEU A 1 352 ? -20.182 -23.047 -16.735 1.00 96.50 352 LEU A N 1
ATOM 2769 C CA . LEU A 1 352 ? -19.421 -21.815 -16.938 1.00 96.50 352 LEU A CA 1
ATOM 2770 C C . LEU A 1 352 ? -19.017 -21.638 -18.408 1.00 96.50 352 LEU A C 1
ATOM 2772 O O . LEU A 1 352 ? -19.217 -20.555 -18.961 1.00 96.50 352 LEU A O 1
ATOM 2776 N N . MET A 1 353 ? -18.478 -22.682 -19.042 1.00 95.25 353 MET A N 1
ATOM 2777 C CA . MET A 1 353 ? -18.055 -22.635 -20.447 1.00 95.25 353 MET A CA 1
ATOM 2778 C C . MET A 1 353 ? -19.246 -22.450 -21.397 1.00 95.25 353 MET A C 1
ATOM 2780 O O . MET A 1 353 ? -19.205 -21.581 -22.270 1.00 95.25 353 MET A O 1
ATOM 2784 N N . GLU A 1 354 ? -20.333 -23.196 -21.189 1.00 95.44 354 GLU A N 1
ATOM 2785 C CA . GLU A 1 354 ? -21.570 -23.121 -21.985 1.00 95.44 354 GLU A CA 1
ATOM 2786 C C . GLU A 1 354 ? -22.260 -21.754 -21.878 1.00 95.44 354 GLU A C 1
ATOM 2788 O O . GLU A 1 354 ? -22.900 -21.288 -22.819 1.00 95.44 354 GLU A O 1
ATOM 2793 N N . ASN A 1 355 ? -22.081 -21.062 -20.751 1.00 96.12 355 ASN A N 1
ATOM 2794 C CA . ASN A 1 355 ? -22.631 -19.730 -20.512 1.00 96.12 355 ASN A CA 1
ATOM 2795 C C . ASN A 1 355 ? -21.659 -18.588 -20.842 1.00 96.12 355 ASN A C 1
ATOM 2797 O O . ASN A 1 355 ? -21.800 -17.482 -20.304 1.00 96.12 355 ASN A O 1
ATOM 2801 N N . GLY A 1 356 ? -20.693 -18.838 -21.731 1.00 93.50 356 GLY A N 1
ATOM 2802 C CA . GLY A 1 356 ? -19.774 -17.819 -22.235 1.00 93.50 356 GLY A CA 1
ATOM 2803 C C . GLY A 1 356 ? -18.826 -17.287 -21.164 1.00 93.50 356 GLY A C 1
ATOM 2804 O O . GLY A 1 356 ? -18.532 -16.094 -21.149 1.00 93.50 356 GLY A O 1
ATOM 2805 N N . TRP A 1 357 ? -18.396 -18.149 -20.238 1.00 93.81 357 TRP A N 1
ATOM 2806 C CA . TRP A 1 357 ? -17.468 -17.820 -19.151 1.00 93.81 357 TRP A CA 1
ATOM 2807 C C . TRP A 1 357 ? -17.971 -16.708 -18.211 1.00 93.81 357 TRP A C 1
ATOM 2809 O O . TRP A 1 357 ? -17.194 -16.007 -17.561 1.00 93.81 357 TRP A O 1
ATOM 2819 N N . SER A 1 358 ? -19.293 -16.538 -18.106 1.00 97.00 358 SER A N 1
ATOM 2820 C CA . SER A 1 358 ? -19.899 -15.503 -17.268 1.00 97.00 358 SER A CA 1
ATOM 2821 C C . SER A 1 358 ? -19.849 -15.863 -15.779 1.00 97.00 358 SER A C 1
ATOM 2823 O O . SER A 1 358 ? -20.694 -16.607 -15.274 1.00 97.00 358 SER A O 1
ATOM 2825 N N . LEU A 1 359 ? -18.917 -15.247 -15.041 1.00 97.75 359 LEU A N 1
ATOM 2826 C CA . LEU A 1 359 ? -18.853 -15.378 -13.579 1.00 97.75 359 LEU A CA 1
ATOM 2827 C C . LEU A 1 359 ? -20.150 -14.928 -12.893 1.00 97.75 359 LEU A C 1
ATOM 2829 O O . LEU A 1 359 ? -20.568 -15.545 -11.921 1.00 97.75 359 LEU A O 1
ATOM 2833 N N . LYS A 1 360 ? -20.844 -13.912 -13.428 1.00 98.25 360 LYS A N 1
ATOM 2834 C CA . LYS A 1 360 ? -22.141 -13.464 -12.891 1.00 98.25 360 LYS A CA 1
ATOM 2835 C C . LYS A 1 360 ? -23.178 -14.588 -12.910 1.00 98.25 360 LYS A C 1
ATOM 2837 O O . LYS A 1 360 ? -23.816 -14.834 -11.894 1.00 98.25 360 LYS A O 1
ATOM 2842 N N . LYS A 1 361 ? -23.309 -15.300 -14.035 1.00 98.31 361 LYS A N 1
ATOM 2843 C CA . LYS A 1 361 ? -24.238 -16.434 -14.149 1.00 98.31 361 LYS A CA 1
ATOM 2844 C C . LYS A 1 361 ? -23.847 -17.601 -13.242 1.00 98.31 361 LYS A C 1
ATOM 2846 O O . LYS A 1 361 ? -24.736 -18.245 -12.691 1.00 98.31 361 LYS A O 1
ATOM 2851 N N . LEU A 1 362 ? -22.546 -17.867 -13.082 1.00 98.44 362 LEU A N 1
ATOM 2852 C CA . LEU A 1 362 ? -22.047 -18.881 -12.147 1.00 98.44 362 LEU A CA 1
ATOM 2853 C C . LEU A 1 362 ? -22.395 -18.517 -10.695 1.00 98.44 362 LEU A C 1
ATOM 2855 O O . LEU A 1 362 ? -22.920 -19.355 -9.968 1.00 98.44 362 LEU A O 1
ATOM 2859 N N . HIS A 1 363 ? -22.173 -17.262 -10.292 1.00 98.31 363 HIS A N 1
ATOM 2860 C CA . HIS A 1 363 ? -22.574 -16.768 -8.975 1.00 98.31 363 HIS A CA 1
ATOM 2861 C C . HIS A 1 363 ? -24.081 -16.902 -8.759 1.00 98.31 363 HIS A C 1
ATOM 2863 O O . HIS A 1 363 ? -24.487 -17.443 -7.740 1.00 98.31 363 HIS A O 1
ATOM 2869 N N . THR A 1 364 ? -24.918 -16.484 -9.714 1.00 98.12 364 THR A N 1
ATOM 2870 C CA . THR A 1 364 ? -26.378 -16.634 -9.595 1.00 98.12 364 THR A CA 1
ATOM 2871 C C . THR A 1 364 ? -26.785 -18.092 -9.389 1.00 98.12 364 THR A C 1
ATOM 2873 O O . THR A 1 364 ? -27.598 -18.365 -8.509 1.00 98.12 364 THR A O 1
ATOM 2876 N N . LEU A 1 365 ? -26.206 -19.031 -10.145 1.00 98.25 365 LEU A N 1
ATOM 2877 C CA . LEU A 1 365 ? -26.493 -20.460 -9.991 1.00 98.25 365 LEU A CA 1
ATOM 2878 C C . LEU A 1 365 ? -26.120 -20.972 -8.590 1.00 98.25 365 LEU A C 1
ATOM 2880 O O . LEU A 1 365 ? -26.910 -21.674 -7.966 1.00 98.25 365 LEU A O 1
ATOM 2884 N N . ILE A 1 366 ? -24.944 -20.595 -8.082 1.00 97.50 366 ILE A N 1
ATOM 2885 C CA . ILE A 1 366 ? -24.486 -20.999 -6.746 1.00 97.50 366 ILE A CA 1
ATOM 2886 C C . ILE A 1 366 ? -25.377 -20.386 -5.656 1.00 97.50 366 ILE A C 1
ATOM 2888 O O . ILE A 1 366 ? -25.907 -21.116 -4.823 1.00 97.50 366 ILE A O 1
ATOM 2892 N N . LEU A 1 367 ? -25.592 -19.069 -5.685 1.00 96.31 367 LEU A N 1
ATOM 2893 C CA . LEU A 1 367 ? -26.294 -18.323 -4.632 1.00 96.31 367 LEU A CA 1
ATOM 2894 C C . LEU A 1 367 ? -27.809 -18.601 -4.587 1.00 96.31 367 LEU A C 1
ATOM 2896 O O . LEU A 1 367 ? -28.454 -18.408 -3.557 1.00 96.31 367 LEU A O 1
ATOM 2900 N N . SER A 1 368 ? -28.391 -19.065 -5.696 1.00 97.31 368 SER A N 1
ATOM 2901 C CA . SER A 1 368 ? -29.790 -19.520 -5.748 1.00 97.31 368 SER A CA 1
ATOM 2902 C C . SER A 1 368 ? -29.959 -21.010 -5.436 1.00 97.31 368 SER A C 1
ATOM 2904 O O . SER A 1 368 ? -31.087 -21.498 -5.378 1.00 97.31 368 SER A O 1
ATOM 2906 N N . SER A 1 369 ? -28.863 -21.747 -5.229 1.00 96.12 369 SER A N 1
ATOM 2907 C CA . SER A 1 369 ? -28.929 -23.170 -4.908 1.00 96.12 369 SER A CA 1
ATOM 2908 C C . SER A 1 369 ? -29.442 -23.400 -3.487 1.00 96.12 369 SER A C 1
ATOM 2910 O O . SER A 1 369 ? -29.149 -22.639 -2.562 1.00 96.12 369 SER A O 1
ATOM 2912 N N . ARG A 1 370 ? -30.134 -24.529 -3.288 1.00 94.75 370 ARG A N 1
ATOM 2913 C CA . ARG A 1 370 ? -30.501 -24.994 -1.944 1.00 94.75 370 ARG A CA 1
ATOM 2914 C C . ARG A 1 370 ? -29.271 -25.121 -1.049 1.00 94.75 370 ARG A C 1
ATOM 2916 O O . ARG A 1 370 ? -29.372 -24.804 0.124 1.00 94.75 370 ARG A O 1
ATOM 2923 N N . THR A 1 371 ? -28.140 -25.570 -1.599 1.00 92.88 371 THR A N 1
ATOM 2924 C CA . THR A 1 371 ? -26.892 -25.792 -0.859 1.00 92.88 371 THR A CA 1
ATOM 2925 C C . THR A 1 371 ? -26.355 -24.509 -0.230 1.00 92.88 371 THR A C 1
ATOM 2927 O O . THR A 1 371 ? -25.939 -24.551 0.925 1.00 92.88 371 THR A O 1
ATOM 2930 N N . TRP A 1 372 ? -26.399 -23.389 -0.963 1.00 93.00 372 TRP A N 1
ATOM 2931 C CA . TRP A 1 372 ? -26.018 -22.067 -0.456 1.00 93.00 372 TRP A CA 1
ATOM 2932 C C . TRP A 1 372 ? -26.963 -21.570 0.639 1.00 93.00 372 TRP A C 1
ATOM 2934 O O . TRP A 1 372 ? -26.517 -21.055 1.651 1.00 93.00 372 TRP A O 1
ATOM 2944 N N . GLN A 1 373 ? -28.269 -21.764 0.453 1.00 92.38 373 GLN A N 1
ATOM 2945 C CA . GLN A 1 373 ? -29.314 -21.250 1.346 1.00 92.38 373 GLN A CA 1
ATOM 2946 C C . GLN A 1 373 ? -29.543 -22.112 2.603 1.00 92.38 373 GLN A C 1
ATOM 2948 O O . GLN A 1 373 ? -30.553 -21.955 3.289 1.00 92.38 373 GLN A O 1
ATOM 2953 N N . GLN A 1 374 ? -28.658 -23.071 2.893 1.00 91.94 374 GLN A N 1
ATOM 2954 C CA . GLN A 1 374 ? -28.742 -23.856 4.125 1.00 91.94 374 GLN A CA 1
ATOM 2955 C C . GLN A 1 374 ? -28.315 -23.019 5.330 1.00 91.94 374 GLN A C 1
ATOM 2957 O O . GLN A 1 374 ? -27.476 -22.144 5.211 1.00 91.94 374 GLN A O 1
ATOM 2962 N N . SER A 1 375 ? -28.838 -23.349 6.510 1.00 90.94 375 SER A N 1
ATOM 2963 C CA . SER A 1 375 ? -28.309 -22.826 7.776 1.00 90.94 375 SER A CA 1
ATOM 2964 C C . SER A 1 375 ? -26.997 -23.527 8.150 1.00 90.94 375 SER A C 1
ATOM 2966 O O . SER A 1 375 ? -26.837 -24.725 7.862 1.00 90.94 375 SER A O 1
ATOM 2968 N N . SER A 1 376 ? -26.096 -22.841 8.864 1.00 91.44 376 SER A N 1
ATOM 2969 C CA . SER A 1 376 ? -24.939 -23.490 9.501 1.00 91.44 376 SER A CA 1
ATOM 2970 C C . SER A 1 376 ? -25.293 -24.361 10.719 1.00 91.44 376 SER A C 1
ATOM 2972 O O . SER A 1 376 ? -24.435 -25.084 11.233 1.00 91.44 376 SER A O 1
ATOM 2974 N N . HIS A 1 377 ? -26.555 -24.365 11.172 1.00 90.38 377 HIS A N 1
ATOM 2975 C CA . HIS A 1 377 ? -26.985 -25.150 12.326 1.00 90.38 377 HIS A CA 1
ATOM 2976 C C . HIS A 1 377 ? -26.728 -26.656 12.131 1.00 90.38 377 HIS A C 1
ATOM 2978 O O . HIS A 1 377 ? -27.264 -27.312 11.223 1.00 90.38 377 HIS A O 1
ATOM 2984 N N . ALA A 1 378 ? -25.909 -27.213 13.025 1.00 91.25 378 ALA A N 1
ATOM 2985 C CA . ALA A 1 378 ? -25.496 -28.609 13.021 1.00 91.25 378 ALA A CA 1
ATOM 2986 C C . ALA A 1 378 ? -26.288 -29.414 14.062 1.00 91.25 378 ALA A C 1
ATOM 2988 O O . ALA A 1 378 ? -26.005 -29.364 15.258 1.00 91.25 378 ALA A O 1
ATOM 2989 N N . THR A 1 379 ? -27.280 -30.181 13.603 1.00 93.81 379 THR A N 1
ATOM 2990 C CA . THR A 1 379 ? -28.000 -31.124 14.469 1.00 93.81 379 THR A CA 1
ATOM 2991 C C . THR A 1 379 ? -27.115 -32.335 14.801 1.00 93.81 379 THR A C 1
ATOM 2993 O O . THR A 1 379 ? -26.223 -32.671 14.013 1.00 93.81 379 THR A O 1
ATOM 2996 N N . PRO A 1 380 ? -27.369 -33.057 15.912 1.00 95.69 380 PRO A N 1
ATOM 2997 C CA . PRO A 1 380 ? -26.624 -34.276 16.245 1.00 95.69 380 PRO A CA 1
ATOM 2998 C C . PRO A 1 380 ? -26.611 -35.315 15.114 1.00 95.69 380 PRO A C 1
ATOM 3000 O O . PRO A 1 380 ? -25.598 -35.969 14.873 1.00 95.69 380 PRO A O 1
ATOM 3003 N N . GLU A 1 381 ? -27.713 -35.426 14.366 1.00 94.38 381 GLU A N 1
ATOM 3004 C CA . GLU A 1 381 ? -27.800 -36.309 13.201 1.00 94.38 381 GLU A CA 1
ATOM 3005 C C . GLU A 1 381 ? -26.847 -35.882 12.075 1.00 94.38 381 GLU A C 1
ATOM 3007 O O . GLU A 1 381 ? -26.128 -36.725 11.535 1.00 94.38 381 GLU A O 1
ATOM 3012 N N . LYS A 1 382 ? -26.797 -34.581 11.742 1.00 93.44 382 LYS A N 1
ATOM 3013 C CA . LYS A 1 382 ? -25.866 -34.055 10.730 1.00 93.44 382 LYS A CA 1
ATOM 3014 C C . LYS A 1 382 ? -24.417 -34.289 11.140 1.00 93.44 382 LYS A C 1
ATOM 3016 O O . LYS A 1 382 ? -23.635 -34.756 10.325 1.00 93.44 382 LYS A O 1
ATOM 3021 N N . LEU A 1 383 ? -24.074 -34.031 12.403 1.00 93.75 383 LEU A N 1
ATOM 3022 C CA . LEU A 1 383 ? -22.722 -34.266 12.920 1.00 93.75 383 LEU A CA 1
ATOM 3023 C C . LEU A 1 383 ? -22.332 -35.747 12.874 1.00 93.75 383 LEU A C 1
ATOM 3025 O O . LEU A 1 383 ? -21.188 -36.066 12.581 1.00 93.75 383 LEU A O 1
ATOM 3029 N N . THR A 1 384 ? -23.284 -36.651 13.107 1.00 95.19 384 THR A N 1
ATOM 3030 C CA . THR A 1 384 ? -23.031 -38.098 13.030 1.00 95.19 384 THR A CA 1
ATOM 3031 C C . THR A 1 384 ? -22.778 -38.561 11.592 1.00 95.19 384 THR A C 1
ATOM 3033 O O . THR A 1 384 ? -21.951 -39.439 11.368 1.00 95.19 384 THR A O 1
ATOM 3036 N N . LYS A 1 385 ? -23.491 -37.991 10.610 1.00 93.75 385 LYS A N 1
ATOM 3037 C CA . LYS A 1 385 ? -23.411 -38.403 9.196 1.00 93.75 385 LYS A CA 1
ATOM 3038 C C . LYS A 1 385 ? -22.339 -37.664 8.390 1.00 93.75 385 LYS A C 1
ATOM 3040 O O . LYS A 1 385 ? -21.851 -38.210 7.409 1.00 93.75 385 LYS A O 1
ATOM 3045 N N . ASP A 1 386 ? -22.020 -36.430 8.768 1.00 93.94 386 ASP A N 1
ATOM 3046 C CA . ASP A 1 386 ? -21.208 -35.493 7.986 1.00 93.94 386 ASP A CA 1
ATOM 3047 C C . ASP A 1 386 ? -20.518 -34.465 8.909 1.00 93.94 386 ASP A C 1
ATOM 3049 O O . ASP A 1 386 ? -20.725 -33.247 8.822 1.00 93.94 386 ASP A O 1
ATOM 3053 N N . ALA A 1 387 ? -19.716 -34.971 9.853 1.00 92.38 387 ALA A N 1
ATOM 3054 C CA . ALA A 1 387 ? -18.997 -34.156 10.837 1.00 92.38 387 ALA A CA 1
ATOM 3055 C C . ALA A 1 387 ? -18.155 -33.054 10.167 1.00 92.38 387 ALA A C 1
ATOM 3057 O O . ALA A 1 387 ? -18.303 -31.877 10.500 1.00 92.38 387 ALA A O 1
ATOM 3058 N N . GLU A 1 388 ? -17.371 -33.425 9.152 1.00 89.88 388 GLU A N 1
ATOM 3059 C CA . GLU A 1 388 ? -16.473 -32.532 8.402 1.00 89.88 388 GLU A CA 1
ATOM 3060 C C . GLU A 1 388 ? -17.190 -31.657 7.356 1.00 89.88 388 GLU A C 1
ATOM 3062 O O . GLU A 1 388 ? -16.574 -30.790 6.735 1.00 89.88 388 GLU A O 1
ATOM 3067 N N . ASN A 1 389 ? -18.501 -31.844 7.175 1.00 92.12 389 ASN A N 1
ATOM 3068 C CA . ASN A 1 389 ? -19.315 -31.156 6.171 1.00 92.12 389 ASN A CA 1
ATOM 3069 C C . ASN A 1 389 ? -18.858 -31.379 4.711 1.00 92.12 389 ASN A C 1
ATOM 3071 O O . ASN A 1 389 ? -19.021 -30.503 3.858 1.00 92.12 389 ASN A O 1
ATOM 3075 N N . ASP A 1 390 ? -18.279 -32.543 4.408 1.00 88.94 390 ASP A N 1
ATOM 3076 C CA . ASP A 1 390 ? -17.836 -32.928 3.059 1.00 88.94 390 ASP A CA 1
ATOM 3077 C C . ASP A 1 390 ? -19.025 -33.145 2.107 1.00 88.94 390 ASP A C 1
ATOM 3079 O O . ASP A 1 390 ? -18.918 -32.952 0.888 1.00 88.94 390 ASP A O 1
ATOM 3083 N N . LEU A 1 391 ? -20.179 -33.529 2.662 1.00 90.06 391 LEU A N 1
ATOM 3084 C CA . LEU A 1 391 ? -21.429 -33.704 1.919 1.00 90.06 391 LEU A CA 1
ATOM 3085 C C . LEU A 1 391 ? -22.250 -32.414 1.824 1.00 90.06 391 LEU A C 1
ATOM 3087 O O . LEU A 1 391 ? -23.316 -32.426 1.207 1.00 90.06 391 LEU A O 1
ATOM 3091 N N . LEU A 1 392 ? -21.756 -31.311 2.401 1.00 91.25 392 LEU A N 1
ATOM 3092 C CA . LEU A 1 392 ? -22.427 -30.011 2.424 1.00 91.25 392 LEU A CA 1
ATOM 3093 C C . LEU A 1 392 ? -23.832 -30.112 3.045 1.00 91.25 392 LEU A C 1
ATOM 3095 O O . LEU A 1 392 ? -24.790 -29.535 2.535 1.00 91.25 392 LEU A O 1
ATOM 3099 N N . SER A 1 393 ? -23.975 -30.862 4.143 1.00 91.75 393 SER A N 1
ATOM 3100 C CA . SER A 1 393 ? -25.245 -31.028 4.876 1.00 91.75 393 SER A CA 1
ATOM 3101 C C . SER A 1 393 ? -25.697 -29.775 5.649 1.00 91.75 393 SER A C 1
ATOM 3103 O O . SER A 1 393 ? -26.809 -29.722 6.195 1.00 91.75 393 SER A O 1
ATOM 3105 N N . ARG A 1 394 ? -24.826 -28.767 5.740 1.00 92.44 394 ARG A N 1
ATOM 3106 C CA . ARG A 1 394 ? -25.055 -27.449 6.353 1.00 92.44 394 ARG A CA 1
ATOM 3107 C C . ARG A 1 394 ? -24.172 -26.394 5.686 1.00 92.44 394 ARG A C 1
ATOM 3109 O O . ARG A 1 394 ? -23.236 -26.739 4.962 1.00 92.44 394 ARG A O 1
ATOM 3116 N N . PHE A 1 395 ? -24.436 -25.120 5.953 1.00 92.44 395 PHE A N 1
ATOM 3117 C CA . PHE A 1 395 ? -23.514 -24.054 5.562 1.00 92.44 395 PHE A CA 1
ATOM 3118 C C . PHE A 1 395 ? -22.267 -24.040 6.461 1.00 92.44 395 PHE A C 1
ATOM 3120 O O . PHE A 1 395 ? -22.325 -24.422 7.633 1.00 92.44 395 PHE A O 1
ATOM 3127 N N . ASN A 1 396 ? -21.125 -23.627 5.910 1.00 89.38 396 ASN A N 1
ATOM 3128 C CA . ASN A 1 396 ? -19.912 -23.419 6.697 1.00 89.38 396 ASN A CA 1
ATOM 3129 C C . ASN A 1 396 ? -19.935 -22.006 7.258 1.00 89.38 396 ASN A C 1
ATOM 3131 O O . ASN A 1 396 ? -19.842 -21.052 6.486 1.00 89.38 396 ASN A O 1
ATOM 3135 N N . ARG A 1 397 ? -19.975 -21.876 8.587 1.00 88.81 397 ARG A N 1
ATOM 3136 C CA . ARG A 1 397 ? -19.812 -20.572 9.224 1.00 88.81 397 ARG A CA 1
ATOM 3137 C C . ARG A 1 397 ? -18.451 -19.983 8.843 1.00 88.81 397 ARG A C 1
ATOM 3139 O O . ARG A 1 397 ? -17.415 -20.607 9.079 1.00 88.81 397 ARG A O 1
ATOM 3146 N N . GLN A 1 398 ? -18.454 -18.786 8.271 1.00 89.38 398 GLN A N 1
ATOM 3147 C CA . GLN A 1 398 ? -17.258 -18.126 7.747 1.00 89.38 398 GLN A CA 1
ATOM 3148 C C . GLN A 1 398 ? -17.059 -16.781 8.414 1.00 89.38 398 GLN A C 1
ATOM 3150 O O . GLN A 1 398 ? -17.937 -15.931 8.363 1.00 89.38 398 GLN A O 1
ATOM 3155 N N . ARG A 1 399 ? -15.893 -16.577 9.027 1.00 90.69 399 ARG A N 1
ATOM 3156 C CA . ARG A 1 399 ? -15.529 -15.269 9.571 1.00 90.69 399 ARG A CA 1
ATOM 3157 C C . ARG A 1 399 ? -15.333 -14.285 8.422 1.00 90.69 399 ARG A C 1
ATOM 3159 O O . ARG A 1 399 ? -14.700 -14.647 7.430 1.00 90.69 399 ARG A O 1
ATOM 3166 N N . LEU A 1 400 ? -15.817 -13.057 8.583 1.00 92.00 400 LEU A N 1
ATOM 3167 C CA . LEU A 1 400 ? -15.495 -11.978 7.657 1.00 92.00 400 LEU A CA 1
ATOM 3168 C C . LEU A 1 400 ? -13.975 -11.755 7.630 1.00 92.00 400 LEU A C 1
ATOM 3170 O O . LEU A 1 400 ? -13.325 -11.704 8.678 1.00 92.00 400 LEU A O 1
ATOM 3174 N N . ASP A 1 401 ? -13.408 -11.639 6.430 1.00 91.56 401 ASP A N 1
ATOM 3175 C CA . ASP A 1 401 ? -12.033 -11.168 6.271 1.00 91.56 401 ASP A CA 1
ATOM 3176 C C . ASP A 1 401 ? -11.924 -9.687 6.663 1.00 91.56 401 ASP A C 1
ATOM 3178 O O . ASP A 1 401 ? -12.930 -9.009 6.890 1.00 91.56 401 ASP A O 1
ATOM 3182 N N . TYR A 1 402 ? -10.699 -9.174 6.788 1.00 92.31 402 TYR A N 1
ATOM 3183 C CA . TYR A 1 402 ? -10.482 -7.795 7.226 1.00 92.31 402 TYR A CA 1
ATOM 3184 C C . TYR A 1 402 ? -11.233 -6.784 6.354 1.00 92.31 402 TYR A C 1
ATOM 3186 O O . TYR A 1 402 ? -11.866 -5.859 6.867 1.00 92.31 402 TYR A O 1
ATOM 3194 N N . GLU A 1 403 ? -11.163 -6.972 5.037 1.00 93.25 403 GLU A N 1
ATOM 3195 C CA . GLU A 1 403 ? -11.774 -6.104 4.044 1.00 93.25 403 GLU A CA 1
ATOM 3196 C C . GLU A 1 403 ? -13.296 -6.056 4.198 1.00 93.25 403 GLU A C 1
ATOM 3198 O O . GLU A 1 403 ? -13.874 -4.968 4.274 1.00 93.25 403 GLU A O 1
ATOM 3203 N N . THR A 1 404 ? -13.938 -7.220 4.300 1.00 93.81 404 THR A N 1
ATOM 3204 C CA . THR A 1 404 ? -15.393 -7.328 4.438 1.00 93.81 404 THR A CA 1
ATOM 3205 C C . THR A 1 404 ? -15.851 -6.891 5.823 1.00 93.81 404 THR A C 1
ATOM 3207 O O . THR A 1 404 ? -16.838 -6.169 5.924 1.00 93.81 404 THR A O 1
ATOM 3210 N N . MET A 1 405 ? -15.119 -7.246 6.884 1.00 95.12 405 MET A N 1
ATOM 3211 C CA . MET A 1 405 ? -15.398 -6.810 8.256 1.00 95.12 405 MET A CA 1
ATOM 3212 C C . MET A 1 405 ? -15.378 -5.282 8.349 1.00 95.12 405 MET A C 1
ATOM 3214 O O . MET A 1 405 ? -16.330 -4.672 8.835 1.00 95.12 405 MET A O 1
ATOM 3218 N N . ARG A 1 406 ? -14.309 -4.645 7.859 1.00 95.25 406 ARG A N 1
ATOM 3219 C CA . ARG A 1 406 ? -14.178 -3.186 7.888 1.00 95.25 406 ARG A CA 1
ATOM 3220 C C . ARG A 1 406 ? -15.277 -2.516 7.067 1.00 95.25 406 ARG A C 1
ATOM 3222 O O . ARG A 1 406 ? -15.904 -1.580 7.562 1.00 95.25 406 ARG A O 1
ATOM 3229 N N . ASP A 1 407 ? -15.533 -2.992 5.848 1.00 96.06 407 ASP A N 1
ATOM 3230 C CA . ASP A 1 407 ? -16.583 -2.437 4.987 1.00 96.06 407 ASP A CA 1
ATOM 3231 C C . ASP A 1 407 ? -17.978 -2.609 5.615 1.00 96.06 407 ASP A C 1
ATOM 3233 O O . ASP A 1 407 ? -18.777 -1.675 5.567 1.00 96.06 407 ASP A O 1
ATOM 3237 N N . ALA A 1 408 ? -18.261 -3.746 6.262 1.00 95.81 408 ALA A N 1
ATOM 3238 C CA . ALA A 1 408 ? -19.521 -3.995 6.966 1.00 95.81 408 ALA A CA 1
ATOM 3239 C C . ALA A 1 408 ? -19.717 -3.042 8.153 1.00 95.81 408 ALA A C 1
ATOM 3241 O O . ALA A 1 408 ? -20.793 -2.466 8.307 1.00 95.81 408 ALA A O 1
ATOM 3242 N N . ILE A 1 409 ? -18.672 -2.807 8.955 1.00 96.44 409 ILE A N 1
ATOM 3243 C CA . ILE A 1 409 ? -18.713 -1.850 10.075 1.00 96.44 409 ILE A CA 1
ATOM 3244 C C . ILE A 1 409 ? -19.005 -0.434 9.565 1.00 96.44 409 ILE A C 1
ATOM 3246 O O . ILE A 1 409 ? -19.872 0.253 10.105 1.00 96.44 409 ILE A O 1
ATOM 3250 N N . LEU A 1 410 ? -18.314 0.002 8.507 1.00 96.12 410 LEU A N 1
ATOM 3251 C CA . LEU A 1 410 ? -18.524 1.326 7.910 1.00 96.12 410 LEU A CA 1
ATOM 3252 C C . LEU A 1 410 ? -19.905 1.459 7.251 1.00 96.12 410 LEU A C 1
ATOM 3254 O O . LEU A 1 410 ? -20.494 2.542 7.247 1.00 96.12 410 LEU A O 1
ATOM 3258 N N . ALA A 1 411 ? -20.437 0.371 6.691 1.00 95.31 411 ALA A N 1
ATOM 3259 C CA . ALA A 1 411 ? -21.795 0.337 6.162 1.00 95.31 411 ALA A CA 1
ATOM 3260 C C . ALA A 1 411 ? -22.832 0.461 7.290 1.00 95.31 411 ALA A C 1
ATOM 3262 O O . ALA A 1 411 ? -23.737 1.289 7.189 1.00 95.31 411 ALA A O 1
ATOM 3263 N N . ALA A 1 412 ? -22.660 -0.277 8.393 1.00 94.62 412 ALA A N 1
ATOM 3264 C CA . ALA A 1 412 ? -23.532 -0.201 9.566 1.00 94.62 412 ALA A CA 1
ATOM 3265 C C . ALA A 1 412 ? -23.515 1.197 10.208 1.00 94.62 412 ALA A C 1
ATOM 3267 O O . ALA A 1 412 ? -24.540 1.687 10.689 1.00 94.62 412 ALA A O 1
ATOM 3268 N N . THR A 1 413 ? -22.382 1.902 10.182 1.00 94.25 413 THR A N 1
ATOM 3269 C CA . THR A 1 413 ? -22.315 3.289 10.671 1.00 94.25 413 THR A CA 1
ATOM 3270 C C . THR A 1 413 ? -22.844 4.307 9.664 1.00 94.25 413 THR A C 1
ATOM 3272 O O . THR A 1 413 ? -23.192 5.417 10.064 1.00 94.25 413 THR A O 1
ATOM 3275 N N . GLY A 1 414 ? -23.016 3.932 8.394 1.00 93.00 414 GLY A N 1
ATOM 3276 C CA . GLY A 1 414 ? -23.417 4.829 7.307 1.00 93.00 414 GLY A CA 1
ATOM 3277 C C . GLY A 1 414 ? -22.290 5.749 6.825 1.00 93.00 414 GLY A C 1
ATOM 3278 O O . GLY A 1 414 ? -22.560 6.743 6.155 1.00 93.00 414 GLY A O 1
ATOM 3279 N N . GLU A 1 415 ? -21.041 5.452 7.185 1.00 94.06 415 GLU A N 1
ATOM 3280 C CA . GLU A 1 415 ? -19.860 6.224 6.776 1.00 94.06 415 GLU A CA 1
ATOM 3281 C C . GLU A 1 415 ? -19.273 5.731 5.450 1.00 94.06 415 GLU A C 1
ATOM 3283 O O . GLU A 1 415 ? -18.587 6.492 4.765 1.00 94.06 415 GLU A O 1
ATOM 3288 N N . LEU A 1 416 ? -19.567 4.484 5.059 1.00 94.81 416 LEU A N 1
ATOM 3289 C CA . LEU A 1 416 ? -19.142 3.934 3.777 1.00 94.81 416 LEU A CA 1
ATOM 3290 C C . LEU A 1 416 ? -19.860 4.625 2.609 1.00 94.81 416 LEU A C 1
ATOM 3292 O O . LEU A 1 416 ? -21.051 4.418 2.379 1.00 94.81 416 LEU A O 1
ATOM 3296 N N . ASP A 1 417 ? -19.108 5.367 1.802 1.00 92.69 417 ASP A N 1
ATOM 3297 C CA . ASP A 1 417 ? -19.592 5.947 0.554 1.00 92.69 417 ASP A CA 1
ATOM 3298 C C . ASP A 1 417 ? -19.335 4.979 -0.612 1.00 92.69 417 ASP A C 1
ATOM 3300 O O . ASP A 1 417 ? -18.262 4.945 -1.225 1.00 92.69 417 ASP A O 1
ATOM 3304 N N . ALA A 1 418 ? -20.348 4.171 -0.930 1.00 86.88 418 ALA A N 1
ATOM 3305 C CA . ALA A 1 418 ? -20.284 3.199 -2.021 1.00 86.88 418 ALA A CA 1
ATOM 3306 C C . ALA A 1 418 ? -20.204 3.840 -3.424 1.00 86.88 418 ALA A C 1
ATOM 3308 O O . ALA A 1 418 ? -19.859 3.140 -4.386 1.00 86.88 418 ALA A O 1
ATOM 3309 N N . ALA A 1 419 ? -20.495 5.142 -3.557 1.00 88.06 419 ALA A N 1
ATOM 3310 C CA . ALA A 1 419 ? -20.387 5.869 -4.821 1.00 88.06 419 ALA A CA 1
ATOM 3311 C C . ALA A 1 419 ? -18.932 6.248 -5.154 1.00 88.06 419 ALA A C 1
ATOM 3313 O O . ALA A 1 419 ? -18.605 6.435 -6.328 1.00 88.06 419 ALA A O 1
ATOM 3314 N N . LYS A 1 420 ? -18.027 6.287 -4.163 1.00 86.12 420 LYS A N 1
ATOM 3315 C CA . LYS A 1 420 ? -16.583 6.532 -4.358 1.00 86.12 420 LYS A CA 1
ATOM 3316 C C . LYS A 1 420 ? -15.855 5.316 -4.938 1.00 86.12 420 LYS A C 1
ATOM 3318 O O . LYS A 1 420 ? -15.046 4.661 -4.270 1.00 86.12 420 LYS A O 1
ATOM 3323 N N . GLN A 1 421 ? -16.117 5.022 -6.206 1.00 84.00 421 GLN A N 1
ATOM 3324 C CA . GLN A 1 421 ? -15.483 3.931 -6.947 1.00 84.00 421 GLN A CA 1
ATOM 3325 C C . GLN A 1 421 ? -14.276 4.405 -7.765 1.00 84.00 421 GLN A C 1
ATOM 3327 O O . GLN A 1 421 ? -14.236 5.535 -8.247 1.00 84.00 421 GLN A O 1
ATOM 3332 N N . GLY A 1 422 ? -13.290 3.523 -7.932 1.00 80.31 422 GLY A N 1
ATOM 3333 C CA . GLY A 1 422 ? -12.060 3.810 -8.671 1.00 80.31 422 GLY A CA 1
ATOM 3334 C C . GLY A 1 422 ? -11.199 4.908 -8.039 1.00 80.31 422 GLY A C 1
ATOM 3335 O O . GLY A 1 422 ? -11.288 5.200 -6.849 1.00 80.31 422 GLY A O 1
ATOM 3336 N N . GLY A 1 423 ? -10.353 5.538 -8.848 1.00 79.00 423 GLY A N 1
ATOM 3337 C CA . GLY A 1 423 ? -9.400 6.539 -8.373 1.00 79.00 423 GLY A CA 1
ATOM 3338 C C . GLY A 1 423 ? -8.179 5.926 -7.684 1.00 79.00 423 GLY A C 1
ATOM 3339 O O . GLY A 1 423 ? -7.971 4.714 -7.693 1.00 79.00 423 GLY A O 1
ATOM 3340 N N . ARG A 1 424 ? -7.335 6.797 -7.131 1.00 79.81 424 ARG A N 1
ATOM 3341 C CA . ARG A 1 424 ? -6.079 6.400 -6.487 1.00 79.81 424 ARG A CA 1
ATOM 3342 C C . ARG A 1 424 ? -6.340 5.716 -5.155 1.00 79.81 424 ARG A C 1
ATOM 3344 O O . ARG A 1 424 ? -7.271 6.082 -4.438 1.00 79.81 424 ARG A O 1
ATOM 3351 N N . ALA A 1 425 ? -5.480 4.756 -4.837 1.00 86.94 425 ALA A N 1
ATOM 3352 C CA . ALA A 1 425 ? -5.490 4.120 -3.536 1.00 86.94 425 ALA A CA 1
ATOM 3353 C C . ALA A 1 425 ? -5.101 5.129 -2.441 1.00 86.94 425 ALA A C 1
ATOM 3355 O O . ALA A 1 425 ? -4.255 5.997 -2.675 1.00 86.94 425 ALA A O 1
ATOM 3356 N N . VAL A 1 426 ? -5.711 5.015 -1.261 1.00 88.25 426 VAL A N 1
ATOM 3357 C CA . VAL A 1 426 ? -5.468 5.910 -0.116 1.00 88.25 426 VAL A CA 1
ATOM 3358 C C . VAL A 1 426 ? -4.826 5.158 1.042 1.00 88.25 426 VAL A C 1
ATOM 3360 O O . VAL A 1 426 ? -5.141 3.996 1.283 1.00 88.25 426 VAL A O 1
ATOM 3363 N N . GLU A 1 427 ? -3.923 5.807 1.769 1.00 88.75 427 GLU A N 1
ATOM 3364 C CA . GLU A 1 427 ? -3.329 5.213 2.971 1.00 88.75 427 GLU A CA 1
ATOM 3365 C C . GLU A 1 427 ? -4.410 4.912 4.018 1.00 88.75 427 GLU A C 1
ATOM 3367 O O . GLU A 1 427 ? -5.360 5.680 4.168 1.00 88.75 427 GLU A O 1
ATOM 3372 N N . LEU A 1 428 ? -4.251 3.838 4.800 1.00 87.38 428 LEU A N 1
ATOM 3373 C CA . LEU A 1 428 ? -5.202 3.478 5.867 1.00 87.38 428 LEU A CA 1
ATOM 3374 C C . LEU A 1 428 ? -5.362 4.597 6.917 1.00 87.38 428 LEU A C 1
ATOM 3376 O O . LEU A 1 428 ? -6.414 4.723 7.533 1.00 87.38 428 LEU A O 1
ATOM 3380 N N . SER A 1 429 ? -4.326 5.415 7.114 1.00 87.06 429 SER A N 1
ATOM 3381 C CA . SER A 1 429 ? -4.321 6.560 8.032 1.00 87.06 429 SER A CA 1
ATOM 3382 C C . SER A 1 429 ? -4.897 7.848 7.429 1.00 87.06 429 SER A C 1
ATOM 3384 O O . SER A 1 429 ? -4.996 8.858 8.131 1.00 87.06 429 SER A O 1
ATOM 3386 N N . ALA A 1 430 ? -5.259 7.852 6.142 1.00 88.31 430 ALA A N 1
ATOM 3387 C CA . ALA A 1 430 ? -5.811 9.027 5.484 1.00 88.31 430 ALA A CA 1
ATOM 3388 C C . ALA A 1 430 ? -7.197 9.379 6.046 1.00 88.31 430 ALA A C 1
ATOM 3390 O O . ALA A 1 430 ? -7.998 8.512 6.392 1.00 88.31 430 ALA A O 1
ATOM 3391 N N . LYS A 1 431 ? -7.509 10.679 6.094 1.00 84.25 431 LYS A N 1
ATOM 3392 C CA . LYS A 1 431 ? -8.772 11.192 6.652 1.00 84.25 431 LYS A CA 1
ATOM 3393 C C . LYS A 1 431 ? -10.014 10.612 5.965 1.00 84.25 431 LYS A C 1
ATOM 3395 O O . LYS A 1 431 ? -11.052 10.464 6.599 1.00 84.25 431 LYS A O 1
ATOM 3400 N N . ASP A 1 432 ? -9.927 10.334 4.669 1.00 85.56 432 ASP A N 1
ATOM 3401 C CA . ASP A 1 432 ? -11.022 9.816 3.853 1.00 85.56 432 ASP A CA 1
ATOM 3402 C C . ASP A 1 432 ? -11.043 8.284 3.750 1.00 85.56 432 ASP A C 1
ATOM 3404 O O . ASP A 1 432 ? -12.007 7.749 3.195 1.00 85.56 432 ASP A O 1
ATOM 3408 N N . ALA A 1 433 ? -10.055 7.577 4.317 1.00 90.19 433 ALA A N 1
ATOM 3409 C CA . ALA A 1 433 ? -9.972 6.116 4.277 1.00 90.19 433 ALA A CA 1
ATOM 3410 C C . ALA A 1 433 ? -11.249 5.461 4.822 1.00 90.19 433 ALA A C 1
ATOM 3412 O O . ALA A 1 433 ? -11.794 4.543 4.208 1.00 90.19 433 ALA A O 1
ATOM 3413 N N . ASP A 1 434 ? -11.784 5.978 5.930 1.00 91.38 434 ASP A N 1
ATOM 3414 C CA . ASP A 1 434 ? -13.014 5.499 6.586 1.00 91.38 434 ASP A CA 1
ATOM 3415 C C . ASP A 1 434 ? -14.305 5.804 5.818 1.00 91.38 434 ASP A C 1
ATOM 3417 O O . ASP A 1 434 ? -15.377 5.388 6.235 1.00 91.38 434 ASP A O 1
ATOM 3421 N N . THR A 1 435 ? -14.219 6.472 4.667 1.00 92.56 435 THR A N 1
ATOM 3422 C CA . THR A 1 435 ? -15.373 6.661 3.774 1.00 92.56 435 THR A CA 1
ATOM 3423 C C . THR A 1 435 ? -15.336 5.758 2.550 1.00 92.56 435 THR A C 1
ATOM 3425 O O . THR A 1 435 ? -16.246 5.799 1.726 1.00 92.56 435 THR A O 1
ATOM 3428 N N . ARG A 1 436 ? -14.278 4.958 2.385 1.00 92.75 436 ARG A N 1
ATOM 3429 C CA . ARG A 1 436 ? -14.045 4.163 1.178 1.00 92.75 436 ARG A CA 1
ATOM 3430 C C . ARG A 1 436 ? -14.001 2.677 1.491 1.00 92.75 436 ARG A C 1
ATOM 3432 O O . ARG A 1 436 ? -13.529 2.259 2.551 1.00 92.75 436 ARG A O 1
ATOM 3439 N N . ARG A 1 437 ? -14.431 1.889 0.500 1.00 94.12 437 ARG A N 1
ATOM 3440 C CA . ARG A 1 437 ? -14.253 0.435 0.511 1.00 94.12 437 ARG A CA 1
ATOM 3441 C C . ARG A 1 437 ? -12.783 0.093 0.681 1.00 94.12 437 ARG A C 1
ATOM 3443 O O . ARG A 1 437 ? -11.926 0.714 0.048 1.00 94.12 437 ARG A O 1
ATOM 3450 N N . THR A 1 438 ? -12.520 -0.945 1.459 1.00 93.62 438 THR A N 1
ATOM 3451 C CA . THR A 1 438 ? -11.173 -1.402 1.805 1.00 93.62 438 THR A CA 1
ATOM 3452 C C . THR A 1 438 ? -10.362 -1.790 0.561 1.00 93.62 438 THR A C 1
ATOM 3454 O O . THR A 1 438 ? -9.151 -1.603 0.532 1.00 93.62 438 THR A O 1
ATOM 3457 N N . LEU A 1 439 ? -11.041 -2.191 -0.524 1.00 91.88 439 LEU A N 1
ATOM 3458 C CA . LEU A 1 439 ? -10.463 -2.421 -1.857 1.00 91.88 439 LEU A CA 1
ATOM 3459 C C . LEU A 1 439 ? -9.659 -1.227 -2.412 1.00 91.88 439 LEU A C 1
ATOM 3461 O O . LEU A 1 439 ? -8.753 -1.423 -3.216 1.00 91.88 439 LEU A O 1
ATOM 3465 N N . TYR A 1 440 ? -10.004 0.003 -2.023 1.00 91.75 440 TYR A N 1
ATOM 3466 C CA . TYR A 1 440 ? -9.333 1.226 -2.481 1.00 91.75 440 TYR A CA 1
ATOM 3467 C C . TYR A 1 440 ? -8.276 1.734 -1.496 1.00 91.75 440 TYR A C 1
ATOM 3469 O O . TYR A 1 440 ? -7.783 2.852 -1.653 1.00 91.75 440 TYR A O 1
ATOM 3477 N N . LEU A 1 441 ? -7.931 0.954 -0.471 1.00 91.00 441 LEU A N 1
ATOM 3478 C CA . LEU A 1 441 ? -6.803 1.287 0.386 1.00 91.00 441 LEU A CA 1
ATOM 3479 C C . LEU A 1 441 ? -5.494 0.879 -0.282 1.00 91.00 441 LEU A C 1
ATOM 3481 O O . LEU A 1 441 ? -5.413 -0.111 -1.011 1.00 91.00 441 LEU A O 1
ATOM 3485 N N . LYS A 1 442 ? -4.457 1.672 -0.045 1.00 89.00 442 LYS A N 1
ATOM 3486 C CA . LYS A 1 442 ? -3.120 1.408 -0.547 1.00 89.00 442 LYS A CA 1
ATOM 3487 C C . LYS A 1 442 ? -2.509 0.257 0.244 1.00 89.00 442 LYS A C 1
ATOM 3489 O O . LYS A 1 442 ? -2.512 0.257 1.472 1.00 89.00 442 LYS A O 1
ATOM 3494 N N . VAL A 1 443 ? -1.956 -0.699 -0.492 1.00 88.12 443 VAL A N 1
ATOM 3495 C CA . VAL A 1 443 ? -1.107 -1.758 0.048 1.00 88.12 443 VAL A CA 1
ATOM 3496 C C . VAL A 1 443 ? 0.321 -1.434 -0.360 1.00 88.12 443 VAL A C 1
ATOM 3498 O O . VAL A 1 443 ? 0.647 -1.451 -1.548 1.00 88.12 443 VAL A O 1
ATOM 3501 N N . ASP A 1 444 ? 1.159 -1.108 0.618 1.00 84.75 444 ASP A N 1
ATOM 3502 C CA . ASP A 1 444 ? 2.598 -1.010 0.412 1.00 84.75 444 ASP A CA 1
ATOM 3503 C C . ASP A 1 444 ? 3.235 -2.360 0.741 1.00 84.75 444 ASP A C 1
ATOM 3505 O O . ASP A 1 444 ? 3.111 -2.869 1.855 1.00 84.75 444 ASP A O 1
ATOM 3509 N N . ARG A 1 445 ? 3.894 -2.970 -0.247 1.00 83.56 445 ARG A N 1
ATOM 3510 C CA . ARG A 1 445 ? 4.539 -4.273 -0.054 1.00 83.56 445 ARG A CA 1
ATOM 3511 C C . ARG A 1 445 ? 5.711 -4.203 0.929 1.00 83.56 445 ARG A C 1
ATOM 3513 O O . ARG A 1 445 ? 5.969 -5.176 1.624 1.00 83.56 445 ARG A O 1
ATOM 3520 N N . TYR A 1 446 ? 6.378 -3.049 1.016 1.00 81.56 446 TYR A N 1
ATOM 3521 C CA . TYR A 1 446 ? 7.535 -2.843 1.889 1.00 81.56 446 TYR A CA 1
ATOM 3522 C C . TYR A 1 446 ? 7.153 -2.426 3.311 1.00 81.56 446 TYR A C 1
ATOM 3524 O O . TYR A 1 446 ? 7.953 -2.613 4.227 1.00 81.56 446 TYR A O 1
ATOM 3532 N N . ASP A 1 447 ? 5.954 -1.871 3.490 1.00 79.44 447 ASP A N 1
ATOM 3533 C CA . ASP A 1 447 ? 5.437 -1.392 4.772 1.00 79.44 447 ASP A CA 1
ATOM 3534 C C . ASP A 1 447 ? 3.981 -1.838 4.950 1.00 79.44 447 ASP A C 1
ATOM 3536 O O . ASP A 1 447 ? 3.022 -1.090 4.740 1.00 79.44 447 ASP A O 1
ATOM 3540 N N . GLN A 1 448 ? 3.804 -3.119 5.275 1.00 67.44 448 GLN A N 1
ATOM 3541 C CA . GLN A 1 448 ? 2.471 -3.678 5.471 1.00 67.44 448 GLN A CA 1
ATOM 3542 C C . GLN A 1 448 ? 1.841 -3.107 6.739 1.00 67.44 448 GLN A C 1
ATOM 3544 O O . GLN A 1 448 ? 2.366 -3.260 7.843 1.00 67.44 448 GLN A O 1
ATOM 3549 N N . ALA A 1 449 ? 0.658 -2.509 6.588 1.00 74.19 449 ALA A N 1
ATOM 3550 C CA . ALA A 1 449 ? -0.112 -2.027 7.721 1.00 74.19 449 ALA A CA 1
ATOM 3551 C C . ALA A 1 449 ? -0.379 -3.171 8.721 1.00 74.19 449 ALA A C 1
ATOM 3553 O O . ALA A 1 449 ? -0.903 -4.232 8.370 1.00 74.19 449 ALA A O 1
ATOM 3554 N N . SER A 1 450 ? -0.050 -2.928 9.991 1.00 80.50 450 SER A N 1
ATOM 3555 C CA . SER A 1 450 ? -0.103 -3.935 11.059 1.00 80.50 450 SER A CA 1
ATOM 3556 C C . SER A 1 450 ? -1.512 -4.465 11.336 1.00 80.50 450 SER A C 1
ATOM 3558 O O . SER A 1 450 ? -1.676 -5.627 11.704 1.00 80.50 450 SER A O 1
ATOM 3560 N N . VAL A 1 451 ? -2.536 -3.628 11.140 1.00 87.06 451 VAL A N 1
ATOM 3561 C CA . VAL A 1 451 ? -3.932 -3.992 11.403 1.00 87.06 451 VAL A CA 1
ATOM 3562 C C . VAL A 1 451 ? -4.452 -5.026 10.392 1.00 87.06 451 VAL A C 1
ATOM 3564 O O . VAL A 1 451 ? -4.862 -6.089 10.850 1.00 87.06 451 VAL A O 1
ATOM 3567 N N . PRO A 1 452 ? -4.402 -4.813 9.059 1.00 88.38 452 PRO A N 1
ATOM 3568 C CA . PRO A 1 452 ? -4.748 -5.863 8.097 1.00 88.38 452 PRO A CA 1
ATOM 3569 C C . PRO A 1 452 ? -3.995 -7.176 8.344 1.00 88.38 452 PRO A C 1
ATOM 3571 O O . PRO A 1 452 ? -4.608 -8.241 8.369 1.00 88.38 452 PRO A O 1
ATOM 3574 N N . ALA A 1 453 ? -2.683 -7.112 8.593 1.00 87.19 453 ALA A N 1
ATOM 3575 C CA . ALA A 1 453 ? -1.866 -8.303 8.830 1.00 87.19 453 ALA A CA 1
ATOM 3576 C C . ALA A 1 453 ? -2.342 -9.126 10.044 1.00 87.19 453 ALA A C 1
ATOM 3578 O O . ALA A 1 453 ? -2.348 -10.354 9.995 1.00 87.19 453 ALA A O 1
ATOM 3579 N N . MET A 1 454 ? -2.804 -8.466 11.113 1.00 89.69 454 MET A N 1
ATOM 3580 C CA . MET A 1 454 ? -3.382 -9.127 12.291 1.00 89.69 454 MET A CA 1
ATOM 3581 C C . MET A 1 454 ? -4.683 -9.888 11.983 1.00 89.69 454 MET A C 1
ATOM 3583 O O . MET A 1 454 ? -5.018 -10.822 12.709 1.00 89.69 454 MET A O 1
ATOM 3587 N N . PHE A 1 455 ? -5.403 -9.518 10.923 1.00 91.50 455 PHE A N 1
ATOM 3588 C CA . PHE A 1 455 ? -6.626 -10.175 10.446 1.00 91.50 455 PHE A CA 1
ATOM 3589 C C . PHE A 1 455 ? -6.373 -11.031 9.195 1.00 91.50 455 PHE A C 1
ATOM 3591 O O . PHE A 1 455 ? -7.222 -11.126 8.311 1.00 91.50 455 PHE A O 1
ATOM 3598 N N . ASP A 1 456 ? -5.194 -11.653 9.125 1.00 89.44 456 ASP A N 1
ATOM 3599 C CA . ASP A 1 456 ? -4.824 -12.616 8.085 1.00 89.44 456 ASP A CA 1
ATOM 3600 C C . ASP A 1 456 ? -4.885 -12.050 6.652 1.00 89.44 456 ASP A C 1
ATOM 3602 O O . ASP A 1 456 ? -5.230 -12.738 5.678 1.00 89.44 456 ASP A O 1
ATOM 3606 N N . PHE A 1 457 ? -4.542 -10.766 6.503 1.00 88.94 457 PHE A N 1
ATOM 3607 C CA . PHE A 1 457 ? -4.409 -10.165 5.184 1.00 88.94 457 PHE A CA 1
ATOM 3608 C C . PHE A 1 457 ? -3.355 -10.909 4.344 1.00 88.94 457 PHE A C 1
ATOM 3610 O O . PHE A 1 457 ? -2.304 -11.303 4.850 1.00 88.94 457 PHE A O 1
ATOM 3617 N N . ALA A 1 458 ? -3.631 -11.128 3.055 1.00 87.31 458 ALA A N 1
ATOM 3618 C CA . ALA A 1 458 ? -2.713 -11.848 2.178 1.00 87.31 458 ALA A CA 1
ATOM 3619 C C . ALA A 1 458 ? -1.415 -11.056 2.016 1.00 87.31 458 ALA A C 1
ATOM 3621 O O . ALA A 1 458 ? -1.441 -9.873 1.680 1.00 87.31 458 ALA A O 1
ATOM 3622 N N . ASN A 1 459 ? -0.280 -11.722 2.223 1.00 84.94 459 ASN A N 1
ATOM 3623 C CA . ASN A 1 459 ? 1.018 -11.088 2.066 1.00 84.94 459 ASN A CA 1
ATOM 3624 C C . ASN A 1 459 ? 1.252 -10.744 0.574 1.00 84.94 459 ASN A C 1
ATOM 3626 O O . ASN A 1 459 ? 1.326 -11.669 -0.236 1.00 84.94 459 ASN A O 1
ATOM 3630 N N . PRO A 1 460 ? 1.385 -9.458 0.191 1.00 86.19 460 PRO A N 1
ATOM 3631 C CA . PRO A 1 460 ? 1.625 -9.041 -1.194 1.00 86.19 460 PRO A CA 1
ATOM 3632 C C . PRO A 1 460 ? 2.922 -9.576 -1.819 1.00 86.19 460 PRO A C 1
ATOM 3634 O O . PRO A 1 460 ? 3.028 -9.588 -3.043 1.00 86.19 460 PRO A O 1
ATOM 3637 N N . ASP A 1 461 ? 3.890 -10.026 -1.016 1.00 86.25 461 ASP A N 1
ATOM 3638 C CA . ASP A 1 461 ? 5.181 -10.535 -1.499 1.00 86.25 461 ASP A CA 1
ATOM 3639 C C . ASP A 1 461 ? 5.226 -12.063 -1.649 1.00 86.25 461 ASP A C 1
ATOM 3641 O O . ASP A 1 461 ? 6.254 -12.618 -2.049 1.00 86.25 461 ASP A O 1
ATOM 3645 N N . SER A 1 462 ? 4.140 -12.775 -1.331 1.00 86.44 462 SER A N 1
ATOM 3646 C CA . SER A 1 462 ? 4.103 -14.232 -1.437 1.00 86.44 462 SER A CA 1
ATOM 3647 C C . SER A 1 462 ? 2.839 -14.759 -2.106 1.00 86.44 462 SER A C 1
ATOM 3649 O O . SER A 1 462 ? 1.781 -14.134 -2.132 1.00 86.44 462 SER A O 1
ATOM 3651 N N . HIS A 1 463 ? 2.958 -15.951 -2.693 1.00 88.56 463 HIS A N 1
ATOM 3652 C CA . HIS A 1 463 ? 1.814 -16.649 -3.264 1.00 88.56 463 HIS A CA 1
ATOM 3653 C C . HIS A 1 463 ? 0.861 -17.099 -2.152 1.00 88.56 463 HIS A C 1
ATOM 3655 O O . HIS A 1 463 ? 1.247 -17.873 -1.275 1.00 88.56 463 HIS A O 1
ATOM 3661 N N . SER A 1 464 ? -0.396 -16.661 -2.224 1.00 88.88 464 SER A N 1
ATOM 3662 C CA . SER A 1 464 ? -1.455 -17.043 -1.290 1.00 88.88 464 SER A CA 1
ATOM 3663 C C . SER A 1 464 ? -2.570 -17.783 -2.046 1.00 88.88 464 SER A C 1
ATOM 3665 O O . SER A 1 464 ? -3.375 -17.148 -2.731 1.00 88.88 464 SER A O 1
ATOM 3667 N N . PRO A 1 465 ? -2.631 -19.131 -1.978 1.00 89.06 465 PRO A N 1
ATOM 3668 C CA . PRO A 1 465 ? -3.651 -19.908 -2.688 1.00 89.06 465 PRO A CA 1
ATOM 3669 C C . PRO A 1 465 ? -5.055 -19.742 -2.087 1.00 89.06 465 PRO A C 1
ATOM 3671 O O . PRO A 1 465 ? -6.046 -19.964 -2.783 1.00 89.06 465 PRO A O 1
ATOM 3674 N N . GLN A 1 466 ? -5.130 -19.378 -0.804 1.00 88.38 466 GLN A N 1
ATOM 3675 C CA . GLN A 1 466 ? -6.347 -19.136 -0.032 1.00 88.38 466 GLN A CA 1
ATOM 3676 C C . GLN A 1 466 ? -6.026 -18.253 1.182 1.00 88.38 466 GLN A C 1
ATOM 3678 O O . GLN A 1 466 ? -4.872 -18.190 1.613 1.00 88.38 466 GLN A O 1
ATOM 3683 N N . ARG A 1 467 ? -7.051 -17.626 1.771 1.00 85.56 467 ARG A N 1
ATOM 3684 C CA . ARG A 1 467 ? -6.918 -16.945 3.064 1.00 85.56 467 ARG A CA 1
ATOM 3685 C C . ARG A 1 467 ? -6.916 -17.982 4.180 1.00 85.56 467 ARG A C 1
ATOM 3687 O O . ARG A 1 467 ? -7.820 -18.810 4.265 1.00 85.56 467 ARG A O 1
ATOM 3694 N N . PHE A 1 468 ? -5.886 -17.950 5.012 1.00 83.12 468 PHE A N 1
ATOM 3695 C CA . PHE A 1 468 ? -5.869 -18.716 6.251 1.00 83.12 468 PHE A CA 1
ATOM 3696 C C . PHE A 1 468 ? -6.516 -17.873 7.340 1.00 83.12 468 PHE A C 1
ATOM 3698 O O . PHE A 1 468 ? -6.366 -16.663 7.328 1.00 83.12 468 PHE A O 1
ATOM 3705 N N . ASN A 1 469 ? -7.228 -18.502 8.267 1.00 83.88 469 ASN A N 1
ATOM 3706 C CA . ASN A 1 469 ? -7.818 -17.803 9.400 1.00 83.88 469 ASN A CA 1
ATOM 3707 C C . ASN A 1 469 ? -7.075 -18.207 10.667 1.00 83.88 469 ASN A C 1
ATOM 3709 O O . ASN A 1 469 ? -7.060 -19.385 11.028 1.00 83.88 469 ASN A O 1
ATOM 3713 N N . THR A 1 470 ? -6.478 -17.236 11.347 1.00 87.81 470 THR A N 1
ATOM 3714 C CA . THR A 1 470 ? -5.927 -17.406 12.688 1.00 87.81 470 THR A CA 1
ATOM 3715 C C . THR A 1 470 ? -6.874 -16.816 13.723 1.00 87.81 470 THR A C 1
ATOM 3717 O O . THR A 1 470 ? -7.552 -15.811 13.490 1.00 87.81 470 THR A O 1
ATOM 3720 N N . THR A 1 471 ? -6.945 -17.458 14.886 1.00 85.50 471 THR A N 1
ATOM 3721 C CA . THR A 1 471 ? -7.679 -16.953 16.048 1.00 85.50 471 THR A CA 1
ATOM 3722 C C . THR A 1 471 ? -6.663 -16.556 17.102 1.00 85.50 471 THR A C 1
ATOM 3724 O O . THR A 1 471 ? -6.111 -17.411 17.793 1.00 85.50 471 THR A O 1
ATOM 3727 N N . VAL A 1 472 ? -6.388 -15.255 17.196 1.00 90.12 472 VAL A N 1
ATOM 3728 C CA . VAL A 1 472 ? -5.398 -14.711 18.132 1.00 90.12 472 VAL A CA 1
ATOM 3729 C C . VAL A 1 472 ? -6.036 -13.672 19.061 1.00 90.12 472 VAL A C 1
ATOM 3731 O O . VAL A 1 472 ? -6.894 -12.905 18.613 1.00 90.12 472 VAL A O 1
ATOM 3734 N N . PRO A 1 473 ? -5.629 -13.593 20.344 1.00 92.69 473 PRO A N 1
ATOM 3735 C CA . PRO A 1 473 ? -6.209 -12.646 21.301 1.00 92.69 473 PRO A CA 1
ATOM 3736 C C . PRO A 1 473 ? -6.164 -11.182 20.843 1.00 92.69 473 PRO A C 1
ATOM 3738 O O . PRO A 1 473 ? -7.050 -10.399 21.178 1.00 92.69 473 PRO A O 1
ATOM 3741 N N . GLN A 1 474 ? -5.159 -10.807 20.048 1.00 92.50 474 GLN A N 1
ATOM 3742 C CA . GLN A 1 474 ? -4.982 -9.453 19.526 1.00 92.50 474 GLN A CA 1
ATOM 3743 C C . GLN A 1 474 ? -6.163 -9.000 18.654 1.00 92.50 474 GLN A C 1
ATOM 3745 O O . GLN A 1 474 ? -6.549 -7.836 18.734 1.00 92.50 474 GLN A O 1
ATOM 3750 N N . GLN A 1 475 ? -6.785 -9.904 17.888 1.00 92.44 475 GLN A N 1
ATOM 3751 C CA . GLN A 1 475 ? -7.972 -9.588 17.083 1.00 92.44 475 GLN A CA 1
ATOM 3752 C C . GLN A 1 475 ? -9.154 -9.200 17.983 1.00 92.44 475 GLN A C 1
ATOM 3754 O O . GLN A 1 475 ? -9.783 -8.165 17.770 1.00 92.44 475 GLN A O 1
ATOM 3759 N N . ALA A 1 476 ? -9.413 -9.975 19.041 1.00 92.00 476 ALA A N 1
ATOM 3760 C CA . ALA A 1 476 ? -10.464 -9.665 20.010 1.00 92.00 476 ALA A CA 1
ATOM 3761 C C . ALA A 1 476 ? -10.168 -8.358 20.767 1.00 92.00 476 ALA A C 1
ATOM 3763 O O . ALA A 1 476 ? -11.040 -7.500 20.896 1.00 92.00 476 ALA A O 1
ATOM 3764 N N . LEU A 1 477 ? -8.918 -8.153 21.197 1.00 93.12 477 LEU A N 1
ATOM 3765 C CA . LEU A 1 477 ? -8.501 -6.915 21.860 1.00 93.12 477 LEU A CA 1
ATOM 3766 C C . LEU A 1 477 ? -8.636 -5.692 20.948 1.00 93.12 477 LEU A C 1
ATOM 3768 O O . LEU A 1 477 ? -9.010 -4.625 21.435 1.00 93.12 477 LEU A O 1
ATOM 3772 N N . PHE A 1 478 ? -8.382 -5.832 19.646 1.00 93.31 478 PHE A N 1
ATOM 3773 C CA . PHE A 1 478 ? -8.642 -4.778 18.669 1.00 93.31 478 PHE A CA 1
ATOM 3774 C C . PHE A 1 478 ? -10.135 -4.464 18.569 1.00 93.31 478 PHE A C 1
ATOM 3776 O O . PHE A 1 478 ? -10.519 -3.293 18.617 1.00 93.31 478 PHE A O 1
ATOM 3783 N N . LEU A 1 479 ? -10.982 -5.491 18.479 1.00 93.12 479 LEU A N 1
ATOM 3784 C CA . LEU A 1 479 ? -12.433 -5.319 18.409 1.00 93.12 479 LEU A CA 1
ATOM 3785 C C . LEU A 1 479 ? -13.003 -4.632 19.667 1.00 93.12 479 LEU A C 1
ATOM 3787 O O . LEU A 1 479 ? -13.907 -3.800 19.582 1.00 93.12 479 LEU A O 1
ATOM 3791 N N . MET A 1 480 ? -12.426 -4.925 20.833 1.00 91.88 480 MET A N 1
ATOM 3792 C CA . MET A 1 480 ? -12.845 -4.358 22.118 1.00 91.88 480 MET A CA 1
ATOM 3793 C C . MET A 1 480 ? -12.278 -2.959 22.400 1.00 91.88 480 MET A C 1
ATOM 3795 O O . MET A 1 480 ? -12.946 -2.155 23.044 1.00 91.88 480 MET A O 1
ATOM 3799 N N . ASN A 1 481 ? -11.059 -2.644 21.952 1.00 90.06 481 ASN A N 1
ATOM 3800 C CA . ASN A 1 481 ? -10.332 -1.470 22.459 1.00 90.06 481 ASN A CA 1
ATOM 3801 C C . ASN A 1 481 ? -9.851 -0.495 21.380 1.00 90.06 481 ASN A C 1
ATOM 3803 O O . ASN A 1 481 ? -9.346 0.578 21.719 1.00 90.06 481 ASN A O 1
ATOM 3807 N N . SER A 1 482 ? -9.954 -0.838 20.092 1.00 91.94 482 SER A N 1
ATOM 3808 C CA . SER A 1 482 ? -9.394 0.023 19.049 1.00 91.94 482 SER A CA 1
ATOM 3809 C C . SER A 1 482 ? -10.133 1.367 18.961 1.00 91.94 482 SER A C 1
ATOM 3811 O O . SER A 1 482 ? -11.364 1.415 19.067 1.00 91.94 482 SER A O 1
ATOM 3813 N N . PRO A 1 483 ? -9.410 2.473 18.694 1.00 90.94 483 PRO A N 1
ATOM 3814 C CA . PRO A 1 483 ? -10.036 3.763 18.411 1.00 90.94 483 PRO A CA 1
ATOM 3815 C C . PRO A 1 483 ? -11.027 3.694 17.246 1.00 90.94 483 PRO A C 1
ATOM 3817 O O . PRO A 1 483 ? -12.049 4.371 17.284 1.00 90.94 483 PRO A O 1
ATOM 3820 N N . PHE A 1 484 ? -10.743 2.842 16.252 1.00 92.12 484 PHE A N 1
ATOM 3821 C CA . PHE A 1 484 ? -11.641 2.571 15.134 1.00 92.12 484 PHE A CA 1
ATOM 3822 C C . PHE A 1 484 ? -12.992 2.053 15.637 1.00 92.12 484 PHE A C 1
ATOM 3824 O O . PHE A 1 484 ? -13.998 2.729 15.457 1.00 92.12 484 PHE A O 1
ATOM 3831 N N . MET A 1 485 ? -13.027 0.925 16.354 1.00 94.62 485 MET A N 1
ATOM 3832 C CA . MET A 1 485 ? -14.288 0.342 16.834 1.00 94.62 485 MET A CA 1
ATOM 3833 C C . MET A 1 485 ? -15.060 1.273 17.764 1.00 94.62 485 MET A C 1
ATOM 3835 O O . MET A 1 485 ? -16.277 1.398 17.635 1.00 94.62 485 MET A O 1
ATOM 3839 N N . ARG A 1 486 ? -14.358 1.974 18.662 1.00 93.38 486 ARG A N 1
ATOM 3840 C CA . ARG A 1 486 ? -14.985 2.938 19.576 1.00 93.38 486 ARG A CA 1
ATOM 3841 C C . ARG A 1 486 ? -15.649 4.090 18.826 1.00 93.38 486 ARG A C 1
ATOM 3843 O O . ARG A 1 486 ? -16.799 4.407 19.111 1.00 93.38 486 ARG A O 1
ATOM 3850 N N . ALA A 1 487 ? -14.970 4.670 17.834 1.00 93.06 487 ALA A N 1
ATOM 3851 C CA . ALA A 1 487 ? -15.536 5.748 17.025 1.00 93.06 487 ALA A CA 1
ATOM 3852 C C . ALA A 1 487 ? -16.807 5.303 16.281 1.00 93.06 487 ALA A C 1
ATOM 3854 O O . ALA A 1 487 ? -17.777 6.058 16.211 1.00 93.06 487 ALA A O 1
ATOM 3855 N N . ARG A 1 488 ? -16.833 4.062 15.776 1.00 95.31 488 ARG A N 1
ATOM 3856 C CA . ARG A 1 488 ? -17.999 3.482 15.089 1.00 95.31 488 ARG A CA 1
ATOM 3857 C C . ARG A 1 488 ? -19.158 3.213 16.044 1.00 95.31 488 ARG A C 1
ATOM 3859 O O . ARG A 1 488 ? -20.298 3.555 15.739 1.00 95.31 488 ARG A O 1
ATOM 3866 N N . ALA A 1 489 ? -18.858 2.689 17.226 1.00 95.50 489 ALA A N 1
ATOM 3867 C CA . ALA A 1 489 ? -19.841 2.472 18.278 1.00 95.50 489 ALA A CA 1
ATOM 3868 C C . ALA A 1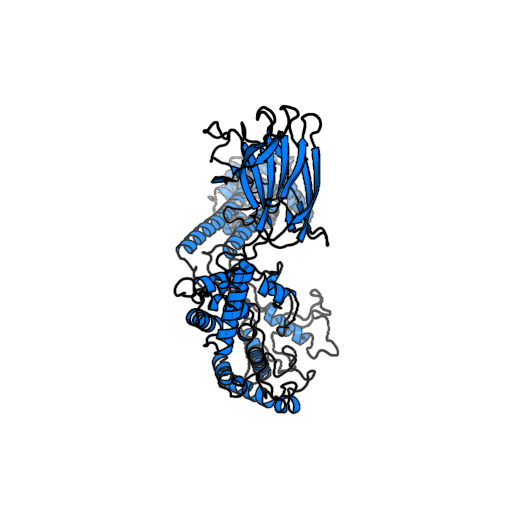 489 ? -20.480 3.795 18.743 1.00 95.50 489 ALA A C 1
ATOM 3870 O O . ALA A 1 489 ? -21.706 3.904 18.823 1.00 95.50 489 ALA A O 1
ATOM 3871 N N . ASP A 1 490 ? -19.661 4.831 18.951 1.00 93.75 490 ASP A N 1
ATOM 3872 C CA . ASP A 1 490 ? -20.123 6.176 19.306 1.00 93.75 490 ASP A CA 1
ATOM 3873 C C . ASP A 1 490 ? -20.964 6.809 18.184 1.00 93.75 490 ASP A C 1
ATOM 3875 O O . ASP A 1 490 ? -21.986 7.445 18.458 1.00 93.75 490 ASP A O 1
ATOM 3879 N N . ALA A 1 491 ? -20.578 6.613 16.918 1.00 94.19 491 ALA A N 1
ATOM 3880 C CA . ALA A 1 491 ? -21.331 7.103 15.765 1.00 94.19 491 ALA A CA 1
ATOM 3881 C C . ALA A 1 491 ? -22.727 6.465 15.673 1.00 94.19 491 ALA A C 1
ATOM 3883 O O . ALA A 1 491 ? -23.712 7.179 15.474 1.00 94.19 491 ALA A O 1
ATOM 3884 N N . ILE A 1 492 ? -22.831 5.147 15.879 1.00 94.56 492 ILE A N 1
ATOM 3885 C CA . ILE A 1 492 ? -24.119 4.440 15.901 1.00 94.56 492 ILE A CA 1
ATOM 3886 C C . ILE A 1 492 ? -24.981 4.928 17.067 1.00 94.56 492 ILE A C 1
ATOM 3888 O O . ILE A 1 492 ? -26.149 5.264 16.863 1.00 94.56 492 ILE A O 1
ATOM 3892 N N . ALA A 1 493 ? -24.416 5.016 18.273 1.00 92.00 493 ALA A N 1
ATOM 3893 C CA . ALA A 1 493 ? -25.142 5.495 19.447 1.00 92.00 493 ALA A CA 1
ATOM 3894 C C . ALA A 1 493 ? -25.694 6.911 19.234 1.00 92.00 493 ALA A C 1
ATOM 3896 O O . ALA A 1 493 ? -26.860 7.168 19.519 1.00 92.00 493 ALA A O 1
ATOM 3897 N N . LYS A 1 494 ? -24.890 7.812 18.657 1.00 91.56 494 LYS A N 1
ATOM 3898 C CA . LYS A 1 494 ? -25.311 9.181 18.327 1.00 91.56 494 LYS A CA 1
ATOM 3899 C C . LYS A 1 494 ? -26.409 9.228 17.259 1.00 91.56 494 LYS A C 1
ATOM 3901 O O . LYS A 1 494 ? -27.250 10.121 17.298 1.00 91.56 494 LYS A O 1
ATOM 3906 N N . ALA A 1 495 ? -26.384 8.307 16.297 1.00 90.62 495 ALA A N 1
ATOM 3907 C CA . ALA A 1 495 ? -27.386 8.213 15.237 1.00 90.62 495 ALA A CA 1
ATOM 3908 C C . ALA A 1 495 ? -28.674 7.488 15.674 1.00 90.62 495 ALA A C 1
ATOM 3910 O O . ALA A 1 495 ? -29.639 7.460 14.909 1.00 90.62 495 ALA A O 1
ATOM 3911 N N . THR A 1 496 ? -28.697 6.892 16.870 1.00 90.12 496 THR A N 1
ATOM 3912 C CA . THR A 1 496 ? -29.852 6.150 17.384 1.00 90.12 496 THR A CA 1
ATOM 3913 C C . THR A 1 496 ? -30.861 7.125 18.002 1.00 90.12 496 THR A C 1
ATOM 3915 O O . THR A 1 496 ? -30.497 7.882 18.904 1.00 90.12 496 THR A O 1
ATOM 3918 N N . PRO A 1 497 ? -32.124 7.146 17.539 1.00 83.62 497 PRO A N 1
ATOM 3919 C CA . PRO A 1 497 ? -33.145 8.018 18.108 1.00 83.62 497 PRO A CA 1
ATOM 3920 C C . PRO A 1 497 ? -33.495 7.589 19.540 1.00 83.62 497 PRO A C 1
ATOM 3922 O O . PRO A 1 497 ? -33.659 6.402 19.813 1.00 83.62 497 PRO A O 1
ATOM 3925 N N . LEU A 1 498 ? -33.640 8.565 20.441 1.00 80.88 498 LEU A N 1
ATOM 3926 C CA . LEU A 1 498 ? -34.027 8.353 21.839 1.00 80.88 498 LEU A CA 1
ATOM 3927 C C . LEU A 1 498 ? -35.290 9.149 22.170 1.00 80.88 498 LEU A C 1
ATOM 3929 O O . LEU A 1 498 ? -35.395 10.329 21.822 1.00 80.88 498 LEU A O 1
ATOM 3933 N N . LYS A 1 499 ? -36.231 8.532 22.891 1.00 71.88 499 LYS A N 1
ATOM 3934 C CA . LYS A 1 499 ? -37.333 9.251 23.543 1.00 71.88 499 LYS A CA 1
ATOM 3935 C C . LYS A 1 499 ? -36.865 9.733 24.917 1.00 71.88 499 LYS A C 1
ATOM 3937 O O . LYS A 1 499 ? -36.848 8.981 25.885 1.00 71.88 499 LYS A O 1
ATOM 3942 N N . GLY A 1 500 ? -36.472 11.003 25.001 1.00 65.81 500 GLY A N 1
ATOM 3943 C CA . GLY A 1 500 ? -35.933 11.592 26.231 1.00 65.81 500 GLY A CA 1
ATOM 3944 C C . GLY A 1 500 ? -34.508 11.115 26.529 1.00 65.81 500 GLY A C 1
ATOM 3945 O O . GLY A 1 500 ? -33.692 10.990 25.621 1.00 65.81 500 GLY A O 1
ATOM 3946 N N . SER A 1 501 ? -34.196 10.874 27.804 1.00 58.78 501 SER A N 1
ATOM 3947 C CA . SER A 1 501 ? -32.898 10.342 28.252 1.00 58.78 501 SER A CA 1
ATOM 3948 C C . SER A 1 501 ? -32.913 8.828 28.487 1.00 58.78 501 SER A C 1
ATOM 3950 O O . SER A 1 501 ? -31.935 8.281 28.990 1.00 58.78 501 SER A O 1
ATOM 3952 N N . THR A 1 502 ? -34.030 8.158 28.196 1.00 60.12 502 THR A N 1
ATOM 3953 C CA . THR A 1 502 ? -34.235 6.751 28.536 1.00 60.12 502 THR A CA 1
ATOM 3954 C C . THR A 1 502 ? -33.914 5.835 27.373 1.00 60.12 502 THR A C 1
ATOM 3956 O O . THR A 1 502 ? -34.326 6.060 26.236 1.00 60.12 502 THR A O 1
ATOM 3959 N N . PHE A 1 503 ? -33.194 4.772 27.703 1.00 72.12 503 PHE A N 1
ATOM 3960 C CA . PHE A 1 503 ? -32.906 3.662 26.820 1.00 72.12 503 PHE A CA 1
ATOM 3961 C C . PHE A 1 503 ? -34.134 2.743 26.734 1.00 72.12 503 PHE A C 1
ATOM 3963 O O . PHE A 1 503 ? -34.423 2.000 27.671 1.00 72.12 503 PHE A O 1
ATOM 3970 N N . ASP A 1 504 ? -34.898 2.847 25.645 1.00 81.75 504 ASP A N 1
ATOM 3971 C CA . ASP A 1 504 ? -36.148 2.109 25.449 1.00 81.75 504 ASP A CA 1
ATOM 3972 C C . ASP A 1 504 ? -36.029 0.993 24.392 1.00 81.75 504 ASP A C 1
ATOM 3974 O O . ASP A 1 504 ? -35.016 0.825 23.709 1.00 81.75 504 ASP A O 1
ATOM 3978 N N . SER A 1 505 ? -37.085 0.184 24.269 1.00 85.44 505 SER A N 1
ATOM 3979 C CA . SER A 1 505 ? -37.146 -0.915 23.298 1.00 85.44 505 SER A CA 1
ATOM 3980 C C . SER A 1 505 ? -37.093 -0.448 21.839 1.00 85.44 505 SER A C 1
ATOM 3982 O O . SER A 1 505 ? -36.704 -1.226 20.970 1.00 85.44 505 SER A O 1
ATOM 3984 N N . GLU A 1 506 ? -37.493 0.796 21.548 1.00 87.81 506 GLU A N 1
ATOM 3985 C CA . GLU A 1 506 ? -37.429 1.349 20.190 1.00 87.81 506 GLU A CA 1
ATOM 3986 C C . GLU A 1 506 ? -35.985 1.676 19.802 1.00 87.81 506 GLU A C 1
ATOM 3988 O O . GLU A 1 506 ? -35.564 1.321 18.700 1.00 87.81 506 GLU A O 1
ATOM 3993 N N . ALA A 1 507 ? -35.204 2.260 20.716 1.00 89.31 507 ALA A N 1
ATOM 3994 C CA . ALA A 1 507 ? -33.778 2.498 20.518 1.00 89.31 507 ALA A CA 1
ATOM 3995 C C . ALA A 1 507 ? -33.018 1.181 20.285 1.00 89.31 507 ALA A C 1
ATOM 3997 O O . ALA A 1 507 ? -32.248 1.078 19.330 1.00 89.31 507 ALA A O 1
ATOM 3998 N N . ILE A 1 508 ? -33.290 0.144 21.091 1.00 91.12 508 ILE A N 1
ATOM 3999 C CA . ILE A 1 508 ? -32.706 -1.198 20.905 1.00 91.12 508 ILE A CA 1
ATOM 4000 C C . ILE A 1 508 ? -33.048 -1.747 19.524 1.00 91.12 508 ILE A C 1
ATOM 4002 O O . ILE A 1 508 ? -32.155 -2.164 18.786 1.00 91.12 508 ILE A O 1
ATOM 4006 N N . ARG A 1 509 ? -34.331 -1.715 19.146 1.00 92.50 509 ARG A N 1
ATOM 4007 C CA . ARG A 1 509 ? -34.776 -2.185 17.831 1.00 92.50 509 ARG A CA 1
ATOM 4008 C C . ARG A 1 509 ? -34.058 -1.447 16.702 1.00 92.50 509 ARG A C 1
ATOM 4010 O O . ARG A 1 509 ? -33.585 -2.095 15.774 1.00 92.50 509 ARG A O 1
ATOM 4017 N N . ALA A 1 510 ? -33.923 -0.125 16.799 1.00 92.31 510 ALA A N 1
ATOM 4018 C CA . ALA A 1 510 ? -33.221 0.675 15.798 1.00 92.31 510 ALA A CA 1
ATOM 4019 C C . ALA A 1 510 ? -31.742 0.267 15.655 1.00 92.31 510 ALA A C 1
ATOM 4021 O O . ALA A 1 510 ? -31.229 0.210 14.537 1.00 92.31 510 ALA A O 1
ATOM 4022 N N . MET A 1 511 ? -31.060 -0.067 16.758 1.00 92.94 511 MET A N 1
ATOM 4023 C CA . MET A 1 511 ? -29.676 -0.558 16.716 1.00 92.94 511 MET A CA 1
ATOM 4024 C C . MET A 1 511 ? -29.567 -1.941 16.072 1.00 92.94 511 MET A 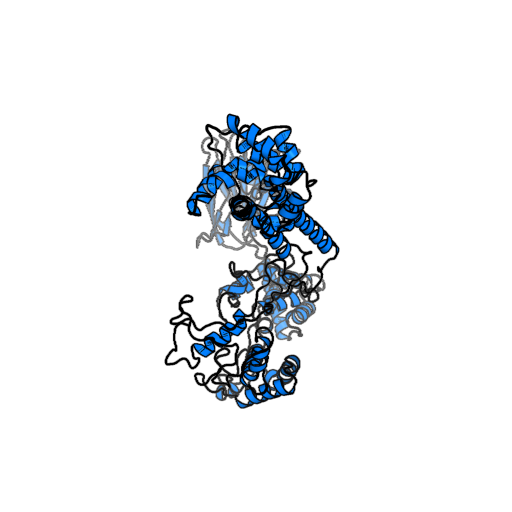C 1
ATOM 4026 O O . MET A 1 511 ? -28.706 -2.141 15.216 1.00 92.94 511 MET A O 1
ATOM 4030 N N . TYR A 1 512 ? -30.450 -2.874 16.433 1.00 95.25 512 TYR A N 1
ATOM 4031 C CA . TYR A 1 512 ? -30.487 -4.216 15.839 1.00 95.25 512 TYR A CA 1
ATOM 4032 C C . TYR A 1 512 ? -30.767 -4.159 14.335 1.00 95.25 512 TYR A C 1
ATOM 4034 O O . TYR A 1 512 ? -30.040 -4.772 13.559 1.00 95.25 512 TYR A O 1
ATOM 4042 N N . GLN A 1 513 ? -31.732 -3.350 13.895 1.00 94.12 513 GLN A N 1
ATOM 4043 C CA . GLN A 1 513 ? -32.009 -3.170 12.468 1.00 94.12 513 GLN A CA 1
ATOM 4044 C C . GLN A 1 513 ? -30.830 -2.539 11.723 1.00 94.12 513 GLN A C 1
ATOM 4046 O O . GLN A 1 513 ? -30.561 -2.893 10.578 1.00 94.12 513 GLN A O 1
ATOM 4051 N N . ARG A 1 514 ? -30.104 -1.613 12.360 1.00 94.38 514 ARG A N 1
ATOM 4052 C CA . ARG A 1 514 ? -28.949 -0.953 11.741 1.00 94.38 514 ARG A CA 1
ATOM 4053 C C . ARG A 1 514 ? -27.723 -1.862 11.636 1.00 94.38 514 ARG A C 1
ATOM 4055 O O . ARG A 1 514 ? -27.014 -1.786 10.639 1.00 94.38 514 ARG A O 1
ATOM 4062 N N . ILE A 1 515 ? -27.454 -2.667 12.664 1.00 95.88 515 ILE A N 1
ATOM 4063 C CA . ILE A 1 515 ? -26.238 -3.489 12.763 1.00 95.88 515 ILE A CA 1
ATOM 4064 C C . ILE A 1 515 ? -26.477 -4.896 12.206 1.00 95.88 515 ILE A C 1
ATOM 4066 O O . ILE A 1 515 ? -25.708 -5.356 11.374 1.00 95.88 515 ILE A O 1
ATOM 4070 N N . LEU A 1 516 ? -27.543 -5.566 12.647 1.00 95.25 516 LEU A N 1
ATOM 4071 C CA . LEU A 1 516 ? -27.842 -6.971 12.340 1.00 95.25 516 LEU A CA 1
ATOM 4072 C C . LEU A 1 516 ? -28.921 -7.140 11.257 1.00 95.25 516 LEU A C 1
ATOM 4074 O O . LEU A 1 516 ? -29.243 -8.261 10.881 1.00 95.25 516 LEU A O 1
ATOM 4078 N N . ALA A 1 517 ? -29.498 -6.042 10.751 1.00 94.00 517 ALA A N 1
ATOM 4079 C CA . ALA A 1 517 ? -30.523 -6.051 9.702 1.00 94.00 517 ALA A CA 1
ATOM 4080 C C . ALA A 1 517 ? -31.784 -6.884 10.029 1.00 94.00 517 ALA A C 1
ATOM 4082 O O . ALA A 1 517 ? -32.484 -7.346 9.126 1.00 94.00 517 ALA A O 1
ATOM 4083 N N . ARG A 1 518 ? -32.111 -7.036 11.318 1.00 94.69 518 ARG A N 1
ATOM 4084 C CA . ARG A 1 518 ? -33.325 -7.709 11.804 1.00 94.69 518 ARG A CA 1
ATOM 4085 C C . ARG A 1 518 ? -33.860 -7.067 13.081 1.00 94.69 518 ARG A C 1
ATOM 4087 O O . ARG A 1 518 ? -33.178 -6.265 13.714 1.00 94.69 518 ARG A O 1
ATOM 4094 N N . ASP A 1 519 ? -35.064 -7.460 13.479 1.00 95.88 519 ASP A N 1
ATOM 4095 C CA . ASP A 1 519 ? -35.602 -7.111 14.793 1.00 95.88 519 ASP A CA 1
ATOM 4096 C C . ASP A 1 519 ? -34.973 -7.973 15.911 1.00 95.88 519 ASP A C 1
ATOM 4098 O O . ASP A 1 519 ? -34.653 -9.148 15.679 1.00 95.88 519 ASP A O 1
ATOM 4102 N N . PRO A 1 520 ? -34.797 -7.413 17.125 1.00 95.56 520 PRO A N 1
ATOM 4103 C CA . PRO A 1 520 ? -34.385 -8.173 18.300 1.00 95.56 520 PRO A CA 1
ATOM 4104 C C . PRO A 1 520 ? -35.516 -9.093 18.774 1.00 95.56 520 PRO A C 1
ATOM 4106 O O . PRO A 1 520 ? -36.695 -8.724 18.730 1.00 95.56 520 PRO A O 1
ATOM 4109 N N . GLN A 1 521 ? -35.155 -10.266 19.284 1.00 95.31 521 GLN A N 1
ATOM 4110 C CA . GLN A 1 521 ? -36.072 -11.154 19.993 1.00 95.31 521 GLN A CA 1
ATOM 4111 C C . GLN A 1 521 ? -36.442 -10.579 21.377 1.00 95.31 521 GLN A C 1
ATOM 4113 O O . GLN A 1 521 ? -35.718 -9.733 21.910 1.00 95.31 521 GLN A O 1
ATOM 4118 N N . PRO A 1 522 ? -37.569 -10.995 21.989 1.00 93.50 522 PRO A N 1
ATOM 4119 C CA . PRO A 1 522 ? -37.999 -10.457 23.284 1.00 93.50 522 PRO A CA 1
ATOM 4120 C C . PRO A 1 522 ? -36.959 -10.599 24.408 1.00 93.50 522 PRO A C 1
ATOM 4122 O O . PRO A 1 522 ? -36.788 -9.679 25.205 1.00 93.50 522 PRO A O 1
ATOM 4125 N N . ASP A 1 523 ? -36.242 -11.719 24.448 1.00 95.81 523 ASP A N 1
ATOM 4126 C CA . ASP A 1 523 ? -35.150 -11.986 25.388 1.00 95.81 523 ASP A CA 1
ATOM 4127 C C . ASP A 1 523 ? -33.906 -11.133 25.094 1.00 95.81 523 ASP A C 1
ATOM 4129 O O . ASP A 1 523 ? -33.269 -10.627 26.017 1.00 95.81 523 ASP A O 1
ATOM 4133 N N . GLU A 1 524 ? -33.593 -10.887 23.821 1.00 94.88 524 GLU A N 1
ATOM 4134 C CA . GLU A 1 524 ? -32.518 -9.973 23.411 1.00 94.88 524 GLU A CA 1
ATOM 4135 C C . GLU A 1 524 ? -32.797 -8.516 23.808 1.00 94.88 524 GLU A C 1
ATOM 4137 O O . GLU A 1 524 ? -31.876 -7.799 24.212 1.00 94.88 524 GLU A O 1
ATOM 4142 N N . VAL A 1 525 ? -34.061 -8.073 23.741 1.00 93.06 525 VAL A N 1
ATOM 4143 C CA . VAL A 1 525 ? -34.470 -6.749 24.243 1.00 93.06 525 VAL A CA 1
ATOM 4144 C C . VAL A 1 525 ? -34.229 -6.659 25.746 1.00 93.06 525 VAL A C 1
ATOM 4146 O O . VAL A 1 525 ? -33.627 -5.691 26.210 1.00 93.06 525 VAL A O 1
ATOM 4149 N N . GLU A 1 526 ? -34.652 -7.671 26.504 1.00 91.19 526 GLU A N 1
ATOM 4150 C CA . GLU A 1 526 ? -34.454 -7.711 27.953 1.00 91.19 526 GLU A CA 1
ATOM 4151 C C . GLU A 1 526 ? -32.961 -7.713 28.327 1.00 91.19 526 GLU A C 1
ATOM 4153 O O . GLU A 1 526 ? -32.536 -6.951 29.201 1.00 91.19 526 GLU A O 1
ATOM 4158 N N . LEU A 1 527 ? -32.144 -8.514 27.636 1.00 92.75 527 LEU A N 1
ATOM 4159 C CA . LEU A 1 527 ? -30.693 -8.557 27.834 1.00 92.75 527 LEU A CA 1
ATOM 4160 C C . LEU A 1 527 ? -30.033 -7.210 27.526 1.00 92.75 527 LEU A C 1
ATOM 4162 O O . LEU A 1 527 ? -29.210 -6.742 28.312 1.00 92.75 527 LEU A O 1
ATOM 4166 N N . ALA A 1 528 ? -30.415 -6.562 26.424 1.00 92.25 528 ALA A N 1
ATOM 4167 C CA . ALA A 1 528 ? -29.892 -5.250 26.057 1.00 92.25 528 ALA A CA 1
ATOM 4168 C C . ALA A 1 528 ? -30.260 -4.176 27.094 1.00 92.25 528 ALA A C 1
ATOM 4170 O O . ALA A 1 528 ? -29.407 -3.365 27.461 1.00 92.25 528 ALA A O 1
ATOM 4171 N N . GLN A 1 529 ? -31.499 -4.184 27.605 1.00 89.44 529 GLN A N 1
ATOM 4172 C CA . GLN A 1 529 ? -31.952 -3.269 28.663 1.00 89.44 529 GLN A CA 1
ATOM 4173 C C . GLN A 1 529 ? -31.155 -3.448 29.953 1.00 89.44 529 GLN A C 1
ATOM 4175 O O . GLN A 1 529 ? -30.670 -2.462 30.510 1.00 89.44 529 GLN A O 1
ATOM 4180 N N . ARG A 1 530 ? -30.979 -4.697 30.400 1.00 90.12 530 ARG A N 1
ATOM 4181 C CA . ARG A 1 530 ? -30.172 -5.018 31.586 1.00 90.12 530 ARG A CA 1
ATOM 4182 C C . ARG A 1 530 ? -28.720 -4.580 31.402 1.00 90.12 530 ARG A C 1
ATOM 4184 O O . ARG A 1 530 ? -28.195 -3.868 32.248 1.00 90.12 530 ARG A O 1
ATOM 4191 N N . PHE A 1 531 ? -28.116 -4.910 30.260 1.00 90.50 531 PHE A N 1
ATOM 4192 C CA . PHE A 1 531 ? -26.743 -4.518 29.941 1.00 90.50 531 PHE A CA 1
ATOM 4193 C C . PHE A 1 531 ? -26.545 -2.998 29.993 1.00 90.50 531 PHE A C 1
ATOM 4195 O O . PHE A 1 531 ? -25.591 -2.515 30.601 1.00 90.50 531 PHE A O 1
ATOM 4202 N N . ALA A 1 532 ? -27.447 -2.226 29.382 1.00 83.94 532 ALA A N 1
ATOM 4203 C CA . ALA A 1 532 ? -27.342 -0.772 29.387 1.00 83.94 532 ALA A CA 1
ATOM 4204 C C . ALA A 1 532 ? -27.519 -0.177 30.794 1.00 83.94 532 ALA A C 1
ATOM 4206 O O . ALA A 1 532 ? -26.810 0.769 31.140 1.00 83.94 532 ALA A O 1
ATOM 4207 N N . ALA A 1 533 ? -28.421 -0.736 31.607 1.00 84.19 533 ALA A N 1
ATOM 4208 C CA . ALA A 1 533 ? -28.605 -0.323 32.997 1.00 84.19 533 ALA A CA 1
ATOM 4209 C C . ALA A 1 533 ? -27.349 -0.596 33.844 1.00 84.19 533 ALA A C 1
ATOM 4211 O O . ALA A 1 533 ? -26.901 0.286 34.579 1.00 84.19 533 ALA A O 1
ATOM 4212 N N . ASP A 1 534 ? -26.736 -1.771 33.686 1.00 85.81 534 ASP A N 1
ATOM 4213 C CA . ASP A 1 534 ? -25.491 -2.130 34.374 1.00 85.81 534 ASP A CA 1
ATOM 4214 C C . ASP A 1 534 ? -24.329 -1.224 33.938 1.00 85.81 534 ASP A C 1
ATOM 4216 O O . ASP A 1 534 ? -23.562 -0.739 34.773 1.00 85.81 534 ASP A O 1
ATOM 4220 N N . ALA A 1 535 ? -24.219 -0.935 32.636 1.00 83.38 535 ALA A N 1
ATOM 4221 C CA . ALA A 1 535 ? -23.185 -0.050 32.109 1.00 83.38 535 ALA A CA 1
ATOM 4222 C C . ALA A 1 535 ? -23.334 1.390 32.633 1.00 83.38 535 ALA A C 1
ATOM 4224 O O . ALA A 1 535 ? -22.332 2.051 32.918 1.00 83.38 535 ALA A O 1
ATOM 4225 N N . ASP A 1 536 ? -24.568 1.879 32.790 1.00 79.81 536 ASP A N 1
ATOM 4226 C CA . ASP A 1 536 ? -24.843 3.197 33.372 1.00 79.81 536 ASP A CA 1
ATOM 4227 C C . ASP A 1 536 ? -24.482 3.241 34.865 1.00 79.81 536 ASP A C 1
ATOM 4229 O O . ASP A 1 536 ? -23.789 4.157 35.320 1.00 79.81 536 ASP A O 1
ATOM 4233 N N . ALA A 1 537 ? -24.851 2.196 35.614 1.00 77.81 537 ALA A N 1
ATOM 4234 C CA . ALA A 1 537 ? -24.505 2.056 37.026 1.00 77.81 537 ALA A CA 1
ATOM 4235 C C . ALA A 1 537 ? -22.981 2.042 37.248 1.00 77.81 537 ALA A C 1
ATOM 4237 O O . ALA A 1 537 ? -22.472 2.794 38.085 1.00 77.81 537 ALA A O 1
ATOM 4238 N N . LEU A 1 538 ? -22.243 1.259 36.452 1.00 71.75 538 LEU A N 1
ATOM 4239 C CA . LEU A 1 538 ? -20.778 1.181 36.506 1.00 71.75 538 LEU A CA 1
ATOM 4240 C C . LEU A 1 538 ? -20.108 2.502 36.100 1.00 71.75 538 LEU A C 1
ATOM 4242 O O . LEU A 1 538 ? -19.141 2.928 36.733 1.00 71.75 538 LEU A O 1
ATOM 4246 N N . ASN A 1 539 ? -20.641 3.208 35.097 1.00 67.56 539 ASN A N 1
ATOM 4247 C CA . ASN A 1 539 ? -20.159 4.542 34.720 1.00 67.56 539 ASN A CA 1
ATOM 4248 C C . ASN A 1 539 ? -20.365 5.587 35.837 1.00 67.56 539 ASN A C 1
ATOM 4250 O O . ASN A 1 539 ? -19.604 6.560 35.938 1.00 67.56 539 ASN A O 1
ATOM 4254 N N . GLY A 1 540 ? -21.370 5.393 36.696 1.00 60.88 540 GLY A N 1
ATOM 4255 C CA . GLY A 1 540 ? -21.593 6.193 37.900 1.00 60.88 540 GLY A CA 1
ATOM 4256 C C . GLY A 1 540 ? -20.464 6.068 38.935 1.00 60.88 540 GLY A C 1
ATOM 4257 O O . GLY A 1 540 ? -20.149 7.041 39.639 1.00 60.88 540 GLY A O 1
ATOM 4258 N N . GLU A 1 541 ? -19.779 4.924 38.987 1.00 60.19 541 GLU A N 1
ATOM 4259 C CA . GLU A 1 541 ? -18.665 4.634 39.897 1.00 60.19 541 GLU A CA 1
ATOM 4260 C C . GLU A 1 541 ? -17.331 5.200 39.380 1.00 60.19 541 GLU A C 1
ATOM 4262 O O . GLU A 1 541 ? -16.375 4.488 39.110 1.00 60.19 541 GLU A O 1
ATOM 4267 N N . LYS A 1 542 ? -17.244 6.528 39.224 1.00 61.75 542 LYS A N 1
ATOM 4268 C CA . LYS A 1 542 ? -16.013 7.216 38.774 1.00 61.75 542 LYS A CA 1
ATOM 4269 C C . LYS A 1 542 ? -14.875 7.089 39.814 1.00 61.75 542 LYS A C 1
ATOM 4271 O O . LYS A 1 542 ? -15.004 7.733 40.862 1.00 61.75 542 LYS A O 1
ATOM 4276 N N . PRO A 1 543 ? -13.756 6.382 39.538 1.00 58.09 543 PRO A N 1
ATOM 4277 C CA . PRO A 1 543 ? -12.655 6.204 40.500 1.00 58.09 543 PRO A CA 1
ATOM 4278 C C . PRO A 1 543 ? -11.745 7.441 40.629 1.00 58.09 543 PRO A C 1
ATOM 4280 O O . PRO A 1 543 ? -11.068 7.618 41.640 1.00 58.09 543 PRO A O 1
ATOM 4283 N N . PHE A 1 544 ? -11.765 8.341 39.639 1.00 65.25 544 PHE A N 1
ATOM 4284 C CA . PHE A 1 544 ? -11.003 9.592 39.642 1.00 65.25 544 PHE A CA 1
ATOM 4285 C C . PHE A 1 544 ? -11.947 10.759 39.885 1.00 65.25 544 PHE A C 1
ATOM 4287 O O . PHE A 1 544 ? -12.826 11.038 39.072 1.00 65.25 544 PHE A O 1
ATOM 4294 N N . ARG A 1 545 ? -11.791 11.427 41.025 1.00 75.38 545 ARG A N 1
ATOM 4295 C CA . ARG A 1 545 ? -12.577 12.608 41.382 1.00 75.38 545 ARG A CA 1
ATOM 4296 C C . ARG A 1 545 ? -11.675 13.577 42.126 1.00 75.38 545 ARG A C 1
ATOM 4298 O O . ARG A 1 545 ? -11.757 13.685 43.345 1.00 75.38 545 ARG A O 1
ATOM 4305 N N . TRP A 1 546 ? -10.796 14.252 41.396 1.00 90.81 546 TRP A N 1
ATOM 4306 C CA . TRP A 1 546 ? -10.096 15.409 41.939 1.00 90.81 546 TRP A CA 1
ATOM 4307 C C . TRP A 1 546 ? -10.931 16.671 41.726 1.00 90.81 546 TRP A C 1
ATOM 4309 O O . TRP A 1 546 ? -11.621 16.821 40.717 1.00 90.81 546 TRP A O 1
ATOM 4319 N N . SER A 1 547 ? -10.895 17.578 42.695 1.00 92.56 547 SER A N 1
ATOM 4320 C CA . SER A 1 547 ? -11.444 18.929 42.563 1.00 92.56 547 SER A CA 1
ATOM 4321 C C . SER A 1 547 ? -10.487 19.932 43.188 1.00 92.56 547 SER A C 1
ATOM 4323 O O . SER A 1 547 ? -9.854 19.618 44.193 1.00 92.56 547 SER A O 1
ATOM 4325 N N . TYR A 1 548 ? -10.391 21.118 42.595 1.00 95.31 548 TYR A N 1
ATOM 4326 C CA . TYR A 1 548 ? -9.382 22.120 42.931 1.00 95.31 548 TYR A CA 1
ATOM 4327 C C . TYR A 1 548 ? -10.061 23.442 43.262 1.00 95.31 548 TYR A C 1
ATOM 4329 O O . TYR A 1 548 ? -11.050 23.819 42.628 1.00 95.31 548 TYR A O 1
ATOM 4337 N N . GLY A 1 549 ? -9.579 24.105 44.299 1.00 95.38 549 GLY A N 1
ATOM 4338 C CA . GLY A 1 549 ? -10.264 25.254 44.861 1.00 95.38 549 GLY A CA 1
ATOM 4339 C C . GLY A 1 549 ? -9.562 25.785 46.091 1.00 95.38 549 GLY A C 1
ATOM 4340 O O . GLY A 1 549 ? -8.355 25.612 46.254 1.00 95.38 549 GLY A O 1
ATOM 4341 N N . SER A 1 550 ? -10.335 26.392 46.976 1.00 94.88 550 SER A N 1
ATOM 4342 C CA . SER A 1 550 ? -9.850 26.927 48.239 1.00 94.88 550 SER A CA 1
ATOM 4343 C C . SER A 1 550 ? -10.794 26.627 49.391 1.00 94.88 550 SER A C 1
ATOM 4345 O O . SER A 1 550 ? -11.987 26.385 49.201 1.00 94.88 550 SER A O 1
ATOM 4347 N N . MET A 1 551 ? -10.254 26.678 50.602 1.00 94.44 551 MET A N 1
ATOM 4348 C CA . MET A 1 551 ? -11.015 26.630 51.848 1.00 94.44 551 MET A CA 1
ATOM 4349 C C . MET A 1 551 ? -10.544 27.765 52.752 1.00 94.44 551 MET A C 1
ATOM 4351 O O . MET A 1 551 ? -9.358 28.094 52.764 1.00 94.44 551 MET A O 1
ATOM 4355 N N . GLN A 1 552 ? -11.460 28.355 53.515 1.00 92.50 552 GLN A N 1
ATOM 4356 C CA . GLN A 1 552 ? -11.090 29.347 54.519 1.00 92.50 552 GLN A CA 1
ATOM 4357 C C . GLN A 1 552 ? -10.555 28.640 55.765 1.00 92.50 552 GLN A C 1
ATOM 4359 O O . GLN A 1 552 ? -11.228 27.769 56.321 1.00 92.50 552 GLN A O 1
ATOM 4364 N N . LEU A 1 553 ? -9.351 29.010 56.186 1.00 91.75 553 LEU A N 1
ATOM 4365 C CA . LEU A 1 553 ? -8.741 28.583 57.432 1.00 91.75 553 LEU A CA 1
ATOM 4366 C C . LEU A 1 553 ? -9.255 29.462 58.574 1.00 91.75 553 LEU A C 1
ATOM 4368 O O . LEU A 1 553 ? -9.187 30.684 58.547 1.00 91.75 553 LEU A O 1
ATOM 4372 N N . THR A 1 554 ? -9.750 28.813 59.612 1.00 89.69 554 THR A N 1
ATOM 4373 C CA . THR A 1 554 ? -10.106 29.423 60.891 1.00 89.69 554 THR A CA 1
ATOM 4374 C C . THR A 1 554 ? -9.405 28.658 62.001 1.00 89.69 554 THR A C 1
ATOM 4376 O O . THR A 1 554 ? -8.919 27.547 61.786 1.00 89.69 554 THR A O 1
ATOM 4379 N N . ARG A 1 555 ? -9.317 29.243 63.195 1.00 86.56 555 ARG A N 1
ATOM 4380 C CA . ARG A 1 555 ? -8.814 28.536 64.375 1.00 86.56 555 ARG A CA 1
ATOM 4381 C C . ARG A 1 555 ? -9.922 28.393 65.403 1.00 86.56 555 ARG A C 1
ATOM 4383 O O . ARG A 1 555 ? -10.639 29.351 65.685 1.00 86.56 555 ARG A O 1
ATOM 4390 N N . THR A 1 556 ? -10.064 27.194 65.948 1.00 85.25 556 THR A N 1
ATOM 4391 C CA . THR A 1 556 ? -10.955 26.931 67.079 1.00 85.25 556 THR A CA 1
ATOM 4392 C C . THR A 1 556 ? -10.450 27.656 68.339 1.00 85.25 556 THR A C 1
ATOM 4394 O O . THR A 1 556 ? -9.289 28.073 68.381 1.00 85.25 556 THR A O 1
ATOM 4397 N N . PRO A 1 557 ? -11.272 27.804 69.396 1.00 81.88 557 PRO A N 1
ATOM 4398 C CA . PRO A 1 557 ? -10.839 28.433 70.650 1.00 81.88 557 PRO A CA 1
ATOM 4399 C C . PRO A 1 557 ? -9.623 27.762 71.314 1.00 81.88 557 PRO A C 1
ATOM 4401 O O . PRO A 1 557 ? -8.867 28.427 72.012 1.00 81.88 557 PRO A O 1
ATOM 4404 N N . ASP A 1 558 ? -9.408 26.463 71.074 1.00 82.44 558 ASP A N 1
ATOM 4405 C CA . ASP A 1 558 ? -8.226 25.694 71.494 1.00 82.44 558 ASP A CA 1
ATOM 4406 C C . ASP A 1 558 ? -7.046 25.783 70.501 1.00 82.44 558 ASP A C 1
ATOM 4408 O O . ASP A 1 558 ? -6.058 25.065 70.636 1.00 82.44 558 ASP A O 1
ATOM 4412 N N . GLY A 1 559 ? -7.128 26.670 69.504 1.00 80.56 559 GLY A N 1
ATOM 4413 C CA . GLY A 1 559 ? -6.046 27.013 68.580 1.00 80.56 559 GLY A CA 1
ATOM 4414 C C . GLY A 1 559 ? -5.853 26.060 67.397 1.00 80.56 559 GLY A C 1
ATOM 4415 O O . GLY A 1 559 ? -4.933 26.279 66.598 1.00 80.56 559 GLY A O 1
ATOM 4416 N N . LYS A 1 560 ? -6.698 25.031 67.249 1.00 85.88 560 LYS A N 1
ATOM 4417 C CA . LYS A 1 560 ? -6.599 24.038 66.169 1.00 85.88 560 LYS A CA 1
ATOM 4418 C C . LYS A 1 560 ? -7.149 24.582 64.847 1.00 85.88 560 LYS A C 1
ATOM 4420 O O . LYS A 1 560 ? -8.094 25.369 64.860 1.00 85.88 560 LYS A O 1
ATOM 4425 N N . PRO A 1 561 ? -6.585 24.169 63.700 1.00 88.88 561 PRO A N 1
ATOM 4426 C CA . PRO A 1 561 ? -7.098 24.560 62.392 1.00 88.88 561 PRO A CA 1
ATOM 4427 C C . PRO A 1 561 ? -8.490 23.961 62.142 1.00 88.88 561 PRO A C 1
ATOM 4429 O O . PRO A 1 561 ? -8.718 22.767 62.345 1.00 88.88 561 PRO A O 1
ATOM 4432 N N . ALA A 1 562 ? -9.405 24.794 61.660 1.00 89.56 562 ALA A N 1
ATOM 4433 C CA . ALA A 1 562 ? -10.721 24.418 61.166 1.00 89.56 562 ALA A CA 1
ATOM 4434 C C . ALA A 1 562 ? -10.916 25.011 59.768 1.00 89.56 562 ALA A C 1
ATOM 4436 O O . ALA A 1 562 ? -10.600 26.177 59.531 1.00 89.56 562 ALA A O 1
ATOM 4437 N N . PHE A 1 563 ? -11.442 24.215 58.841 1.00 91.56 563 PHE A N 1
ATOM 4438 C CA . PHE A 1 563 ? -11.618 24.619 57.450 1.00 91.56 563 PHE A CA 1
ATOM 4439 C C . PHE A 1 563 ? -13.102 24.769 57.117 1.00 91.56 563 PHE A C 1
ATOM 4441 O O . PHE A 1 563 ? -13.891 23.864 57.385 1.00 91.56 563 PHE A O 1
ATOM 4448 N N . ALA A 1 564 ? -13.472 25.912 56.538 1.00 87.19 564 ALA A N 1
ATOM 4449 C CA . ALA A 1 564 ? -14.842 26.207 56.123 1.00 87.19 564 ALA A CA 1
ATOM 4450 C C . ALA A 1 564 ? -15.232 25.484 54.816 1.00 87.19 564 ALA A C 1
ATOM 4452 O O . ALA A 1 564 ? -14.525 24.600 54.328 1.00 87.19 564 ALA A O 1
ATOM 4453 N N . GLU A 1 565 ? -16.372 25.861 54.234 1.00 86.56 565 GLU A N 1
ATOM 4454 C CA . GLU A 1 565 ? -16.855 25.295 52.974 1.00 86.56 565 GLU A CA 1
ATOM 4455 C C . GLU A 1 565 ? -15.842 25.472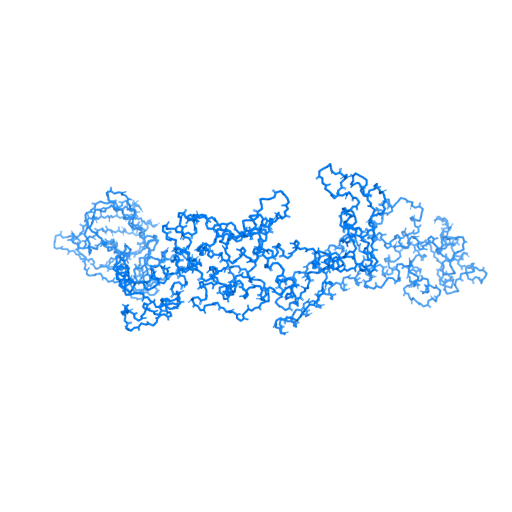 51.824 1.00 86.56 565 GLU A C 1
ATOM 4457 O O . GLU A 1 565 ? -15.150 26.484 51.711 1.00 86.56 565 GLU A O 1
ATOM 4462 N N . PHE A 1 566 ? -15.740 24.454 50.965 1.00 93.69 566 PHE A N 1
ATOM 4463 C CA . PHE A 1 566 ? -14.842 24.463 49.813 1.00 93.69 566 PHE A CA 1
ATOM 4464 C C . PHE A 1 566 ? -15.434 25.257 48.650 1.00 93.69 566 PHE A C 1
ATOM 4466 O O . PHE A 1 566 ? -16.489 24.903 48.121 1.00 93.69 566 PHE A O 1
ATOM 4473 N N . GLN A 1 567 ? -14.682 26.240 48.166 1.00 93.56 567 GLN A N 1
ATOM 4474 C CA . GLN A 1 567 ? -15.007 27.005 46.971 1.00 93.56 567 GLN A CA 1
ATOM 4475 C C . GLN A 1 567 ? -14.184 26.490 45.785 1.00 93.56 567 GLN A C 1
ATOM 4477 O O . GLN A 1 567 ? -12.958 26.466 45.841 1.00 93.56 567 GLN A O 1
ATOM 4482 N N . SER A 1 568 ? -14.846 26.068 44.703 1.00 93.94 568 SER A N 1
ATOM 4483 C CA . SER A 1 568 ? -14.147 25.577 43.503 1.00 93.94 568 SER A CA 1
ATOM 4484 C C . SER A 1 568 ? -13.505 26.729 42.732 1.00 93.94 568 SER A C 1
ATOM 4486 O O . SER A 1 568 ? -14.099 27.800 42.608 1.00 93.94 568 SER A O 1
ATOM 4488 N N . PHE A 1 569 ? -12.327 26.493 42.160 1.00 95.25 569 PHE A N 1
ATOM 4489 C CA . PHE A 1 569 ? -11.737 27.418 41.196 1.00 95.25 569 PHE A CA 1
ATOM 4490 C C . PHE A 1 569 ? -12.529 27.430 39.886 1.00 95.25 569 PHE A C 1
ATOM 4492 O O . PHE A 1 569 ? -13.026 26.396 39.441 1.00 95.25 569 PHE A O 1
ATOM 4499 N N . ALA A 1 570 ? -12.658 28.615 39.287 1.00 92.56 570 ALA A N 1
ATOM 4500 C CA . ALA A 1 570 ? -13.531 28.842 38.137 1.00 92.56 570 ALA A CA 1
ATOM 4501 C C . ALA A 1 570 ? -12.812 28.704 36.786 1.00 92.56 570 ALA A C 1
ATOM 4503 O O . ALA A 1 570 ? -13.461 28.426 35.779 1.00 92.56 570 ALA A O 1
ATOM 4504 N N . HIS A 1 571 ? -11.487 28.874 36.751 1.00 93.62 571 HIS A N 1
ATOM 4505 C CA . HIS A 1 571 ? -10.725 28.943 35.507 1.00 93.62 571 HIS A CA 1
ATOM 4506 C C . HIS A 1 571 ? -9.674 27.843 35.426 1.00 93.62 571 HIS A C 1
ATOM 4508 O O . HIS A 1 571 ? -8.887 27.651 36.350 1.00 93.62 571 HIS A O 1
ATOM 4514 N N . LEU A 1 572 ? -9.653 27.150 34.290 1.00 93.06 572 LEU A N 1
ATOM 4515 C CA . LEU A 1 572 ? -8.618 26.197 33.916 1.00 93.06 572 LEU A CA 1
ATOM 4516 C C . LEU A 1 572 ? -7.776 26.800 32.793 1.00 93.06 572 LEU A C 1
ATOM 4518 O O . LEU A 1 572 ? -8.307 27.114 31.728 1.00 93.06 572 LEU A O 1
ATOM 4522 N N . THR A 1 573 ? -6.467 26.883 33.009 1.00 90.62 573 THR A N 1
ATOM 4523 C CA . THR A 1 573 ? -5.512 27.421 32.036 1.00 90.62 573 THR A CA 1
ATOM 4524 C C . THR A 1 573 ? -4.499 26.351 31.637 1.00 90.62 573 THR A C 1
ATOM 4526 O O . THR A 1 573 ? -3.883 25.708 32.492 1.00 90.62 573 THR A O 1
ATOM 4529 N N . GLU A 1 574 ? -4.292 26.184 30.330 1.00 88.38 574 GLU A N 1
ATOM 4530 C CA . GLU A 1 574 ? -3.250 25.330 29.753 1.00 88.38 574 GLU A CA 1
ATOM 4531 C C . GLU A 1 574 ? -2.119 26.205 29.199 1.00 88.38 574 GLU A C 1
ATOM 4533 O O . GLU A 1 574 ? -2.347 27.091 28.374 1.00 88.38 574 GLU A O 1
ATOM 4538 N N . ARG A 1 575 ? -0.890 26.001 29.687 1.00 79.06 575 ARG A N 1
ATOM 4539 C CA . ARG A 1 575 ? 0.280 26.772 29.235 1.00 79.06 575 ARG A CA 1
ATOM 4540 C C . ARG A 1 575 ? 0.858 26.177 27.945 1.00 79.06 575 ARG A C 1
ATOM 4542 O O . ARG A 1 575 ? 0.835 24.961 27.748 1.00 79.06 575 ARG A O 1
ATOM 4549 N N . SER A 1 576 ? 1.423 27.033 27.088 1.00 61.81 576 SER A N 1
ATOM 4550 C CA . SER A 1 576 ? 2.079 26.647 25.829 1.00 61.81 576 SER A CA 1
ATOM 4551 C C . SER A 1 576 ? 3.102 25.525 26.055 1.00 61.81 576 SER A C 1
ATOM 4553 O O . SER A 1 576 ? 4.034 25.693 26.837 1.00 61.81 576 SER A O 1
ATOM 4555 N N . GLY A 1 577 ? 2.918 24.378 25.388 1.00 60.19 577 GLY A N 1
ATOM 4556 C CA . GLY A 1 577 ? 3.739 23.170 25.583 1.00 60.19 577 GLY A CA 1
ATOM 4557 C C . GLY A 1 577 ? 2.976 21.903 26.007 1.00 60.19 577 GLY A C 1
ATOM 4558 O O . GLY A 1 577 ? 3.608 20.883 26.257 1.00 60.19 577 GLY A O 1
ATOM 4559 N N . GLY A 1 578 ? 1.637 21.936 26.087 1.00 62.84 578 GLY A N 1
ATOM 4560 C CA . GLY A 1 578 ? 0.753 20.749 26.052 1.00 62.84 578 GLY A CA 1
ATOM 4561 C C . GLY A 1 578 ? 0.707 19.846 27.297 1.00 62.84 578 GLY A C 1
ATOM 4562 O O . GLY A 1 578 ? -0.000 18.836 27.297 1.00 62.84 578 GLY A O 1
ATOM 4563 N N . GLY A 1 579 ? 1.444 20.179 28.362 1.00 78.12 579 GLY A N 1
ATOM 4564 C CA . GLY A 1 579 ? 1.537 19.343 29.570 1.00 78.12 579 GLY A CA 1
ATOM 4565 C C . GLY A 1 579 ? 1.285 20.052 30.902 1.00 78.12 579 GLY A C 1
ATOM 4566 O O . GLY A 1 579 ? 1.036 19.378 31.900 1.00 78.12 579 GLY A O 1
ATOM 4567 N N . GLN A 1 580 ? 1.333 21.386 30.947 1.00 88.62 580 GLN A N 1
ATOM 4568 C CA . GLN A 1 580 ? 1.174 22.173 32.175 1.00 88.62 580 GLN A CA 1
ATOM 4569 C C . GLN A 1 580 ? -0.238 22.753 32.267 1.00 88.62 580 GLN A C 1
ATOM 4571 O O . GLN A 1 580 ? -0.616 23.608 31.463 1.00 88.62 580 GLN A O 1
ATOM 4576 N N . ARG A 1 581 ? -1.000 22.296 33.264 1.00 91.88 581 ARG A N 1
ATOM 4577 C CA . ARG A 1 581 ? -2.402 22.672 33.489 1.00 91.88 581 ARG A CA 1
ATOM 4578 C C . ARG A 1 581 ? -2.586 23.166 34.915 1.00 91.88 581 ARG A C 1
ATOM 4580 O O . ARG A 1 581 ? -2.060 22.554 35.845 1.00 91.88 581 ARG A O 1
ATOM 4587 N N . LEU A 1 582 ? -3.332 24.255 35.080 1.00 93.25 582 LEU A N 1
ATOM 4588 C CA . LEU A 1 582 ? -3.607 24.850 36.386 1.00 93.25 582 LEU A CA 1
ATOM 4589 C C . LEU A 1 582 ? -5.057 25.315 36.510 1.00 93.25 582 LEU A C 1
ATOM 4591 O O . LEU A 1 582 ? -5.633 25.819 35.551 1.00 93.25 582 LEU A O 1
ATOM 4595 N N . TRP A 1 583 ? -5.609 25.162 37.709 1.00 95.75 583 TRP A N 1
ATOM 4596 C CA . TRP A 1 583 ? -6.876 25.728 38.149 1.00 95.75 583 TRP A CA 1
ATOM 4597 C C . TRP A 1 583 ? -6.622 26.969 39.007 1.00 95.75 583 TRP A C 1
ATOM 4599 O O . TRP A 1 583 ? -5.805 26.923 39.930 1.00 95.75 583 TRP A O 1
ATOM 4609 N N . SER A 1 584 ? -7.341 28.055 38.729 1.00 94.62 584 SER A N 1
ATOM 4610 C CA . SER A 1 584 ? -7.232 29.337 39.431 1.00 94.62 584 SER A CA 1
ATOM 4611 C C . SER A 1 584 ? -8.600 30.010 39.628 1.00 94.62 584 SER A C 1
ATOM 4613 O O . SER A 1 584 ? -9.560 29.733 38.898 1.00 94.62 584 SER A O 1
ATOM 4615 N N . PRO A 1 585 ? -8.728 30.906 40.623 1.00 92.62 585 PRO A N 1
ATOM 4616 C CA . PRO A 1 585 ? -9.966 31.645 40.869 1.00 92.62 585 PRO A CA 1
ATOM 4617 C C . PRO A 1 585 ? -10.273 32.679 39.775 1.00 92.62 585 PRO A C 1
ATOM 4619 O O . PRO A 1 585 ? -11.427 33.063 39.622 1.00 92.62 585 PRO A O 1
ATOM 4622 N N . SER A 1 586 ? -9.275 33.105 38.995 1.00 90.12 586 SER A N 1
ATOM 4623 C CA . SER A 1 586 ? -9.417 34.062 37.891 1.00 90.12 586 SER A CA 1
ATOM 4624 C C . SER A 1 586 ? -8.585 33.656 36.668 1.00 90.12 586 SER A C 1
ATOM 4626 O O . SER A 1 586 ? -7.664 32.844 36.765 1.00 90.12 586 SER A O 1
ATOM 4628 N N . GLU A 1 587 ? -8.924 34.211 35.500 1.00 88.75 587 GLU A N 1
ATOM 4629 C CA . GLU A 1 587 ? -8.276 33.907 34.212 1.00 88.75 587 GLU A CA 1
ATOM 4630 C C . GLU A 1 587 ? -6.800 34.351 34.154 1.00 88.75 587 GLU A C 1
ATOM 4632 O O . GLU A 1 587 ? -5.973 33.711 33.503 1.00 88.75 587 GLU A O 1
ATOM 4637 N N . LYS A 1 588 ? -6.449 35.436 34.858 1.00 88.00 588 LYS A N 1
ATOM 4638 C CA . LYS A 1 588 ? -5.089 35.990 34.921 1.00 88.00 588 LYS A CA 1
ATOM 4639 C C . LYS A 1 588 ? -4.488 35.783 36.307 1.00 88.00 588 LYS A C 1
ATOM 4641 O O . LYS A 1 588 ? -5.158 35.993 37.310 1.00 88.00 588 LYS A O 1
ATOM 4646 N N . ILE A 1 589 ? -3.205 35.428 36.346 1.00 86.56 589 ILE A N 1
ATOM 4647 C CA . ILE A 1 589 ? -2.420 35.281 37.577 1.00 86.56 589 ILE A CA 1
ATOM 4648 C C . ILE A 1 589 ? -1.257 36.290 37.525 1.00 86.56 589 ILE A C 1
ATOM 4650 O O . ILE A 1 589 ? -0.489 36.236 36.560 1.00 86.56 589 ILE A O 1
ATOM 4654 N N . PRO A 1 590 ? -1.083 37.175 38.527 1.00 88.38 590 PRO A N 1
ATOM 4655 C CA . PRO A 1 590 ? -1.918 37.321 39.721 1.00 88.38 590 PRO A CA 1
ATOM 4656 C C . PRO A 1 590 ? -3.330 37.831 39.399 1.00 88.38 590 PRO A C 1
ATOM 4658 O O . PRO A 1 590 ? -3.547 38.525 38.405 1.00 88.38 590 PRO A O 1
ATOM 4661 N N . SER A 1 591 ? -4.281 37.467 40.255 1.00 87.19 591 SER A N 1
ATOM 4662 C CA . SER A 1 591 ? -5.671 37.901 40.173 1.00 87.19 591 SER A CA 1
ATOM 4663 C C . SER A 1 591 ? -5.787 39.415 40.355 1.00 87.19 591 SER A C 1
ATOM 4665 O O . SER A 1 591 ? -5.103 39.998 41.195 1.00 87.19 591 SER A O 1
ATOM 4667 N N . ALA A 1 592 ? -6.700 40.046 39.611 1.00 87.38 592 ALA A N 1
ATOM 4668 C CA . ALA A 1 592 ? -7.058 41.451 39.822 1.00 87.38 592 ALA A CA 1
ATOM 4669 C C . ALA A 1 592 ? -7.788 41.676 41.160 1.00 87.38 592 ALA A C 1
ATOM 4671 O O . ALA A 1 592 ? -7.734 42.771 41.714 1.00 87.38 592 ALA A O 1
ATOM 4672 N N . ASP A 1 593 ? -8.454 40.641 41.682 1.00 87.50 593 ASP A N 1
ATOM 4673 C CA . ASP A 1 593 ? -8.999 40.643 43.038 1.00 87.50 593 ASP A CA 1
ATOM 4674 C C . ASP A 1 593 ? -7.863 40.352 44.041 1.00 87.50 593 ASP A C 1
ATOM 4676 O O . ASP A 1 593 ? -7.315 39.238 44.033 1.00 87.50 593 ASP A O 1
ATOM 4680 N N . PRO A 1 594 ? -7.515 41.318 44.918 1.00 83.19 594 PRO A N 1
ATOM 4681 C CA . PRO A 1 594 ? -6.408 41.192 45.865 1.00 83.19 594 PRO A CA 1
ATOM 4682 C C . PRO A 1 594 ? -6.620 40.079 46.899 1.00 83.19 594 PRO A C 1
ATOM 4684 O O . PRO A 1 594 ? -5.675 39.696 47.584 1.00 83.19 594 PRO A O 1
ATOM 4687 N N . THR A 1 595 ? -7.835 39.537 47.009 1.00 85.62 595 THR A N 1
ATOM 4688 C CA . THR A 1 595 ? -8.149 38.373 47.846 1.00 85.62 595 THR A CA 1
ATOM 4689 C C . THR A 1 595 ? -7.389 37.123 47.404 1.00 85.62 595 THR A C 1
ATOM 4691 O O . THR A 1 595 ? -7.022 36.305 48.241 1.00 85.62 595 THR A O 1
ATOM 4694 N N . TRP A 1 596 ? -7.122 36.981 46.102 1.00 87.69 596 TRP A N 1
ATOM 4695 C CA . TRP A 1 596 ? -6.604 35.738 45.525 1.00 87.69 596 TRP A CA 1
ATOM 4696 C C . TRP A 1 596 ? -5.122 35.785 45.165 1.00 87.69 596 TRP A C 1
ATOM 4698 O O . TRP A 1 596 ? -4.480 34.738 45.138 1.00 87.69 596 TRP A O 1
ATOM 4708 N N . GLY A 1 597 ? -4.556 36.965 44.895 1.00 89.38 597 GLY A N 1
ATOM 4709 C CA . GLY A 1 597 ? -3.133 37.113 44.570 1.00 89.38 597 GLY A CA 1
ATOM 4710 C C . GLY A 1 597 ? -2.663 36.113 43.504 1.00 89.38 597 GLY A C 1
ATOM 4711 O O . GLY A 1 597 ? -3.241 36.033 42.422 1.00 89.38 597 GLY A O 1
ATOM 4712 N N . HIS A 1 598 ? -1.634 35.323 43.818 1.00 90.56 598 HIS A N 1
ATOM 4713 C CA . HIS A 1 598 ? -1.084 34.293 42.929 1.00 90.56 598 HIS A CA 1
ATOM 4714 C C . HIS A 1 598 ? -1.716 32.896 43.095 1.00 90.56 598 HIS A C 1
ATOM 4716 O O . HIS A 1 598 ? -1.143 31.935 42.598 1.00 90.56 598 HIS A O 1
ATOM 4722 N N . ALA A 1 599 ? -2.863 32.748 43.765 1.00 92.94 599 ALA A N 1
ATOM 4723 C CA . ALA A 1 599 ? -3.443 31.443 44.089 1.00 92.94 599 ALA A CA 1
ATOM 4724 C C . ALA A 1 599 ? -3.729 30.569 42.855 1.00 92.94 599 ALA A C 1
ATOM 4726 O O . ALA A 1 599 ? -4.482 30.958 41.958 1.00 92.94 599 ALA A O 1
ATOM 4727 N N . PHE A 1 600 ? -3.182 29.353 42.841 1.00 94.75 600 PHE A N 1
ATOM 4728 C CA . PHE A 1 600 ? -3.559 28.305 41.889 1.00 94.75 600 PHE A CA 1
ATOM 4729 C C . PHE A 1 600 ? -3.180 26.915 42.405 1.00 94.75 600 PHE A C 1
ATOM 4731 O O . PHE A 1 600 ? -2.280 26.765 43.234 1.00 94.75 600 PHE A O 1
ATOM 4738 N N . TRP A 1 601 ? -3.818 25.891 41.837 1.00 95.25 601 TRP A N 1
ATOM 4739 C CA . TRP A 1 601 ? -3.384 24.497 41.943 1.00 95.25 601 TRP A CA 1
ATOM 4740 C C . TRP A 1 601 ? -3.155 23.915 40.547 1.00 95.25 601 TRP A C 1
ATOM 4742 O O . TRP A 1 601 ? -3.999 24.044 39.667 1.00 95.25 601 TRP A O 1
ATOM 4752 N N . ALA A 1 602 ? -2.030 23.247 40.332 1.00 93.81 602 ALA A N 1
ATOM 4753 C CA . ALA A 1 602 ? -1.593 22.722 39.046 1.00 93.81 602 ALA A CA 1
ATOM 4754 C C . ALA A 1 602 ? -1.145 21.258 39.130 1.00 93.81 602 ALA A C 1
ATOM 4756 O O . ALA A 1 602 ? -0.814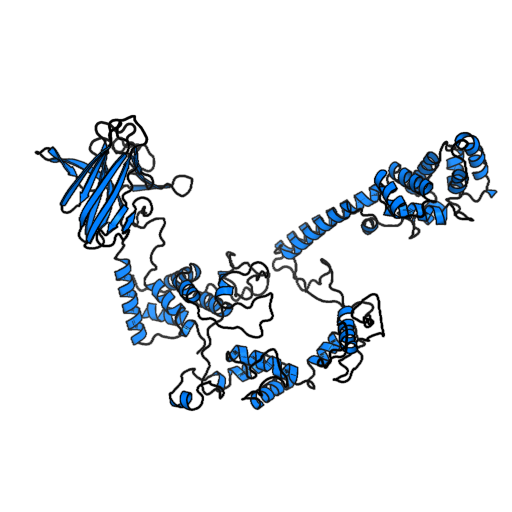 20.730 40.193 1.00 93.81 602 ALA A O 1
ATOM 4757 N N . ASN A 1 603 ? -1.039 20.604 37.973 1.00 91.38 603 ASN A N 1
ATOM 4758 C CA . ASN A 1 603 ? -0.450 19.264 37.874 1.00 91.38 603 ASN A CA 1
ATOM 4759 C C . ASN A 1 603 ? 1.083 19.241 38.071 1.00 91.38 603 ASN A C 1
ATOM 4761 O O . ASN A 1 603 ? 1.717 18.202 37.915 1.00 91.38 603 ASN A O 1
ATOM 4765 N N . TYR A 1 604 ? 1.687 20.384 38.396 1.00 90.00 604 TYR A N 1
ATOM 4766 C CA . TYR A 1 604 ? 3.115 20.545 38.686 1.00 90.00 604 TYR A CA 1
ATOM 4767 C C . TYR A 1 604 ? 3.378 21.336 39.980 1.00 90.00 604 TYR A C 1
ATOM 4769 O O . TYR A 1 604 ? 4.491 21.810 40.186 1.00 90.00 604 TYR A O 1
ATOM 4777 N N . GLY A 1 605 ? 2.357 21.521 40.823 1.00 91.81 605 GLY A N 1
ATOM 4778 C CA . GLY A 1 605 ? 2.465 22.214 42.105 1.00 91.81 605 GLY A CA 1
ATOM 4779 C C . GLY A 1 605 ? 1.325 23.199 42.328 1.00 91.81 605 GLY A C 1
ATOM 4780 O O . GLY A 1 605 ? 0.224 23.001 41.830 1.00 91.81 605 GLY A O 1
ATOM 4781 N N . GLY A 1 606 ? 1.577 24.277 43.050 1.00 93.69 606 GLY A N 1
ATOM 4782 C CA . GLY A 1 606 ? 0.595 25.314 43.335 1.00 93.69 606 GLY A CA 1
ATOM 4783 C C . GLY A 1 606 ? 1.250 26.553 43.921 1.00 93.69 606 GLY A C 1
ATOM 4784 O O . GLY A 1 606 ? 2.472 26.630 44.056 1.00 93.69 606 GLY A O 1
ATOM 4785 N N . HIS A 1 607 ? 0.426 27.528 44.275 1.00 93.50 607 HIS A N 1
ATOM 4786 C CA . HIS A 1 607 ? 0.860 28.713 45.000 1.00 93.50 607 HIS A CA 1
ATOM 4787 C C . HIS A 1 607 ? -0.183 29.058 46.052 1.00 93.50 607 HIS A C 1
ATOM 4789 O O . HIS A 1 607 ? -1.371 29.100 45.731 1.00 93.50 607 HIS A O 1
ATOM 4795 N N . ALA A 1 608 ? 0.251 29.289 47.294 1.00 91.31 608 ALA A N 1
ATOM 4796 C CA . ALA A 1 608 ? -0.650 29.630 48.392 1.00 91.31 608 ALA A CA 1
ATOM 4797 C C . ALA A 1 608 ? -1.439 30.923 48.100 1.00 91.31 608 ALA A C 1
ATOM 4799 O O . ALA A 1 608 ? -0.962 31.804 47.374 1.00 91.31 608 ALA A O 1
ATOM 4800 N N . ALA A 1 609 ? -2.648 31.027 48.656 1.00 88.12 609 ALA A N 1
ATOM 4801 C CA . ALA A 1 609 ? -3.476 32.227 48.568 1.00 88.12 609 ALA A CA 1
ATOM 4802 C C . ALA A 1 609 ? -3.184 33.172 49.752 1.00 88.12 609 ALA A C 1
ATOM 4804 O O . ALA A 1 609 ? -2.696 32.696 50.776 1.00 88.12 609 ALA A O 1
ATOM 4805 N N . PRO A 1 610 ? -3.441 34.490 49.635 1.00 86.00 610 PRO A N 1
ATOM 4806 C CA . PRO A 1 610 ? -3.266 35.445 50.733 1.00 86.00 610 PRO A CA 1
ATOM 4807 C C . PRO A 1 610 ? -4.239 35.250 51.902 1.00 86.00 610 PRO A C 1
ATOM 4809 O O . PRO A 1 610 ? -5.292 34.628 51.761 1.00 86.00 610 PRO A O 1
ATOM 4812 N N . LYS A 1 611 ? -3.928 35.901 53.035 1.00 84.25 611 LYS A N 1
ATOM 4813 C CA . LYS A 1 611 ? -4.781 35.955 54.240 1.00 84.25 611 LYS A CA 1
ATOM 4814 C C . LYS A 1 611 ? -5.154 34.550 54.716 1.00 84.25 611 LYS A C 1
ATOM 4816 O O . LYS A 1 611 ? -4.298 33.682 54.708 1.00 84.25 611 LYS A O 1
ATOM 4821 N N . ASP A 1 612 ? -6.409 34.327 55.095 1.00 87.81 612 ASP A N 1
ATOM 4822 C CA . ASP A 1 612 ? -6.920 33.081 55.666 1.00 87.81 612 ASP A CA 1
ATOM 4823 C C . ASP A 1 612 ? -7.403 32.071 54.606 1.00 87.81 612 ASP A C 1
ATOM 4825 O O . ASP A 1 612 ? -8.167 31.161 54.920 1.00 87.81 612 ASP A O 1
ATOM 4829 N N . LEU A 1 613 ? -7.029 32.224 53.331 1.00 91.75 613 LEU A N 1
ATOM 4830 C CA . LEU A 1 613 ? -7.426 31.292 52.273 1.00 91.75 613 LEU A CA 1
ATOM 4831 C C . LEU A 1 613 ? -6.333 30.260 52.019 1.00 91.75 613 LEU A C 1
ATOM 4833 O O . LEU A 1 613 ? -5.196 30.598 51.702 1.00 91.75 613 LEU A O 1
ATOM 4837 N N . ALA A 1 614 ? -6.696 28.985 52.088 1.00 94.31 614 ALA A N 1
ATOM 4838 C CA . ALA A 1 614 ? -5.819 27.883 51.735 1.00 94.31 614 ALA A CA 1
ATOM 4839 C C . ALA A 1 614 ? -6.212 27.309 50.372 1.00 94.31 614 ALA A C 1
ATOM 4841 O O . ALA A 1 614 ? -7.397 27.114 50.094 1.00 94.31 614 ALA A O 1
ATOM 4842 N N . VAL A 1 615 ? -5.225 27.035 49.520 1.00 95.94 615 VAL A N 1
ATOM 4843 C CA . VAL A 1 615 ? -5.439 26.370 48.229 1.00 95.94 615 VAL A CA 1
ATOM 4844 C C . VAL A 1 615 ? -5.543 24.873 48.477 1.00 95.94 615 VAL A C 1
ATOM 4846 O O . VAL A 1 615 ? -4.713 24.288 49.171 1.00 95.94 615 VAL A O 1
ATOM 4849 N N . THR A 1 616 ? -6.565 24.251 47.901 1.00 96.19 616 THR A N 1
ATOM 4850 C CA . THR A 1 616 ? -6.969 22.893 48.241 1.00 96.19 616 THR A CA 1
ATOM 4851 C C . THR A 1 616 ? -7.190 22.043 46.998 1.00 96.19 616 THR A C 1
ATOM 4853 O O . THR A 1 616 ? -7.973 22.401 46.112 1.00 96.19 616 THR A O 1
ATOM 4856 N N . ALA A 1 617 ? -6.590 20.854 46.984 1.00 95.81 617 ALA A N 1
ATOM 4857 C CA . ALA A 1 617 ? -7.018 19.749 46.133 1.00 95.81 617 ALA A CA 1
ATOM 4858 C C . ALA A 1 617 ? -7.790 18.723 46.960 1.00 95.81 617 ALA A C 1
ATOM 4860 O O . ALA A 1 617 ? -7.368 18.345 48.047 1.00 95.81 617 ALA A O 1
ATOM 4861 N N . ARG A 1 618 ? -8.923 18.248 46.448 1.00 94.38 618 ARG A N 1
ATOM 4862 C CA . ARG A 1 618 ? -9.755 17.246 47.120 1.00 94.38 618 ARG A CA 1
ATOM 4863 C C . ARG A 1 618 ? -9.884 15.998 46.277 1.00 94.38 618 ARG A C 1
ATOM 4865 O O . ARG A 1 618 ? -10.298 16.105 45.122 1.00 94.38 618 ARG A O 1
ATOM 4872 N N . TRP A 1 619 ? -9.628 14.848 46.881 1.00 93.50 619 TRP A N 1
ATOM 4873 C CA . TRP A 1 619 ? -9.940 13.537 46.335 1.00 93.50 619 TRP A CA 1
ATOM 4874 C C . TRP A 1 619 ? -11.225 12.997 46.974 1.00 93.50 619 TRP A C 1
ATOM 4876 O O . TRP A 1 619 ? -11.373 13.020 48.197 1.00 93.50 619 TRP A O 1
ATOM 4886 N N . HIS A 1 620 ? -12.176 12.548 46.151 1.00 90.56 620 HIS A N 1
ATOM 4887 C CA . HIS A 1 620 ? -13.448 11.988 46.626 1.00 90.56 620 HIS A CA 1
ATOM 4888 C C . HIS A 1 620 ? -13.354 10.465 46.663 1.00 90.56 620 HIS A C 1
ATOM 4890 O O . HIS A 1 620 ? -13.051 9.840 45.646 1.00 90.56 620 HIS A O 1
ATOM 4896 N N . VAL A 1 621 ? -13.652 9.881 47.819 1.00 90.06 621 VAL A N 1
ATOM 4897 C CA . VAL A 1 621 ? -13.442 8.459 48.091 1.00 90.06 621 VAL A CA 1
ATOM 4898 C C . VAL A 1 621 ? -14.533 7.615 47.408 1.00 90.06 621 VAL A C 1
ATOM 4900 O O . VAL A 1 621 ? -15.720 7.802 47.705 1.00 90.06 621 VAL A O 1
ATOM 4903 N N . PRO A 1 622 ? -14.169 6.688 46.495 1.00 84.38 622 PRO A N 1
ATOM 4904 C CA . PRO A 1 622 ? -15.141 5.964 45.672 1.00 84.38 622 PRO A CA 1
ATOM 4905 C C . PRO A 1 622 ? -15.789 4.771 46.386 1.00 84.38 622 PRO A C 1
ATOM 4907 O O . PRO A 1 622 ? -16.931 4.424 46.083 1.00 84.38 622 PRO A O 1
ATOM 4910 N N . THR A 1 623 ? -15.082 4.148 47.329 1.00 86.75 623 THR A N 1
ATOM 4911 C CA . THR A 1 623 ? -15.565 2.997 48.099 1.00 86.75 623 THR A CA 1
ATOM 4912 C C . THR A 1 623 ? -14.859 2.914 49.456 1.00 86.75 623 THR A C 1
ATOM 4914 O O . THR A 1 623 ? -13.864 3.604 49.678 1.00 86.75 623 THR A O 1
ATOM 4917 N N . ASP A 1 624 ? -15.389 2.105 50.367 1.00 91.75 624 ASP A N 1
ATOM 4918 C CA . ASP A 1 624 ? -14.834 1.892 51.705 1.00 91.75 624 ASP A CA 1
ATOM 4919 C C . ASP A 1 624 ? -13.504 1.140 51.610 1.00 91.75 624 ASP A C 1
ATOM 4921 O O . ASP A 1 624 ? -13.435 0.067 51.007 1.00 91.75 624 ASP A O 1
ATOM 4925 N N . MET A 1 625 ? -12.436 1.698 52.186 1.00 93.25 625 MET A N 1
ATOM 4926 C CA . MET A 1 625 ? -11.105 1.091 52.140 1.00 93.25 625 MET A CA 1
ATOM 4927 C C . MET A 1 625 ? -10.135 1.731 53.138 1.00 93.25 625 MET A C 1
ATOM 4929 O O . MET A 1 625 ? -10.364 2.821 53.658 1.00 93.25 625 MET A O 1
ATOM 4933 N N . LYS A 1 626 ? -8.987 1.082 53.331 1.00 95.56 626 LYS A N 1
ATOM 4934 C CA . LYS A 1 626 ? -7.819 1.688 53.968 1.00 95.56 626 LYS A CA 1
ATOM 4935 C C . LYS A 1 626 ? -6.857 2.185 52.894 1.00 95.56 626 LYS A C 1
ATOM 4937 O O . LYS A 1 626 ? -6.485 1.417 52.005 1.00 95.56 626 LYS A O 1
ATOM 4942 N N . ILE A 1 627 ? -6.449 3.448 52.974 1.00 95.25 627 ILE A N 1
ATOM 4943 C CA . ILE A 1 627 ? -5.540 4.071 52.004 1.00 95.25 627 ILE A CA 1
ATOM 4944 C C . ILE A 1 627 ? -4.190 4.398 52.632 1.00 95.25 627 ILE A C 1
ATOM 4946 O O . ILE A 1 627 ? -4.106 4.730 53.814 1.00 95.25 627 ILE A O 1
ATOM 4950 N N . SER A 1 628 ? -3.145 4.353 51.812 1.00 96.81 628 SER A N 1
ATOM 4951 C CA . SER A 1 628 ? -1.843 4.944 52.092 1.00 96.81 628 SER A CA 1
ATOM 4952 C C . SER A 1 628 ? -1.614 6.121 51.147 1.00 96.81 628 SER A C 1
ATOM 4954 O O . SER A 1 628 ? -1.821 6.009 49.936 1.00 96.81 628 SER A O 1
ATOM 4956 N N . ILE A 1 629 ? -1.228 7.258 51.711 1.00 96.44 629 ILE A N 1
ATOM 4957 C CA . ILE A 1 629 ? -0.927 8.491 50.990 1.00 96.44 629 ILE A CA 1
ATOM 4958 C C . ILE A 1 629 ? 0.576 8.706 51.080 1.00 96.44 629 ILE A C 1
ATOM 4960 O O . ILE A 1 629 ? 1.110 8.784 52.185 1.00 96.44 629 ILE A O 1
ATOM 4964 N N . ASP A 1 630 ? 1.228 8.830 49.929 1.00 95.94 630 ASP A N 1
ATOM 4965 C CA . ASP A 1 630 ? 2.654 9.122 49.814 1.00 95.94 630 ASP A CA 1
ATOM 4966 C C . ASP A 1 630 ? 2.860 10.350 48.924 1.00 95.94 630 ASP A C 1
ATOM 4968 O O . ASP A 1 630 ? 2.368 10.416 47.795 1.00 95.94 630 ASP A O 1
ATOM 4972 N N . ALA A 1 631 ? 3.550 11.356 49.450 1.00 93.94 631 ALA A N 1
ATOM 4973 C CA . ALA A 1 631 ? 3.938 12.542 48.706 1.00 93.94 631 ALA A CA 1
ATOM 4974 C C . ALA A 1 631 ? 5.158 13.205 49.348 1.00 93.94 631 ALA A C 1
ATOM 4976 O O . ALA A 1 631 ? 5.516 12.939 50.495 1.00 93.94 631 ALA A O 1
ATOM 4977 N N . VAL A 1 632 ? 5.749 14.151 48.624 1.00 94.88 632 VAL A N 1
ATOM 4978 C CA . VAL A 1 632 ? 6.718 15.098 49.175 1.00 94.88 632 VAL A CA 1
ATOM 4979 C C . VAL A 1 632 ? 6.177 16.497 48.934 1.00 94.88 632 VAL A C 1
ATOM 4981 O O . VAL A 1 632 ? 5.931 16.870 47.788 1.00 94.88 632 VAL A O 1
ATOM 4984 N N . LEU A 1 633 ? 5.987 17.259 50.008 1.00 94.50 633 LEU A N 1
ATOM 4985 C CA . LEU A 1 633 ? 5.740 18.693 49.936 1.00 94.50 633 LEU A CA 1
ATOM 4986 C C . LEU A 1 633 ? 7.084 19.399 49.780 1.00 94.50 633 LEU A C 1
ATOM 4988 O O . LEU A 1 633 ? 7.986 19.199 50.594 1.00 94.50 633 LEU A O 1
ATOM 4992 N N . SER A 1 634 ? 7.244 20.213 48.743 1.00 92.94 634 SER A N 1
ATOM 4993 C CA . SER A 1 634 ? 8.501 20.918 48.499 1.00 92.94 634 SER A CA 1
ATOM 4994 C C . SER A 1 634 ? 8.316 22.338 47.991 1.00 92.94 634 SER A C 1
ATOM 4996 O O . SER A 1 634 ? 7.245 22.704 47.513 1.00 92.94 634 SER A O 1
ATOM 4998 N N . ARG A 1 635 ? 9.375 23.145 48.096 1.00 89.88 635 ARG A N 1
ATOM 4999 C CA . ARG A 1 635 ? 9.429 24.526 47.597 1.00 89.88 635 ARG A CA 1
ATOM 5000 C C . ARG A 1 635 ? 10.683 24.751 46.761 1.00 89.88 635 ARG A C 1
ATOM 5002 O O . ARG A 1 635 ? 11.738 24.175 47.030 1.00 89.88 635 ARG A O 1
ATOM 5009 N N . SER A 1 636 ? 10.573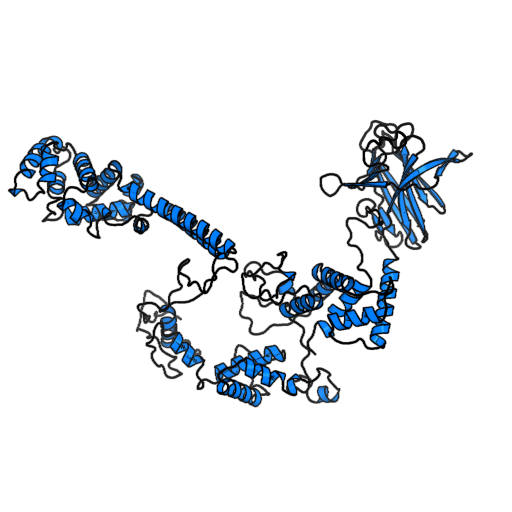 25.612 45.753 1.00 79.19 636 SER A N 1
ATOM 5010 C CA . SER A 1 636 ? 11.676 25.937 44.838 1.00 79.19 636 SER A CA 1
ATOM 5011 C C . SER A 1 636 ? 12.542 27.113 45.307 1.00 79.19 636 SER A C 1
ATOM 5013 O O . SER A 1 636 ? 13.718 27.176 44.953 1.00 79.19 636 SER A O 1
ATOM 5015 N N . SER A 1 637 ? 11.993 28.015 46.125 1.00 79.31 637 SER A N 1
ATOM 5016 C CA . SER A 1 637 ? 12.672 29.211 46.640 1.00 79.31 637 SER A CA 1
ATOM 5017 C C . SER A 1 637 ? 13.078 29.043 48.109 1.00 79.31 637 SER A C 1
ATOM 5019 O O . SER A 1 637 ? 12.371 28.399 48.879 1.00 79.31 637 SER A O 1
ATOM 5021 N N . ASP A 1 638 ? 14.222 29.610 48.498 1.00 78.75 638 ASP A N 1
ATOM 5022 C CA . ASP A 1 638 ? 14.601 29.859 49.903 1.00 78.75 638 ASP A CA 1
ATOM 5023 C C . ASP A 1 638 ? 14.097 31.210 50.430 1.00 78.75 638 ASP A C 1
ATOM 5025 O O . ASP A 1 638 ? 14.226 31.497 51.618 1.00 78.75 638 ASP A O 1
ATOM 5029 N N . ARG A 1 639 ? 13.526 32.039 49.555 1.00 78.19 639 ARG A N 1
ATOM 5030 C CA . ARG A 1 639 ? 12.829 33.273 49.927 1.00 78.19 639 ARG A CA 1
ATOM 5031 C C . ARG A 1 639 ? 11.400 32.933 50.361 1.00 78.19 639 ARG A C 1
ATOM 5033 O O . ARG A 1 639 ? 10.828 31.986 49.826 1.00 78.19 639 ARG A O 1
ATOM 5040 N N . GLY A 1 640 ? 10.835 33.722 51.274 1.00 81.56 640 GLY A N 1
ATOM 5041 C CA . GLY A 1 640 ? 9.513 33.494 51.876 1.00 81.56 640 GLY A CA 1
ATOM 5042 C C . GLY A 1 640 ? 9.601 32.914 53.291 1.00 81.56 640 GLY A C 1
ATOM 5043 O O . GLY A 1 640 ? 10.696 32.702 53.814 1.00 81.56 640 GLY A O 1
ATOM 5044 N N . ASP A 1 641 ? 8.458 32.659 53.921 1.00 83.44 641 ASP A N 1
ATOM 5045 C CA . ASP A 1 641 ? 8.343 32.254 55.333 1.00 83.44 641 ASP A CA 1
ATOM 5046 C C . ASP A 1 641 ? 7.980 30.771 55.530 1.00 83.44 641 ASP A C 1
ATOM 5048 O O . ASP A 1 641 ? 8.279 30.200 56.579 1.00 83.44 641 ASP A O 1
ATOM 5052 N N . GLY A 1 642 ? 7.441 30.106 54.509 1.00 87.62 642 GLY A N 1
ATOM 5053 C CA . GLY A 1 642 ? 7.087 28.691 54.581 1.00 87.62 642 GLY A CA 1
ATOM 5054 C C . GLY A 1 642 ? 5.713 28.423 53.992 1.00 87.62 642 GLY A C 1
ATOM 5055 O O . GLY A 1 642 ? 4.902 29.322 53.832 1.00 87.62 642 GLY A O 1
ATOM 5056 N N . VAL A 1 643 ? 5.426 27.153 53.715 1.00 91.94 643 VAL A N 1
ATOM 5057 C CA . VAL A 1 643 ? 4.035 26.731 53.501 1.00 91.94 643 VAL A CA 1
ATOM 5058 C C . VAL A 1 643 ? 3.655 25.673 54.516 1.00 91.94 643 VAL A C 1
ATOM 5060 O O . VAL A 1 643 ? 4.433 24.749 54.794 1.00 91.94 643 VAL A O 1
ATOM 5063 N N . ARG A 1 644 ? 2.446 25.801 55.052 1.00 93.69 644 ARG A N 1
ATOM 5064 C CA . ARG A 1 644 ? 1.840 24.819 55.943 1.00 93.69 644 ARG A CA 1
ATOM 5065 C C . ARG A 1 644 ? 0.790 24.038 55.194 1.00 93.69 644 ARG A C 1
ATOM 5067 O O . ARG A 1 644 ? 0.046 24.579 54.379 1.00 93.69 644 ARG A O 1
ATOM 5074 N N . ALA A 1 645 ? 0.770 22.745 55.452 1.00 95.38 645 ALA A N 1
ATOM 5075 C CA . ALA A 1 645 ? -0.022 21.806 54.703 1.00 95.38 645 ALA A CA 1
ATOM 5076 C C . ALA A 1 645 ? -0.749 20.838 55.630 1.00 95.38 645 ALA A C 1
ATOM 5078 O O . ALA A 1 645 ? -0.177 20.366 56.611 1.00 95.38 645 ALA A O 1
ATOM 5079 N N . TRP A 1 646 ? -1.986 20.496 55.286 1.00 96.31 646 TRP A N 1
ATOM 5080 C CA . TRP A 1 646 ? -2.790 19.530 56.028 1.00 96.31 646 TRP A CA 1
ATOM 5081 C C . TRP A 1 646 ? -3.390 18.487 55.106 1.00 96.31 646 TRP A C 1
ATOM 5083 O O . TRP A 1 646 ? -3.848 18.801 54.004 1.00 96.31 646 TRP A O 1
ATOM 5093 N N . ILE A 1 647 ? -3.444 17.255 55.604 1.00 96.50 647 ILE A N 1
ATOM 5094 C CA . ILE A 1 647 ? -4.332 16.230 55.067 1.00 96.50 647 ILE A CA 1
ATOM 5095 C C . ILE A 1 647 ? -5.562 16.200 55.969 1.00 96.50 647 ILE A C 1
ATOM 5097 O O . ILE A 1 647 ? -5.461 15.947 57.169 1.00 96.50 647 ILE A O 1
ATOM 5101 N N . HIS A 1 648 ? -6.725 16.483 55.397 1.00 95.75 648 HIS A N 1
ATOM 5102 C CA . HIS A 1 648 ? -7.992 16.601 56.109 1.00 95.75 648 HIS A CA 1
ATOM 5103 C C . HIS A 1 648 ? -9.024 15.650 55.506 1.00 95.75 648 HIS A C 1
ATOM 5105 O O . HIS A 1 648 ? -9.280 15.701 54.308 1.00 95.75 648 HIS A O 1
ATOM 5111 N N . ASN A 1 649 ? -9.668 14.823 56.323 1.00 94.62 649 ASN A N 1
ATOM 5112 C CA . ASN A 1 649 ? -10.804 14.007 55.906 1.00 94.62 649 ASN A CA 1
ATOM 5113 C C . ASN A 1 649 ? -12.102 14.683 56.377 1.00 94.62 649 ASN A C 1
ATOM 5115 O O . ASN A 1 649 ? -12.238 15.022 57.550 1.00 94.62 649 ASN A O 1
ATOM 5119 N N . SER A 1 650 ? -13.076 14.856 55.480 1.00 93.19 650 SER A N 1
ATOM 5120 C CA . SER A 1 650 ? -14.382 15.464 55.788 1.00 93.19 650 SER A CA 1
ATOM 5121 C C . SER A 1 650 ? -15.121 14.842 56.978 1.00 93.19 650 SER A C 1
ATOM 5123 O O . SER A 1 650 ? -15.948 15.511 57.587 1.00 93.19 650 SER A O 1
ATOM 5125 N N . ARG A 1 651 ? -14.851 13.573 57.298 1.00 91.88 651 ARG A N 1
ATOM 5126 C CA . ARG A 1 651 ? -15.450 12.835 58.413 1.00 91.88 651 ARG A CA 1
ATOM 5127 C C . ARG A 1 651 ? -14.670 12.986 59.716 1.00 91.88 651 ARG A C 1
ATOM 5129 O O . ARG A 1 651 ? -15.283 13.152 60.764 1.00 91.88 651 ARG A O 1
ATOM 5136 N N . SER A 1 652 ? -13.344 12.857 59.671 1.00 89.69 652 SER A N 1
ATOM 5137 C CA . SER A 1 652 ? -12.497 12.780 60.873 1.00 89.69 652 SER A CA 1
ATOM 5138 C C . SER A 1 652 ? -11.712 14.060 61.170 1.00 89.69 652 SER A C 1
ATOM 5140 O O . SER A 1 652 ? -10.979 14.104 62.154 1.00 89.69 652 SER A O 1
ATOM 5142 N N . GLY A 1 653 ? -11.848 15.097 60.342 1.00 91.56 653 GLY A N 1
ATOM 5143 C CA . GLY A 1 653 ? -11.106 16.347 60.470 1.00 91.56 653 GLY A CA 1
ATOM 5144 C C . GLY A 1 653 ? -9.656 16.222 59.997 1.00 91.56 653 GLY A C 1
ATOM 5145 O O . GLY A 1 653 ? -9.342 15.472 59.070 1.00 91.56 653 GLY A O 1
ATOM 5146 N N . VAL A 1 654 ? -8.758 16.984 60.623 1.00 93.44 654 VAL A N 1
ATOM 5147 C CA . VAL A 1 654 ? -7.324 16.977 60.296 1.00 93.44 654 VAL A CA 1
ATOM 5148 C C . VAL A 1 654 ? -6.691 15.643 60.686 1.00 93.44 654 VAL A C 1
ATOM 5150 O O . VAL A 1 654 ? -6.710 15.253 61.850 1.00 93.44 654 VAL A O 1
ATOM 5153 N N . VAL A 1 655 ? -6.114 14.964 59.697 1.00 93.62 655 VAL A N 1
ATOM 5154 C CA . VAL A 1 655 ? -5.434 13.671 59.842 1.00 93.62 655 VAL A CA 1
ATOM 5155 C C . VAL A 1 655 ? -3.940 13.869 60.086 1.00 93.62 655 VAL A C 1
ATOM 5157 O O . VAL A 1 655 ? -3.353 13.183 60.919 1.00 93.62 655 VAL A O 1
ATOM 5160 N N . SER A 1 656 ? -3.321 14.819 59.383 1.00 94.75 656 SER A N 1
ATOM 5161 C CA . SER A 1 656 ? -1.919 15.189 59.586 1.00 94.75 656 SER A CA 1
ATOM 5162 C C . SER A 1 656 ? -1.641 16.635 59.181 1.00 94.75 656 SER A C 1
ATOM 5164 O O . SER A 1 656 ? -2.365 17.226 58.377 1.00 94.75 656 SER A O 1
ATOM 5166 N N . GLU A 1 657 ? -0.581 17.198 59.761 1.00 95.00 657 GLU A N 1
ATOM 5167 C CA . GLU A 1 657 ? -0.083 18.551 59.515 1.00 95.00 657 GLU A CA 1
ATOM 5168 C C . GLU A 1 657 ? 1.416 18.503 59.207 1.00 95.00 657 GLU A C 1
ATOM 5170 O O . GLU A 1 657 ? 2.169 17.765 59.845 1.00 95.00 657 GLU A O 1
ATOM 5175 N N . TYR A 1 658 ? 1.845 19.320 58.249 1.00 94.88 658 TYR A N 1
ATOM 5176 C CA . TYR A 1 658 ? 3.229 19.441 57.811 1.00 94.88 658 TYR A CA 1
ATOM 5177 C C . TYR A 1 658 ? 3.598 20.906 57.622 1.00 94.88 658 TYR A C 1
ATOM 5179 O O . TYR A 1 658 ? 2.779 21.715 57.188 1.00 94.88 658 TYR A O 1
ATOM 5187 N N . PHE A 1 659 ? 4.859 21.239 57.887 1.00 93.44 659 PHE A N 1
ATOM 5188 C CA . PHE A 1 659 ? 5.382 22.582 57.675 1.00 93.44 659 PHE A CA 1
ATOM 5189 C C . PHE A 1 659 ? 6.679 22.533 56.864 1.00 93.44 659 PHE A C 1
ATOM 5191 O O . PHE A 1 659 ? 7.685 21.984 57.316 1.00 93.44 659 PHE A O 1
ATOM 5198 N N . CYS A 1 660 ? 6.644 23.091 55.652 1.00 90.44 660 CYS A N 1
ATOM 5199 C CA . CYS A 1 660 ? 7.790 23.185 54.751 1.00 90.44 660 CYS A CA 1
ATOM 5200 C C . CYS A 1 660 ? 8.465 24.550 54.928 1.00 90.44 660 CYS A C 1
ATOM 5202 O O . CYS A 1 660 ? 8.078 25.541 54.300 1.00 90.44 660 CYS A O 1
ATOM 5204 N N . THR A 1 661 ? 9.473 24.595 55.802 1.00 88.12 661 THR A N 1
ATOM 5205 C CA . THR A 1 661 ? 10.229 25.816 56.116 1.00 88.12 661 THR A CA 1
ATOM 5206 C C . THR A 1 661 ? 11.146 26.237 54.960 1.00 88.12 661 THR A C 1
ATOM 5208 O O . THR A 1 661 ? 11.479 25.415 54.101 1.00 88.12 661 THR A O 1
ATOM 5211 N N . PRO A 1 662 ? 11.636 27.491 54.944 1.00 80.12 662 PRO A N 1
ATOM 5212 C CA . PRO A 1 662 ? 12.637 27.935 53.968 1.00 80.12 662 PRO A CA 1
ATOM 5213 C C . PRO A 1 662 ? 13.934 27.101 53.986 1.00 80.12 662 PRO A C 1
ATOM 5215 O O . PRO A 1 662 ? 14.568 26.904 52.948 1.00 80.12 662 PRO A O 1
ATOM 5218 N N . GLN A 1 663 ? 14.324 26.577 55.157 1.00 77.44 663 GLN A N 1
ATOM 5219 C CA . GLN A 1 663 ? 15.523 25.749 55.339 1.00 77.44 663 GLN A CA 1
ATOM 5220 C C . GLN A 1 663 ? 15.284 24.279 54.966 1.00 77.44 663 GLN A C 1
ATOM 5222 O O . GLN A 1 663 ? 16.199 23.619 54.475 1.00 77.44 663 GLN A O 1
ATOM 5227 N N . ASN A 1 664 ? 14.067 23.764 55.173 1.00 78.56 664 ASN A N 1
ATOM 5228 C CA . ASN A 1 664 ? 13.703 22.387 54.858 1.00 78.56 664 ASN A CA 1
ATOM 5229 C C . ASN A 1 664 ? 12.799 22.327 53.619 1.00 78.56 664 ASN A C 1
ATOM 5231 O O . ASN A 1 664 ? 11.579 22.204 53.713 1.00 78.56 664 ASN A O 1
ATOM 5235 N N . LYS A 1 665 ? 13.426 22.397 52.440 1.00 80.06 665 LYS A N 1
ATOM 5236 C CA . LYS A 1 665 ? 12.738 22.513 51.142 1.00 80.06 665 LYS A CA 1
ATOM 5237 C C . LYS A 1 665 ? 11.965 21.261 50.705 1.00 80.06 665 LYS A C 1
ATOM 5239 O O . LYS A 1 665 ? 11.340 21.311 49.648 1.00 80.06 665 LYS A O 1
ATOM 5244 N N . LYS A 1 666 ? 12.041 20.140 51.437 1.00 90.75 666 LYS A N 1
ATOM 5245 C CA . LYS A 1 666 ? 11.359 18.874 51.113 1.00 90.75 666 LYS A CA 1
ATOM 5246 C C . LYS A 1 666 ? 10.898 18.158 52.381 1.00 90.75 666 LYS A C 1
ATOM 5248 O O . LYS A 1 666 ? 11.718 17.683 53.159 1.00 90.75 666 LYS A O 1
ATOM 5253 N N . VAL A 1 667 ? 9.589 18.021 52.546 1.00 94.19 667 VAL A N 1
ATOM 5254 C CA . VAL A 1 667 ? 8.950 17.353 53.681 1.00 94.19 667 VAL A CA 1
ATOM 5255 C C . VAL A 1 667 ? 8.157 16.149 53.166 1.00 94.19 667 VAL A C 1
ATOM 5257 O O . VAL A 1 667 ? 7.168 16.341 52.456 1.00 94.19 667 VAL A O 1
ATOM 5260 N N . PRO A 1 668 ? 8.569 14.907 53.477 1.00 94.62 668 PRO A N 1
ATOM 5261 C CA . PRO A 1 668 ? 7.763 13.725 53.187 1.00 94.62 668 PRO A CA 1
ATOM 5262 C C . PRO A 1 668 ? 6.425 13.777 53.937 1.00 94.62 668 PRO A C 1
ATOM 5264 O O . PRO A 1 668 ? 6.391 14.012 55.144 1.00 94.62 668 PRO A O 1
ATOM 5267 N N . THR A 1 669 ? 5.325 13.540 53.228 1.00 93.81 669 THR A N 1
ATOM 5268 C CA . THR A 1 669 ? 3.962 13.532 53.769 1.00 93.81 669 THR A CA 1
ATOM 5269 C C . THR A 1 669 ? 3.359 12.141 53.587 1.00 93.81 669 THR A C 1
ATOM 5271 O O . THR A 1 669 ? 2.640 11.893 52.619 1.00 93.81 669 THR A O 1
ATOM 5274 N N . GLN A 1 670 ? 3.706 11.220 54.490 1.00 94.94 670 GLN A N 1
ATOM 5275 C CA . GLN A 1 670 ? 3.276 9.820 54.440 1.00 94.94 670 GLN A CA 1
ATOM 5276 C C . GLN A 1 670 ? 2.303 9.502 55.572 1.00 94.94 670 GLN A C 1
ATOM 5278 O O . GLN A 1 670 ? 2.636 9.717 56.739 1.00 94.94 670 GLN A O 1
ATOM 5283 N N . ILE A 1 671 ? 1.117 8.984 55.238 1.00 95.75 671 ILE A N 1
ATOM 5284 C CA . ILE A 1 671 ? 0.134 8.501 56.221 1.00 95.75 671 ILE A CA 1
ATOM 5285 C C . ILE A 1 671 ? -0.636 7.288 55.711 1.00 95.75 671 ILE A C 1
ATOM 5287 O O . ILE A 1 671 ? -0.818 7.101 54.512 1.00 95.75 671 ILE A O 1
ATOM 5291 N N . THR A 1 672 ? -1.182 6.511 56.643 1.00 95.88 672 THR A N 1
ATOM 5292 C CA . THR A 1 672 ? -2.182 5.482 56.357 1.00 95.88 672 THR A CA 1
ATOM 5293 C C . THR A 1 672 ? -3.435 5.768 57.175 1.00 95.88 672 THR A C 1
ATOM 5295 O O . THR A 1 672 ? -3.340 6.025 58.373 1.00 95.88 672 THR A O 1
ATOM 5298 N N . THR A 1 673 ? -4.608 5.741 56.545 1.00 95.00 673 THR A N 1
ATOM 5299 C CA . THR A 1 673 ? -5.879 6.074 57.204 1.00 95.00 673 THR A CA 1
ATOM 5300 C C . THR A 1 673 ? -7.053 5.312 56.589 1.00 95.00 673 THR A C 1
ATOM 5302 O O . THR A 1 673 ? -6.997 4.892 55.432 1.00 95.00 673 THR A O 1
ATOM 5305 N N . ASP A 1 674 ? -8.106 5.108 57.375 1.00 94.88 674 ASP A N 1
ATOM 5306 C CA . ASP A 1 674 ? -9.351 4.485 56.933 1.00 94.88 674 ASP A CA 1
ATOM 5307 C C . ASP A 1 674 ? -10.283 5.541 56.328 1.00 94.88 674 ASP A C 1
ATOM 5309 O O . ASP A 1 674 ? -10.457 6.632 56.877 1.00 94.88 674 ASP A O 1
ATOM 5313 N N . VAL A 1 675 ? -10.900 5.213 55.195 1.00 93.88 675 VAL A N 1
ATOM 5314 C CA . VAL A 1 675 ? -11.839 6.087 54.487 1.00 93.88 675 VAL A CA 1
ATOM 5315 C C . VAL A 1 675 ? -13.096 5.324 54.089 1.00 93.88 675 VAL A C 1
ATOM 5317 O O . VAL A 1 675 ? -13.064 4.116 53.846 1.00 93.88 675 VAL A O 1
ATOM 5320 N N . LYS A 1 676 ? -14.222 6.029 54.004 1.00 93.50 676 LYS A N 1
ATOM 5321 C CA . LYS A 1 676 ? -15.493 5.464 53.533 1.00 93.50 676 LYS A CA 1
ATOM 5322 C C . LYS A 1 676 ? -15.972 6.134 52.253 1.00 93.50 676 LYS A C 1
ATOM 5324 O O . LYS A 1 676 ? -15.654 7.294 51.996 1.00 93.50 676 LYS A O 1
ATOM 5329 N N . LYS A 1 677 ? -16.796 5.431 51.476 1.00 89.50 677 LYS A N 1
ATOM 5330 C CA . LYS A 1 677 ? -17.489 5.954 50.296 1.00 89.50 677 LYS A CA 1
ATOM 5331 C C . LYS A 1 677 ? -18.170 7.280 50.635 1.00 89.50 677 LYS A C 1
ATOM 5333 O O . LYS A 1 677 ? -18.958 7.365 51.577 1.00 89.50 677 LYS A O 1
ATOM 5338 N N . GLY A 1 678 ? -17.860 8.310 49.852 1.00 87.62 678 GLY A N 1
ATOM 5339 C CA . GLY A 1 678 ? -18.373 9.667 50.052 1.00 87.62 678 GLY A CA 1
ATOM 5340 C C . GLY A 1 678 ? -17.523 10.565 50.956 1.00 87.62 678 GLY A C 1
ATOM 5341 O O . GLY A 1 678 ? -17.788 11.765 50.994 1.00 87.62 678 GLY A O 1
ATOM 5342 N N . ASP A 1 679 ? -16.489 10.042 51.626 1.00 93.31 679 ASP A N 1
ATOM 5343 C CA . ASP A 1 679 ? -15.495 10.884 52.297 1.00 93.31 679 ASP A CA 1
ATOM 5344 C C . ASP A 1 679 ? -14.739 11.748 51.276 1.00 93.31 679 ASP A C 1
ATOM 5346 O O . ASP A 1 679 ? -14.568 11.388 50.104 1.00 93.31 679 ASP A O 1
ATOM 5350 N N . ILE A 1 680 ? -14.257 12.900 51.737 1.00 93.81 680 ILE A N 1
ATOM 5351 C CA . ILE A 1 680 ? -13.434 13.812 50.952 1.00 93.81 680 ILE A CA 1
ATOM 5352 C C . ILE A 1 680 ? -12.102 13.998 51.670 1.00 93.81 680 ILE A C 1
ATOM 5354 O O . ILE A 1 680 ? -12.055 14.564 52.764 1.00 93.81 680 ILE A O 1
ATOM 5358 N N . VAL A 1 681 ? -11.026 13.539 51.032 1.00 95.00 681 VAL A N 1
ATOM 5359 C CA . VAL A 1 681 ? -9.651 13.749 51.491 1.00 95.00 681 VAL A CA 1
ATOM 5360 C C . VAL A 1 681 ? -9.112 15.010 50.819 1.00 95.00 681 VAL A C 1
ATOM 5362 O O . VAL A 1 681 ? -8.890 15.045 49.609 1.00 95.00 681 VAL A O 1
ATOM 5365 N N . SER A 1 682 ? -8.939 16.062 51.607 1.00 96.00 682 SER A N 1
ATOM 5366 C CA . SER A 1 682 ? -8.456 17.374 51.193 1.00 96.00 682 SER A CA 1
ATOM 5367 C C . SER A 1 682 ? -6.973 17.532 51.521 1.00 96.00 682 SER A C 1
ATOM 5369 O O . SER A 1 682 ? -6.557 17.325 52.658 1.00 96.00 682 SER A O 1
ATOM 5371 N N . PHE A 1 683 ? -6.202 17.958 50.528 1.00 96.56 683 PHE A N 1
ATOM 5372 C CA . PHE A 1 683 ? -4.814 18.395 50.622 1.00 96.56 683 PHE A CA 1
ATOM 5373 C C . PHE A 1 683 ? -4.816 19.913 50.591 1.00 96.56 683 PHE A C 1
ATOM 5375 O O . PHE A 1 683 ? -5.100 20.513 49.553 1.00 96.56 683 PHE A O 1
ATOM 5382 N N . ILE A 1 684 ? -4.585 20.517 51.747 1.00 96.38 684 ILE A N 1
ATOM 5383 C CA . ILE A 1 684 ? -4.813 21.940 51.983 1.00 96.38 684 ILE A CA 1
ATOM 5384 C C . ILE A 1 684 ? -3.461 22.606 52.205 1.00 96.38 684 ILE A C 1
ATOM 5386 O O . ILE A 1 684 ? -2.722 22.142 53.065 1.00 96.38 684 ILE A O 1
ATOM 5390 N N . VAL A 1 685 ? -3.140 23.666 51.460 1.00 95.75 685 VAL A N 1
ATOM 5391 C CA . VAL A 1 685 ? -1.882 24.419 51.595 1.00 95.75 685 VAL A CA 1
ATOM 5392 C C . VAL A 1 685 ? -2.163 25.890 51.856 1.00 95.75 685 VAL A C 1
ATOM 5394 O O . VAL A 1 685 ? -2.900 26.543 51.116 1.00 95.75 685 VAL A O 1
ATOM 5397 N N . HIS A 1 686 ? -1.541 26.415 52.902 1.00 94.31 686 HIS A N 1
ATOM 5398 C CA . HIS A 1 686 ? -1.669 27.789 53.368 1.00 94.31 686 HIS A CA 1
ATOM 5399 C C . HIS A 1 686 ? -0.284 28.424 53.547 1.00 94.31 686 HIS A C 1
ATOM 5401 O O . HIS A 1 686 ? 0.724 27.721 53.659 1.00 94.31 686 HIS A O 1
ATOM 5407 N N . ASN A 1 687 ? -0.245 29.752 53.520 1.00 89.69 687 ASN A N 1
ATOM 5408 C CA . ASN A 1 687 ? 0.962 30.526 53.804 1.00 89.69 687 ASN A CA 1
ATOM 5409 C C . ASN A 1 687 ? 1.178 30.692 55.324 1.00 89.69 687 ASN A C 1
ATOM 5411 O O . ASN A 1 687 ? 0.287 30.349 56.092 1.00 89.69 687 ASN A O 1
ATOM 5415 N N . GLU A 1 688 ? 2.320 31.214 55.785 1.00 86.19 688 GLU A N 1
ATOM 5416 C CA . GLU A 1 688 ? 2.468 31.548 57.216 1.00 86.19 688 GLU A CA 1
ATOM 5417 C C . GLU A 1 688 ? 2.049 32.990 57.537 1.00 86.19 688 GLU A C 1
ATOM 5419 O O . GLU A 1 688 ? 1.163 33.213 58.362 1.00 86.19 688 GLU A O 1
ATOM 5424 N N . THR A 1 689 ? 2.706 33.977 56.928 1.00 77.81 689 THR A N 1
ATOM 5425 C CA . THR A 1 689 ? 2.512 35.410 57.215 1.00 77.81 689 THR A CA 1
ATOM 5426 C C . THR A 1 689 ? 2.319 36.259 55.958 1.00 77.81 689 THR A C 1
ATOM 5428 O O . THR A 1 689 ? 1.657 37.297 56.021 1.00 77.81 689 THR A O 1
ATOM 5431 N N . GLY A 1 690 ? 2.841 35.828 54.808 1.00 78.12 690 GLY A N 1
ATOM 5432 C CA . GLY A 1 690 ? 2.657 36.462 53.499 1.00 78.12 690 GLY A CA 1
ATOM 5433 C C . GLY A 1 690 ? 2.698 35.424 52.381 1.00 78.12 690 GLY A C 1
ATOM 5434 O O . GLY A 1 690 ? 2.873 34.260 52.667 1.00 78.12 690 GLY A O 1
ATOM 5435 N N . THR A 1 691 ? 2.508 35.817 51.119 1.00 76.62 691 THR A N 1
ATOM 5436 C CA . THR A 1 691 ? 2.526 34.871 49.977 1.00 76.62 691 THR A CA 1
ATOM 5437 C C . THR A 1 691 ? 3.793 34.960 49.125 1.00 76.62 691 THR A C 1
ATOM 5439 O O . THR A 1 691 ? 3.851 34.417 48.019 1.00 76.62 691 THR A O 1
ATOM 5442 N N . ASP A 1 692 ? 4.790 35.723 49.565 1.00 79.88 692 ASP A N 1
ATOM 5443 C CA . ASP A 1 692 ? 5.973 36.001 48.760 1.00 79.88 692 ASP A CA 1
ATOM 5444 C C . ASP A 1 692 ? 6.847 34.750 48.635 1.00 79.88 692 ASP A C 1
ATOM 5446 O O . ASP A 1 692 ? 7.447 34.279 49.595 1.00 79.88 692 ASP A O 1
ATOM 5450 N N . SER A 1 693 ? 6.996 34.259 47.401 1.00 81.69 693 SER A N 1
ATOM 5451 C CA . SER A 1 693 ? 7.762 33.046 47.073 1.00 81.69 693 SER A CA 1
ATOM 5452 C C . SER A 1 693 ? 7.178 31.728 47.618 1.00 81.69 693 SER A C 1
ATOM 5454 O O . SER A 1 693 ? 7.900 30.732 47.708 1.00 81.69 693 SER A O 1
ATOM 5456 N N . ASP A 1 694 ? 5.871 31.654 47.891 1.00 84.50 694 ASP A N 1
ATOM 5457 C CA . ASP A 1 694 ? 5.179 30.457 48.421 1.00 84.50 694 ASP A CA 1
ATOM 5458 C C . ASP A 1 694 ? 4.592 29.533 47.348 1.00 84.50 694 ASP A C 1
ATOM 5460 O O . ASP A 1 694 ? 3.538 28.908 47.507 1.00 84.50 694 ASP A O 1
ATOM 5464 N N . SER A 1 695 ? 5.314 29.410 46.235 1.00 90.12 695 SER A N 1
ATOM 5465 C CA . SER A 1 695 ? 5.084 28.307 45.303 1.00 90.12 695 SER A CA 1
ATOM 5466 C C . SER A 1 695 ? 5.507 26.990 45.948 1.00 90.12 695 SER A C 1
ATOM 5468 O O . SER A 1 695 ? 6.594 26.895 46.529 1.00 90.12 695 SER A O 1
ATOM 5470 N N . PHE A 1 696 ? 4.675 25.967 45.803 1.00 92.75 696 PHE A N 1
ATOM 5471 C CA . PHE A 1 696 ? 4.906 24.635 46.350 1.00 92.75 696 PHE A CA 1
ATOM 5472 C C . PHE A 1 696 ? 4.729 23.559 45.280 1.00 92.75 696 PHE A C 1
ATOM 5474 O O . PHE A 1 696 ? 4.024 23.759 44.294 1.00 92.75 696 PHE A O 1
ATOM 5481 N N . ASP A 1 697 ? 5.335 22.398 45.494 1.00 93.75 697 ASP A N 1
ATOM 5482 C CA . ASP A 1 697 ? 5.035 21.166 44.772 1.00 93.75 697 ASP A CA 1
ATOM 5483 C C . ASP A 1 697 ? 4.565 20.110 45.773 1.00 93.75 697 ASP A C 1
ATOM 5485 O O . ASP A 1 697 ? 5.290 19.781 46.713 1.00 93.75 697 ASP A O 1
ATOM 5489 N N . TRP A 1 698 ? 3.331 19.631 45.602 1.00 94.38 698 TRP A N 1
ATOM 5490 C CA . TRP A 1 698 ? 2.726 18.600 46.440 1.00 94.38 698 TRP A CA 1
ATOM 5491 C C . TRP A 1 698 ? 1.796 17.725 45.600 1.00 94.38 698 TRP A C 1
ATOM 5493 O O . TRP A 1 698 ? 0.688 18.125 45.240 1.00 94.38 698 TRP A O 1
ATOM 5503 N N . GLN A 1 699 ? 2.277 16.534 45.244 1.00 92.62 699 GLN A N 1
ATOM 5504 C CA . GLN A 1 699 ? 1.599 15.625 44.317 1.00 92.62 699 GLN A CA 1
ATOM 5505 C C . GLN A 1 699 ? 1.361 14.269 44.988 1.00 92.62 699 GLN A C 1
ATOM 5507 O O . GLN A 1 699 ? 2.151 13.349 44.782 1.00 92.62 699 GLN A O 1
ATOM 5512 N N . PRO A 1 700 ? 0.308 14.135 45.811 1.00 94.19 700 PRO A N 1
ATOM 5513 C CA . PRO A 1 700 ? 0.028 12.892 46.517 1.00 94.19 700 PRO A CA 1
ATOM 5514 C C . PRO A 1 700 ? -0.308 11.741 45.568 1.00 94.19 700 PRO A C 1
ATOM 5516 O O . PRO A 1 700 ? -1.128 11.875 44.650 1.00 94.19 700 PRO A O 1
ATOM 5519 N N . GLN A 1 701 ? 0.310 10.595 45.840 1.00 94.75 701 GLN A N 1
ATOM 5520 C CA . GLN A 1 701 ? -0.084 9.289 45.339 1.00 94.75 701 GLN A CA 1
ATOM 5521 C C . GLN A 1 701 ? -0.887 8.577 46.426 1.00 94.75 701 GLN A C 1
ATOM 5523 O O . GLN A 1 701 ? -0.429 8.423 47.557 1.00 94.75 701 GLN A O 1
ATOM 5528 N N . ILE A 1 702 ? -2.092 8.140 46.075 1.00 94.38 702 ILE A N 1
ATOM 5529 C CA . ILE A 1 702 ? -2.982 7.408 46.972 1.00 94.38 702 ILE A CA 1
ATOM 5530 C C . ILE A 1 702 ? -3.013 5.959 46.505 1.00 94.38 702 ILE A C 1
ATOM 5532 O O . ILE A 1 702 ? -3.311 5.671 45.344 1.00 94.38 702 ILE A O 1
ATOM 5536 N N . THR A 1 703 ? -2.696 5.052 47.416 1.00 94.69 703 THR A N 1
ATOM 5537 C CA . THR A 1 703 ? -2.682 3.607 47.190 1.00 94.69 703 THR A CA 1
ATOM 5538 C C . THR A 1 703 ? -3.621 2.919 48.164 1.00 94.69 703 THR A C 1
ATOM 5540 O O . THR A 1 703 ? -3.867 3.415 49.265 1.00 94.69 703 THR A O 1
ATOM 5543 N N . ARG A 1 704 ? -4.142 1.761 47.781 1.00 93.62 704 ARG A N 1
ATOM 5544 C CA . ARG A 1 704 ? -4.778 0.849 48.722 1.00 93.62 704 ARG A CA 1
ATOM 5545 C C . ARG A 1 704 ? -3.730 0.283 49.675 1.00 93.62 704 ARG A C 1
ATOM 5547 O O . ARG A 1 704 ? -2.701 -0.232 49.242 1.00 93.62 704 ARG A O 1
ATOM 5554 N N . ALA A 1 705 ? -3.994 0.362 50.974 1.00 93.12 705 ALA A N 1
ATOM 5555 C CA . ALA A 1 705 ? -3.045 -0.087 51.991 1.00 93.12 705 ALA A CA 1
ATOM 5556 C C . ALA A 1 705 ? -2.930 -1.620 52.083 1.00 93.12 705 ALA A C 1
ATOM 5558 O O . ALA A 1 705 ? -1.952 -2.116 52.632 1.00 93.12 705 ALA A O 1
ATOM 5559 N N . ASP A 1 706 ? -3.921 -2.365 51.586 1.00 90.88 706 ASP A N 1
ATOM 5560 C CA . ASP A 1 706 ? -3.979 -3.828 51.674 1.00 90.88 706 ASP A CA 1
ATOM 5561 C C . ASP A 1 706 ? -3.203 -4.540 50.555 1.00 90.88 706 ASP A C 1
ATOM 5563 O O . ASP A 1 706 ? -2.550 -5.547 50.819 1.00 90.88 706 ASP A O 1
ATOM 5567 N N . ASN A 1 707 ? -3.249 -4.026 49.324 1.00 91.19 707 ASN A N 1
ATOM 5568 C CA . ASN A 1 707 ? -2.628 -4.656 48.153 1.00 91.19 707 ASN A CA 1
ATOM 5569 C C . ASN A 1 707 ? -1.622 -3.755 47.407 1.00 91.19 707 ASN A C 1
ATOM 5571 O O . ASN A 1 707 ? -1.000 -4.211 46.449 1.00 91.19 707 ASN A O 1
ATOM 5575 N N . GLY A 1 708 ? -1.458 -2.492 47.817 1.00 89.75 708 GLY A N 1
ATOM 5576 C CA . GLY A 1 708 ? -0.551 -1.534 47.175 1.00 89.75 708 GLY A CA 1
ATOM 5577 C C . GLY A 1 708 ? -1.034 -0.993 45.824 1.00 89.75 708 GLY A C 1
ATOM 5578 O O . GLY A 1 708 ? -0.276 -0.309 45.138 1.00 89.75 708 GLY A O 1
ATOM 5579 N N . GLU A 1 709 ? -2.275 -1.276 45.421 1.00 89.31 709 GLU A N 1
ATOM 5580 C CA . GLU A 1 709 ? -2.863 -0.783 44.174 1.00 89.31 709 GLU A CA 1
ATOM 5581 C C . GLU A 1 709 ? -2.887 0.750 44.157 1.00 89.31 709 GLU A C 1
ATOM 5583 O O . GLU A 1 709 ? -3.421 1.384 45.070 1.00 89.31 709 GLU A O 1
ATOM 5588 N N . VAL A 1 710 ? -2.325 1.363 43.111 1.00 90.44 710 VAL A N 1
ATOM 5589 C CA . VAL A 1 710 ? -2.363 2.820 42.927 1.00 90.44 710 VAL A CA 1
ATOM 5590 C C . VAL A 1 710 ? -3.766 3.234 42.501 1.00 90.44 710 VAL A C 1
ATOM 5592 O O . VAL A 1 710 ? -4.176 3.005 41.365 1.00 90.44 710 VAL A O 1
ATOM 5595 N N . LEU A 1 711 ? -4.480 3.895 43.410 1.00 89.00 711 LEU A N 1
ATOM 5596 C CA . LEU A 1 711 ? -5.830 4.395 43.170 1.00 89.00 711 LEU A CA 1
ATOM 5597 C C . LEU A 1 711 ? -5.800 5.672 42.342 1.00 89.00 711 LEU A C 1
ATOM 5599 O O . LEU A 1 711 ? -6.584 5.828 41.411 1.00 89.00 711 LEU A O 1
ATOM 5603 N N . THR A 1 712 ? -4.910 6.604 42.686 1.00 90.31 712 THR A N 1
ATOM 5604 C CA . THR A 1 712 ? -4.736 7.844 41.931 1.00 90.31 712 THR A CA 1
ATOM 5605 C C . THR A 1 712 ? -3.403 8.521 42.234 1.00 90.31 712 THR A C 1
ATOM 5607 O O . THR A 1 712 ? -2.829 8.349 43.309 1.00 90.31 712 THR A O 1
ATOM 5610 N N . HIS A 1 713 ? -2.931 9.341 41.298 1.00 91.69 713 HIS A N 1
ATOM 5611 C CA . HIS A 1 713 ? -1.792 10.230 41.484 1.00 91.69 713 HIS A CA 1
ATOM 5612 C C . HIS A 1 713 ? -2.171 11.651 41.043 1.00 91.69 713 HIS A C 1
ATOM 5614 O O . HIS A 1 713 ? -2.432 11.873 39.863 1.00 91.69 713 HIS A O 1
ATOM 5620 N N . ALA A 1 714 ? -2.131 12.636 41.951 1.00 90.25 714 ALA A N 1
ATOM 5621 C CA . ALA A 1 714 ? -2.654 13.995 41.709 1.00 90.25 714 ALA A CA 1
ATOM 5622 C C . ALA A 1 714 ? -2.104 14.682 40.437 1.00 90.25 714 ALA A C 1
ATOM 5624 O O . ALA A 1 714 ? -2.847 15.351 39.718 1.00 90.25 714 ALA A O 1
ATOM 5625 N N . LYS A 1 715 ? -0.818 14.463 40.129 1.00 89.50 715 LYS A N 1
ATOM 5626 C CA . LYS A 1 715 ? -0.155 14.912 38.894 1.00 89.50 715 LYS A CA 1
ATOM 5627 C C . LYS A 1 715 ? -0.683 14.242 37.622 1.00 89.50 715 LYS A C 1
ATOM 5629 O O . LYS A 1 715 ? -1.011 14.933 36.659 1.00 89.50 715 LYS A O 1
ATOM 5634 N N . ASN A 1 716 ? -0.723 12.909 37.594 1.00 89.12 716 ASN A N 1
ATOM 5635 C CA . ASN A 1 716 ? -1.060 12.145 36.385 1.00 89.12 716 ASN A CA 1
ATOM 5636 C C . ASN A 1 716 ? -2.575 12.107 36.134 1.00 89.12 716 ASN A C 1
ATOM 5638 O O . ASN A 1 716 ? -3.012 12.080 34.986 1.00 89.12 716 ASN A O 1
ATOM 5642 N N . ASP A 1 717 ? -3.368 12.167 37.204 1.00 89.88 717 ASP A N 1
ATOM 5643 C CA . ASP A 1 717 ? -4.829 12.121 37.171 1.00 89.88 717 ASP A CA 1
ATOM 5644 C C . ASP A 1 717 ? -5.468 13.511 37.335 1.00 89.88 717 ASP A C 1
ATOM 5646 O O . ASP A 1 717 ? -6.579 13.644 37.856 1.00 89.88 717 ASP A O 1
ATOM 5650 N N . PHE A 1 718 ? -4.770 14.564 36.898 1.00 91.25 718 PHE A N 1
ATOM 5651 C CA . PHE A 1 718 ? -5.272 15.932 36.985 1.00 91.25 718 PHE A CA 1
ATOM 5652 C C . PHE A 1 718 ? -6.559 16.105 36.175 1.00 91.25 718 PHE A C 1
ATOM 5654 O O . PHE A 1 718 ? -6.600 15.758 34.991 1.00 91.25 718 PHE A O 1
ATOM 5661 N N . CYS A 1 719 ? -7.606 16.632 36.809 1.00 90.25 719 CYS A N 1
ATOM 5662 C CA . CYS A 1 719 ? -8.965 16.574 36.273 1.00 90.25 719 CYS A CA 1
ATOM 5663 C C . CYS A 1 719 ? -9.454 17.873 35.608 1.00 90.25 719 CYS A C 1
ATOM 5665 O O . CYS A 1 719 ? -9.117 18.980 36.035 1.00 90.25 719 CYS A O 1
ATOM 5667 N N . ASP A 1 720 ? -10.309 17.710 34.592 1.00 86.94 720 ASP A N 1
ATOM 5668 C CA . ASP A 1 720 ? -11.124 18.765 33.979 1.00 86.94 720 ASP A CA 1
ATOM 5669 C C . ASP A 1 720 ? -12.340 19.148 34.858 1.00 86.94 720 ASP A C 1
ATOM 5671 O O . ASP A 1 720 ? -12.550 18.601 35.944 1.00 86.94 720 ASP A O 1
ATOM 5675 N N . ALA A 1 721 ? -13.178 20.080 34.385 1.00 84.12 721 ALA A N 1
ATOM 5676 C CA . ALA A 1 721 ? -14.387 20.516 35.099 1.00 84.12 721 ALA A CA 1
ATOM 5677 C C . ALA A 1 721 ? -15.399 19.375 35.334 1.00 84.12 721 ALA A C 1
ATOM 5679 O O . ALA A 1 721 ? -16.162 19.399 36.299 1.00 84.12 721 ALA A O 1
ATOM 5680 N N . SER A 1 722 ? -15.387 18.345 34.475 1.00 78.19 722 SER A N 1
ATOM 5681 C CA . SER A 1 722 ? -16.207 17.134 34.625 1.00 78.19 722 SER A CA 1
ATOM 5682 C C . SER A 1 722 ? -15.640 16.147 35.656 1.00 78.19 722 SER A C 1
ATOM 5684 O O . SER A 1 722 ? -16.221 15.077 35.871 1.00 78.19 722 SER A O 1
ATOM 5686 N N . ARG A 1 723 ? -14.538 16.532 36.320 1.00 81.50 723 ARG A N 1
ATOM 5687 C CA . ARG A 1 723 ? -13.741 15.733 37.258 1.00 81.50 723 ARG A CA 1
ATOM 5688 C C . ARG A 1 723 ? -13.136 14.496 36.600 1.00 81.50 723 ARG A C 1
ATOM 5690 O O . ARG A 1 723 ? -12.955 13.480 37.261 1.00 81.50 723 ARG A O 1
ATOM 5697 N N . TRP A 1 724 ? -12.859 14.571 35.298 1.00 83.12 724 TRP A N 1
ATOM 5698 C CA . TRP A 1 724 ? -12.239 13.488 34.548 1.00 83.12 724 TRP A CA 1
ATOM 5699 C C . TRP A 1 724 ? -10.770 13.813 34.244 1.00 83.12 724 TRP A C 1
ATOM 5701 O O . TRP A 1 724 ? -10.487 14.935 33.817 1.00 83.12 724 TRP A O 1
ATOM 5711 N N . PRO A 1 725 ? -9.827 12.872 34.426 1.00 86.56 725 PRO A N 1
ATOM 5712 C CA . PRO A 1 725 ? -8.420 13.114 34.125 1.00 86.56 725 PRO A CA 1
ATOM 5713 C C . PRO A 1 725 ? -8.153 13.441 32.651 1.00 86.56 725 PRO A C 1
ATOM 5715 O O . PRO A 1 725 ? -8.617 12.724 31.767 1.00 86.56 725 PRO A O 1
ATOM 5718 N N . PHE A 1 726 ? -7.321 14.449 32.371 1.00 82.44 726 PHE A N 1
ATOM 5719 C CA . PHE A 1 726 ? -6.953 14.826 30.992 1.00 82.44 726 PHE A CA 1
ATOM 5720 C C . PHE A 1 726 ? -6.249 13.709 30.207 1.00 82.44 726 PHE A C 1
ATOM 5722 O O . PHE A 1 726 ? -6.388 13.628 28.991 1.00 82.44 726 PHE A O 1
ATOM 5729 N N . GLY A 1 727 ? -5.483 12.854 30.890 1.00 75.62 727 GLY A N 1
ATOM 5730 C CA . GLY A 1 727 ? -4.714 11.770 30.271 1.00 75.62 727 GLY A CA 1
ATOM 5731 C C . GLY A 1 727 ? -5.479 10.457 30.093 1.00 75.62 727 GLY A C 1
ATOM 5732 O O . GLY A 1 727 ? -4.885 9.480 29.644 1.00 75.62 727 GLY A O 1
ATOM 5733 N N . ARG A 1 728 ? -6.765 10.395 30.466 1.00 76.62 728 ARG A N 1
ATOM 5734 C CA . ARG A 1 728 ? -7.559 9.158 30.412 1.00 76.62 728 ARG A CA 1
ATOM 5735 C C . ARG A 1 728 ? -8.740 9.310 29.463 1.00 76.62 728 ARG A C 1
ATOM 5737 O O . ARG A 1 728 ? -9.460 10.303 29.501 1.00 76.62 728 ARG A O 1
ATOM 5744 N N . GLN A 1 729 ? -8.991 8.295 28.643 1.00 75.88 729 GLN A N 1
ATOM 5745 C CA . GLN A 1 729 ? -10.187 8.257 27.801 1.00 75.88 729 GLN A CA 1
ATOM 5746 C C . GLN A 1 729 ? -11.445 8.110 28.660 1.00 75.88 729 GLN A C 1
ATOM 5748 O O . GLN A 1 729 ? -11.463 7.299 29.583 1.00 75.88 729 GLN A O 1
ATOM 5753 N N . LYS A 1 730 ? -12.501 8.870 28.342 1.00 76.12 730 LYS A N 1
ATOM 5754 C CA . LYS A 1 730 ? -13.804 8.743 29.011 1.00 76.12 730 LYS A CA 1
ATOM 5755 C C . LYS A 1 730 ? -14.433 7.371 28.698 1.00 76.12 730 LYS A C 1
ATOM 5757 O O . LYS A 1 730 ? -14.183 6.839 27.608 1.00 76.12 730 LYS A O 1
ATOM 5762 N N . PRO A 1 731 ? -15.227 6.786 29.612 1.00 78.06 731 PRO A N 1
ATOM 5763 C CA . PRO A 1 731 ? -15.964 5.559 29.337 1.00 78.06 731 PRO A CA 1
ATOM 5764 C C . PRO A 1 731 ? -16.983 5.795 28.219 1.00 78.06 731 PRO A C 1
ATOM 5766 O O . PRO A 1 731 ? -17.499 6.907 28.069 1.00 78.06 731 PRO A O 1
ATOM 5769 N N . GLN A 1 732 ? -17.268 4.763 27.426 1.00 83.69 732 GLN A N 1
ATOM 5770 C CA . GLN A 1 732 ? -18.343 4.825 26.437 1.00 83.69 732 GLN A CA 1
ATOM 5771 C C . GLN A 1 732 ? -19.700 4.918 27.134 1.00 83.69 732 GLN A C 1
ATOM 5773 O O . GLN A 1 732 ? -19.926 4.307 28.182 1.00 83.69 732 GLN A O 1
ATOM 5778 N N . GLN A 1 733 ? -20.616 5.667 26.524 1.00 85.19 733 GLN A N 1
ATOM 5779 C CA . GLN A 1 733 ? -22.011 5.695 26.961 1.00 85.19 733 GLN A CA 1
ATOM 5780 C C . GLN A 1 733 ? -22.630 4.294 26.821 1.00 85.19 733 GLN A C 1
ATOM 5782 O O . GLN A 1 733 ? -22.225 3.566 25.911 1.00 85.19 733 GLN A O 1
ATOM 5787 N N . PRO A 1 734 ? -23.622 3.913 27.646 1.00 87.56 734 PRO A N 1
ATOM 5788 C CA . PRO A 1 734 ? -24.237 2.582 27.599 1.00 87.56 734 PRO A CA 1
ATOM 5789 C C . PRO A 1 734 ? -24.689 2.151 26.196 1.00 87.56 734 PRO A C 1
ATOM 5791 O O . PRO A 1 734 ? -24.399 1.043 25.757 1.00 87.56 734 PRO A O 1
ATOM 5794 N N . LEU A 1 735 ? -25.299 3.068 25.439 1.00 88.25 735 LEU A N 1
ATOM 5795 C CA . LEU A 1 735 ? -25.674 2.853 24.037 1.00 88.25 735 LEU A CA 1
ATOM 5796 C C . LEU A 1 735 ? -24.476 2.533 23.139 1.00 88.25 735 LEU A C 1
ATOM 5798 O O . LEU A 1 735 ? -24.539 1.618 22.329 1.00 88.25 735 LEU A O 1
ATOM 5802 N N . SER A 1 736 ? -23.372 3.263 23.289 1.00 92.12 736 SER A N 1
ATOM 5803 C CA . SER A 1 736 ? -22.147 2.995 22.527 1.00 92.12 736 SER A CA 1
ATOM 5804 C C . SER A 1 736 ? -21.569 1.627 22.889 1.00 92.12 736 SER A C 1
ATOM 5806 O O . SER A 1 736 ? -21.204 0.860 22.002 1.00 92.12 736 SER A O 1
ATOM 5808 N N . GLN A 1 737 ? -21.586 1.252 24.170 1.00 92.12 737 GLN A N 1
ATOM 5809 C CA . GLN A 1 737 ? -21.171 -0.091 24.580 1.00 92.12 737 GLN A CA 1
ATOM 5810 C C . GLN A 1 737 ? -22.063 -1.175 23.958 1.00 92.12 737 GLN A C 1
ATOM 5812 O O . GLN A 1 737 ? -21.540 -2.161 23.444 1.00 92.12 737 GLN A O 1
ATOM 5817 N N . LEU A 1 738 ? -23.387 -0.981 23.915 1.00 92.88 738 LEU A N 1
ATOM 5818 C CA . LEU A 1 738 ? -24.286 -1.932 23.258 1.00 92.88 738 LEU A CA 1
ATOM 5819 C C . LEU A 1 738 ? -24.032 -2.015 21.747 1.00 92.88 738 LEU A C 1
ATOM 5821 O O . LEU A 1 738 ? -23.953 -3.117 21.210 1.00 92.88 738 LEU A O 1
ATOM 5825 N N . ALA A 1 739 ? -23.855 -0.877 21.067 1.00 94.88 739 ALA A N 1
ATOM 5826 C CA . ALA A 1 739 ? -23.487 -0.852 19.649 1.00 94.88 739 ALA A CA 1
ATOM 5827 C C . ALA A 1 739 ? -22.227 -1.689 19.398 1.00 94.88 739 ALA A C 1
ATOM 5829 O O . ALA A 1 739 ? -22.163 -2.468 18.449 1.00 94.88 739 ALA A O 1
ATOM 5830 N N . GLN A 1 740 ? -21.234 -1.545 20.276 1.00 95.31 740 GLN A N 1
ATOM 5831 C CA . GLN A 1 740 ? -19.998 -2.300 20.196 1.00 95.31 740 GLN A CA 1
ATOM 5832 C C . GLN A 1 740 ? -20.226 -3.799 20.402 1.00 95.31 740 GLN A C 1
ATOM 5834 O O . GLN A 1 740 ? -19.727 -4.577 19.596 1.00 95.31 740 GLN A O 1
ATOM 5839 N N . VAL A 1 741 ? -21.003 -4.204 21.413 1.00 94.56 741 VAL A N 1
ATOM 5840 C CA . VAL A 1 741 ? -21.356 -5.615 21.659 1.00 94.56 741 VAL A CA 1
ATOM 5841 C C . VAL A 1 741 ? -22.022 -6.243 20.433 1.00 94.56 741 VAL A C 1
ATOM 5843 O O . VAL A 1 741 ? -21.645 -7.341 20.028 1.00 94.56 741 VAL A O 1
ATOM 5846 N N . LEU A 1 742 ? -22.961 -5.534 19.803 1.00 95.75 742 LEU A N 1
ATOM 5847 C CA . LEU A 1 742 ? -23.637 -6.014 18.597 1.00 95.75 742 LEU A CA 1
ATOM 5848 C C . LEU A 1 742 ? -22.664 -6.147 17.418 1.00 95.75 742 LEU A C 1
ATOM 5850 O O . LEU A 1 742 ? -22.674 -7.173 16.740 1.00 95.75 742 LEU A O 1
ATOM 5854 N N . MET A 1 743 ? -21.778 -5.167 17.210 1.00 96.19 743 MET A N 1
ATOM 5855 C CA . MET A 1 743 ? -20.775 -5.227 16.140 1.00 96.19 743 MET A CA 1
ATOM 5856 C C . MET A 1 743 ? -19.727 -6.325 16.353 1.00 96.19 743 MET A C 1
ATOM 5858 O O . MET A 1 743 ? -19.200 -6.832 15.377 1.00 96.19 743 MET A O 1
ATOM 5862 N N . ILE A 1 744 ? -19.400 -6.712 17.589 1.00 95.31 744 ILE A N 1
ATOM 5863 C CA . ILE A 1 744 ? -18.432 -7.799 17.849 1.00 95.31 744 ILE A CA 1
ATOM 5864 C C . ILE A 1 744 ? -19.096 -9.174 17.997 1.00 95.31 744 ILE A C 1
ATOM 5866 O O . ILE A 1 744 ? -18.410 -10.158 18.278 1.00 95.31 744 ILE A O 1
ATOM 5870 N N . SER A 1 745 ? -20.418 -9.249 17.836 1.00 94.31 745 SER A N 1
ATOM 5871 C CA . SER A 1 745 ? -21.163 -10.503 17.910 1.00 94.31 745 SER A CA 1
ATOM 5872 C C . SER A 1 745 ? -20.802 -11.438 16.754 1.00 94.31 745 SER A C 1
ATOM 5874 O O . SER A 1 745 ? -20.408 -11.004 15.669 1.00 94.31 745 SER A O 1
ATOM 5876 N N . ASN A 1 746 ? -20.985 -12.744 16.965 1.00 91.31 746 ASN A N 1
ATOM 5877 C CA . ASN A 1 746 ? -20.783 -13.721 15.895 1.00 91.31 746 ASN A CA 1
ATOM 5878 C C . ASN A 1 746 ? -21.738 -13.492 14.717 1.00 91.31 746 ASN A C 1
ATOM 5880 O O . ASN A 1 746 ? -21.363 -13.759 13.586 1.00 91.31 746 ASN A O 1
ATOM 5884 N N . GLU A 1 747 ? -22.945 -12.989 14.974 1.00 91.81 747 GLU A N 1
ATOM 5885 C CA . GLU A 1 747 ? -23.926 -12.708 13.923 1.00 91.81 747 GLU A CA 1
ATOM 5886 C C . GLU A 1 747 ? -23.463 -11.591 12.982 1.00 91.81 747 GLU A C 1
ATOM 5888 O O . GLU A 1 747 ? -23.717 -11.648 11.785 1.00 91.81 747 GLU A O 1
ATOM 5893 N N . PHE A 1 748 ? -22.739 -10.599 13.503 1.00 94.88 748 PHE A N 1
ATOM 5894 C CA . PHE A 1 748 ? -22.181 -9.534 12.677 1.00 94.88 748 PHE A CA 1
ATOM 5895 C C . PHE A 1 748 ? -20.854 -9.931 12.011 1.00 94.88 748 PHE A C 1
ATOM 5897 O O . PHE A 1 748 ? -20.567 -9.535 10.884 1.00 94.88 748 PHE A O 1
ATOM 5904 N N . MET A 1 749 ? -20.021 -10.702 12.714 1.00 93.19 749 MET A N 1
ATOM 5905 C CA . MET A 1 749 ? -18.644 -11.008 12.304 1.00 93.19 749 MET A CA 1
ATOM 5906 C C . MET A 1 749 ? -18.508 -12.266 11.435 1.00 93.19 749 MET A C 1
ATOM 5908 O O . MET A 1 749 ? -17.401 -12.573 10.977 1.00 93.19 749 MET A O 1
ATOM 5912 N N . PHE A 1 750 ? -19.594 -13.010 11.216 1.00 91.38 750 PHE A N 1
ATOM 5913 C CA . PHE A 1 750 ? -19.592 -14.243 10.436 1.00 91.38 750 PHE A CA 1
ATOM 5914 C C . PHE A 1 750 ? -20.775 -14.304 9.465 1.00 91.38 750 PHE A C 1
ATOM 5916 O O . PHE A 1 750 ? -21.857 -13.805 9.743 1.00 91.38 750 PHE A O 1
ATOM 5923 N N . VAL A 1 751 ? -20.567 -14.983 8.340 1.00 86.75 751 VAL A N 1
ATOM 5924 C CA . VAL A 1 751 ? -21.632 -15.483 7.464 1.00 86.75 751 VAL A CA 1
ATOM 5925 C C . VAL A 1 751 ? -22.052 -16.859 7.988 1.00 86.75 751 VAL A C 1
ATOM 5927 O O . VAL A 1 751 ? -21.189 -17.730 8.149 1.00 86.75 751 VAL A O 1
ATOM 5930 N N . ASP A 1 752 ? -23.342 -17.045 8.278 1.00 76.81 752 ASP A N 1
ATOM 5931 C CA . ASP A 1 752 ? -23.939 -18.242 8.906 1.00 76.81 752 ASP A CA 1
ATOM 5932 C C . ASP A 1 752 ? -25.079 -18.841 8.069 1.00 76.81 752 ASP A C 1
ATOM 5934 O O . ASP A 1 752 ? -25.917 -18.052 7.573 1.00 76.81 752 ASP A O 1
#